Protein 5CPC (pdb70)

Organism: Salmonella typhimurium (strain LT2 / SGSC1412 / ATCC 700720) (NCBI:txid99287)

InterPro domains:
  IPR022747 Salmonella outer protein D [PF11047] (1-316)

B-factor: mean 55.8, std 13.77, range [23.68, 115.81]

Sequence (561 aa):
KAIHMGGWDKVQDHFRAEKKDHALEVLHSIIHGEMEVNVEDINKIYAFKRLQHLACPAHQDLFTIKMDASQTQFLLMVGDTVISQSNIKDILNISDDAVIESMSREERQLFLQICEVIGSKMTWHPELLQESISTLRKEVTGNAQIKTAVYEMMRPAEAPDHPLVEWQDSLTADEKSMLACINAGNFEPTTQFCKIGYQEVQGEVAFSMMHPCISYLLHSYSPFSEFKPTNSGFLKKLNQDYNDYHAKKMFIDVILEKLYLTHERSLHIGKDGCSRNILLTKAIHMGGWDKVQDHFRAEKKDHALEVLHSIIHEMEVNVEDINKIYAFKRLQHLACCPAHQDLFTIKMDASQTQFLLMVGDTVISQSNIKDILNISDDAVIESMSREERQLFLQICEVIGSKMTWHPELLQESISTLRKEVTGNAQIKTAVYEMMRPAEAPDHPLVEWQDSLTADEKSMLACINAGNFEPTTQFCKIGYQEVQGEVAFSMMHPCISYLLHSYSPFSEFKPTNSGFLKKLNQDYNDYHAKKMFIDVILEKLYLTHERSLHIGKDGCSRNILLT

Structure (mmCIF, N/CA/C/O backbone):
data_5CPC
#
_entry.id   5CPC
#
_cell.length_a   46.525
_cell.length_b   102.743
_cell.length_c   76.018
_cell.angle_alpha   90.000
_cell.angle_beta   105.530
_cell.angle_gamma   90.000
#
_symmetry.space_group_name_H-M   'P 1 21 1'
#
loop_
_entity.id
_entity.type
_entity.pdbx_description
1 polymer 'Secreted effector protein SopD'
2 water water
#
loop_
_atom_site.group_PDB
_atom_site.id
_atom_site.type_symbol
_atom_site.label_atom_id
_atom_site.label_alt_id
_atom_site.label_comp_id
_atom_site.label_asym_id
_atom_site.label_entity_id
_atom_site.label_seq_id
_atom_site.pdbx_PDB_ins_code
_atom_site.Cartn_x
_atom_site.Cartn_y
_atom_site.Cartn_z
_atom_site.occupancy
_atom_site.B_iso_or_equiv
_atom_site.auth_seq_id
_atom_site.auth_comp_id
_atom_site.auth_asym_id
_atom_site.auth_atom_id
_atom_site.pdbx_PDB_model_num
ATOM 1 N N . LYS A 1 30 ? -4.556 14.057 -2.819 1.00 66.81 30 LYS A N 1
ATOM 2 C CA . LYS A 1 30 ? -3.066 14.223 -2.987 1.00 66.97 30 LYS A CA 1
ATOM 3 C C . LYS A 1 30 ? -2.539 13.589 -4.305 1.00 65.61 30 LYS A C 1
ATOM 4 O O . LYS A 1 30 ? -2.767 12.394 -4.563 1.00 64.47 30 LYS A O 1
ATOM 10 N N . ALA A 1 31 ? -1.796 14.385 -5.088 1.00 64.42 31 ALA A N 1
ATOM 11 C CA . ALA A 1 31 ? -1.270 13.997 -6.411 1.00 61.86 31 ALA A CA 1
ATOM 12 C C . ALA A 1 31 ? -0.604 12.609 -6.548 1.00 59.79 31 ALA A C 1
ATOM 13 O O . ALA A 1 31 ? 0.413 12.309 -5.906 1.00 58.69 31 ALA A O 1
ATOM 15 N N . ILE A 1 32 ? -1.170 11.776 -7.422 1.00 57.52 32 ILE A N 1
ATOM 16 C CA . ILE A 1 32 ? -0.542 10.530 -7.748 1.00 55.45 32 ILE A CA 1
ATOM 17 C C . ILE A 1 32 ? 0.350 10.752 -8.976 1.00 56.15 32 ILE A C 1
ATOM 18 O O . ILE A 1 32 ? -0.031 11.443 -9.912 1.00 56.45 32 ILE A O 1
ATOM 23 N N . HIS A 1 33 ? 1.534 10.156 -8.964 1.00 55.21 33 HIS A N 1
ATOM 24 C CA . HIS A 1 33 ? 2.533 10.408 -9.981 1.00 55.52 33 HIS A CA 1
ATOM 25 C C . HIS A 1 33 ? 2.979 9.151 -10.699 1.00 53.78 33 HIS A C 1
ATOM 26 O O . HIS A 1 33 ? 3.663 9.241 -11.713 1.00 52.60 33 HIS A O 1
ATOM 33 N N . MET A 1 34 ? 2.650 7.976 -10.154 1.00 51.36 34 MET A N 1
ATOM 34 C CA . MET A 1 34 ? 3.195 6.750 -10.705 1.00 50.49 34 MET A CA 1
ATOM 35 C C . MET A 1 34 ? 2.743 6.538 -12.164 1.00 49.45 34 MET A C 1
ATOM 36 O O . MET A 1 34 ? 1.708 7.061 -12.605 1.00 48.26 34 MET A O 1
ATOM 41 N N . GLY A 1 35 ? 3.499 5.766 -12.919 1.00 49.88 35 GLY A N 1
ATOM 42 C CA . GLY A 1 35 ? 3.131 5.527 -14.350 1.00 49.52 35 GLY A CA 1
ATOM 43 C C . GLY A 1 35 ? 2.989 6.792 -15.240 1.00 48.45 35 GLY A C 1
ATOM 44 O O . GLY A 1 35 ? 2.207 6.774 -16.197 1.00 48.18 35 GLY A O 1
ATOM 45 N N . GLY A 1 36 ? 3.712 7.877 -14.922 1.00 48.59 36 GLY A N 1
ATOM 46 C CA . GLY A 1 36 ? 3.547 9.207 -15.586 1.00 47.60 36 GLY A CA 1
ATOM 47 C C . GLY A 1 36 ? 2.111 9.777 -15.455 1.00 48.37 36 GLY A C 1
ATOM 48 O O . GLY A 1 36 ? 1.646 10.519 -16.320 1.00 47.54 36 GLY A O 1
ATOM 49 N N . TRP A 1 37 ? 1.391 9.419 -14.380 1.00 47.49 37 TRP A N 1
ATOM 50 C CA . TRP A 1 37 ? -0.044 9.825 -14.195 1.00 47.91 37 TRP A CA 1
ATOM 51 C C . TRP A 1 37 ? -0.294 11.359 -14.306 1.00 50.70 37 TRP A C 1
ATOM 52 O O . TRP A 1 37 ? -1.336 11.786 -14.861 1.00 51.07 37 TRP A O 1
ATOM 63 N N . ASP A 1 38 ? 0.670 12.166 -13.853 1.00 51.34 38 ASP A N 1
ATOM 64 C CA . ASP A 1 38 ? 0.628 13.618 -14.039 1.00 55.39 38 ASP A CA 1
ATOM 65 C C . ASP A 1 38 ? 0.170 14.101 -15.401 1.00 55.96 38 ASP A C 1
ATOM 66 O O . ASP A 1 38 ? -0.511 15.107 -15.484 1.00 57.43 38 ASP A O 1
ATOM 71 N N . LYS A 1 39 ? 0.589 13.446 -16.480 1.00 54.32 39 LYS A N 1
ATOM 72 C CA . LYS A 1 39 ? 0.174 13.877 -17.775 1.00 53.57 39 LYS A CA 1
ATOM 73 C C . LYS A 1 39 ? -0.717 12.831 -18.401 1.00 51.05 39 LYS A C 1
ATOM 74 O O . LYS A 1 39 ? -1.539 13.161 -19.223 1.00 50.94 39 LYS A O 1
ATOM 80 N N . VAL A 1 40 ? -0.522 11.565 -18.044 1.00 48.17 40 VAL A N 1
ATOM 81 C CA . VAL A 1 40 ? -1.336 10.482 -18.584 1.00 46.41 40 VAL A CA 1
ATOM 82 C C . VAL A 1 40 ? -2.818 10.637 -18.266 1.00 44.79 40 VAL A C 1
ATOM 83 O O . VAL A 1 40 ? -3.655 10.261 -19.057 1.00 44.92 40 VAL A O 1
ATOM 87 N N . GLN A 1 41 ? -3.128 11.204 -17.107 1.00 45.93 41 GLN A N 1
ATOM 88 C CA . GLN A 1 41 ? -4.524 11.416 -16.690 1.00 45.69 41 GLN A CA 1
ATOM 89 C C . GLN A 1 41 ? -5.277 12.330 -17.646 1.00 46.32 41 GLN A C 1
ATOM 90 O O . GLN A 1 41 ? -6.481 12.244 -17.700 1.00 47.30 41 GLN A O 1
ATOM 96 N N . ASP A 1 42 ? -4.578 13.190 -18.393 1.00 47.23 42 ASP A N 1
ATOM 97 C CA . ASP A 1 42 ? -5.235 14.092 -19.333 1.00 49.16 42 ASP A CA 1
ATOM 98 C C . ASP A 1 42 ? -5.918 13.351 -20.448 1.00 48.83 42 ASP A C 1
ATOM 99 O O . ASP A 1 42 ? -6.612 13.973 -21.233 1.00 49.29 42 ASP A O 1
ATOM 104 N N . HIS A 1 43 ? -5.726 12.035 -20.558 1.00 47.30 43 HIS A N 1
ATOM 105 C CA . HIS A 1 43 ? -6.360 11.307 -21.667 1.00 46.33 43 HIS A CA 1
ATOM 106 C C . HIS A 1 43 ? -7.708 10.764 -21.276 1.00 46.61 43 HIS A C 1
ATOM 107 O O . HIS A 1 43 ? -8.373 10.148 -22.096 1.00 47.07 43 HIS A O 1
ATOM 114 N N . PHE A 1 44 ? -8.089 10.986 -20.016 1.00 48.30 44 PHE A N 1
ATOM 115 C CA . PHE A 1 44 ? -9.297 10.384 -19.397 1.00 49.87 44 PHE A CA 1
ATOM 116 C C . PHE A 1 44 ? -10.305 11.452 -18.855 1.00 52.48 44 PHE A C 1
ATOM 117 O O . PHE A 1 44 ? -9.886 12.483 -18.383 1.00 52.83 44 PHE A O 1
ATOM 125 N N . ARG A 1 45 ? -11.613 11.182 -19.005 1.00 54.30 45 ARG A N 1
ATOM 126 C CA . ARG A 1 45 ? -12.706 12.006 -18.452 1.00 56.78 45 ARG A CA 1
ATOM 127 C C . ARG A 1 45 ? -12.567 11.897 -16.984 1.00 56.13 45 ARG A C 1
ATOM 128 O O . ARG A 1 45 ? -12.200 10.840 -16.471 1.00 55.50 45 ARG A O 1
ATOM 136 N N . ALA A 1 46 ? -12.913 12.961 -16.267 1.00 58.10 46 ALA A N 1
ATOM 137 C CA . ALA A 1 46 ? -12.833 12.905 -14.799 1.00 57.52 46 ALA A CA 1
ATOM 138 C C . ALA A 1 46 ? -13.513 11.671 -14.211 1.00 56.38 46 ALA A C 1
ATOM 139 O O . ALA A 1 46 ? -13.016 11.078 -13.241 1.00 55.83 46 ALA A O 1
ATOM 141 N N . GLU A 1 47 ? -14.655 11.271 -14.760 1.00 57.12 47 GLU A N 1
ATOM 142 C CA . GLU A 1 47 ? -15.419 10.160 -14.113 1.00 56.98 47 GLU A CA 1
ATOM 143 C C . GLU A 1 47 ? -14.770 8.786 -14.354 1.00 54.80 47 GLU A C 1
ATOM 144 O O . GLU A 1 47 ? -15.183 7.801 -13.771 1.00 54.03 47 GLU A O 1
ATOM 150 N N . LYS A 1 48 ? -13.747 8.735 -15.205 1.00 53.43 48 LYS A N 1
ATOM 151 C CA . LYS A 1 48 ? -13.044 7.476 -15.541 1.00 51.63 48 LYS A CA 1
ATOM 152 C C . LYS A 1 48 ? -11.676 7.359 -14.888 1.00 49.66 48 LYS A C 1
ATOM 153 O O . LYS A 1 48 ? -11.021 6.316 -15.022 1.00 48.69 48 LYS A O 1
ATOM 159 N N . LYS A 1 49 ? -11.219 8.427 -14.228 1.00 48.23 49 LYS A N 1
ATOM 160 C CA . LYS A 1 49 ? -9.820 8.488 -13.744 1.00 45.77 49 LYS A CA 1
ATOM 161 C C . LYS A 1 49 ? -9.522 7.441 -12.737 1.00 43.90 49 LYS A C 1
ATOM 162 O O . LYS A 1 49 ? -8.482 6.801 -12.826 1.00 42.40 49 LYS A O 1
ATOM 168 N N . ASP A 1 50 ? -10.457 7.168 -11.829 1.00 44.31 50 ASP A N 1
ATOM 169 C CA . ASP A 1 50 ? -10.230 6.072 -10.837 1.00 45.28 50 ASP A CA 1
ATOM 170 C C . ASP A 1 50 ? -10.180 4.681 -11.440 1.00 43.21 50 ASP A C 1
ATOM 171 O O . ASP A 1 50 ? -9.374 3.823 -11.049 1.00 43.43 50 ASP A O 1
ATOM 176 N N . HIS A 1 51 ? -11.092 4.410 -12.355 1.00 42.70 51 HIS A N 1
ATOM 177 C CA . HIS A 1 51 ? -11.001 3.194 -13.118 1.00 40.50 51 HIS A CA 1
ATOM 178 C C . HIS A 1 51 ? -9.622 3.184 -13.883 1.00 39.64 51 HIS A C 1
ATOM 179 O O . HIS A 1 51 ? -8.900 2.241 -13.808 1.00 39.21 51 HIS A O 1
ATOM 186 N N . ALA A 1 52 ? -9.254 4.225 -14.591 1.00 39.90 52 ALA A N 1
ATOM 187 C CA . ALA A 1 52 ? -8.021 4.128 -15.359 1.00 40.90 52 ALA A CA 1
ATOM 188 C C . ALA A 1 52 ? -6.797 3.910 -14.443 1.00 41.44 52 ALA A C 1
ATOM 189 O O . ALA A 1 52 ? -5.871 3.188 -14.838 1.00 41.93 52 ALA A O 1
ATOM 191 N N . LEU A 1 53 ? -6.816 4.477 -13.214 1.00 41.39 53 LEU A N 1
ATOM 192 C CA . LEU A 1 53 ? -5.728 4.285 -12.217 1.00 41.64 53 LEU A CA 1
ATOM 193 C C . LEU A 1 53 ? -5.589 2.877 -11.730 1.00 41.81 53 LEU A C 1
ATOM 194 O O . LEU A 1 53 ? -4.472 2.365 -11.589 1.00 40.64 53 LEU A O 1
ATOM 199 N N . GLU A 1 54 ? -6.740 2.235 -11.468 1.00 41.66 54 GLU A N 1
ATOM 200 C CA . GLU A 1 54 ? -6.734 0.851 -11.078 1.00 41.38 54 GLU A CA 1
ATOM 201 C C . GLU A 1 54 ? -6.077 0.031 -12.202 1.00 42.55 54 GLU A C 1
ATOM 202 O O . GLU A 1 54 ? -5.263 -0.888 -11.966 1.00 43.26 54 GLU A O 1
ATOM 208 N N . VAL A 1 55 ? -6.410 0.357 -13.455 1.00 41.55 55 VAL A N 1
ATOM 209 C CA . VAL A 1 55 ? -5.805 -0.339 -14.547 1.00 40.90 55 VAL A CA 1
ATOM 210 C C . VAL A 1 55 ? -4.302 -0.020 -14.616 1.00 39.87 55 VAL A C 1
ATOM 211 O O . VAL A 1 55 ? -3.485 -0.916 -14.801 1.00 38.21 55 VAL A O 1
ATOM 215 N N . LEU A 1 56 ? -3.961 1.261 -14.555 1.00 40.18 56 LEU A N 1
ATOM 216 C CA . LEU A 1 56 ? -2.538 1.665 -14.575 1.00 41.87 56 LEU A CA 1
ATOM 217 C C . LEU A 1 56 ? -1.745 0.962 -13.467 1.00 43.84 56 LEU A C 1
ATOM 218 O O . LEU A 1 56 ? -0.657 0.416 -13.710 1.00 43.62 56 LEU A O 1
ATOM 223 N N . HIS A 1 57 ? -2.332 0.940 -12.267 1.00 45.98 57 HIS A N 1
ATOM 224 C CA . HIS A 1 57 ? -1.778 0.164 -11.154 1.00 48.75 57 HIS A CA 1
ATOM 225 C C . HIS A 1 57 ? -1.527 -1.280 -11.538 1.00 48.90 57 HIS A C 1
ATOM 226 O O . HIS A 1 57 ? -0.436 -1.785 -11.325 1.00 50.23 57 HIS A O 1
ATOM 233 N N . SER A 1 58 ? -2.498 -1.968 -12.136 1.00 48.17 58 SER A N 1
ATOM 234 C CA . SER A 1 58 ? -2.192 -3.341 -12.558 1.00 48.59 58 SER A CA 1
ATOM 235 C C . SER A 1 58 ? -1.170 -3.489 -13.734 1.00 48.51 58 SER A C 1
ATOM 236 O O . SER A 1 58 ? -0.513 -4.533 -13.871 1.00 47.99 58 SER A O 1
ATOM 239 N N . ILE A 1 59 ? -0.972 -2.460 -14.552 1.00 47.27 59 ILE A N 1
ATOM 240 C CA . ILE A 1 59 ? 0.081 -2.562 -15.539 1.00 48.19 59 ILE A CA 1
ATOM 241 C C . ILE A 1 59 ? 1.473 -2.480 -14.889 1.00 51.38 59 ILE A C 1
ATOM 242 O O . ILE A 1 59 ? 2.392 -3.254 -15.264 1.00 52.06 59 ILE A O 1
ATOM 247 N N . ILE A 1 60 ? 1.643 -1.540 -13.970 1.00 52.68 60 ILE A N 1
ATOM 248 C CA . ILE A 1 60 ? 3.000 -1.200 -13.487 1.00 57.93 60 ILE A CA 1
ATOM 249 C C . ILE A 1 60 ? 3.467 -1.973 -12.235 1.00 60.40 60 ILE A C 1
ATOM 250 O O . ILE A 1 60 ? 4.671 -2.190 -12.087 1.00 61.80 60 ILE A O 1
ATOM 255 N N . HIS A 1 61 ? 2.543 -2.397 -11.357 1.00 61.76 61 HIS A N 1
ATOM 256 C CA . HIS A 1 61 ? 2.942 -3.017 -10.059 1.00 63.86 61 HIS A CA 1
ATOM 257 C C . HIS A 1 61 ? 3.348 -4.497 -10.172 1.00 64.09 61 HIS A C 1
ATOM 258 O O . HIS A 1 61 ? 2.960 -5.213 -11.111 1.00 64.69 61 HIS A O 1
ATOM 265 N N . GLY A 1 69 ? 18.814 -3.631 -8.467 1.00 88.76 69 GLY A N 1
ATOM 266 C CA . GLY A 1 69 ? 18.135 -2.407 -8.030 1.00 87.72 69 GLY A CA 1
ATOM 267 C C . GLY A 1 69 ? 17.067 -2.635 -6.971 1.00 85.53 69 GLY A C 1
ATOM 268 O O . GLY A 1 69 ? 17.276 -2.327 -5.798 1.00 85.77 69 GLY A O 1
ATOM 269 N N . GLU A 1 70 ? 15.931 -3.198 -7.380 1.00 83.95 70 GLU A N 1
ATOM 270 C CA . GLU A 1 70 ? 14.734 -3.299 -6.511 1.00 81.96 70 GLU A CA 1
ATOM 271 C C . GLU A 1 70 ? 14.701 -4.586 -5.669 1.00 81.34 70 GLU A C 1
ATOM 272 O O . GLU A 1 70 ? 14.818 -5.679 -6.188 1.00 82.37 70 GLU A O 1
ATOM 274 N N . MET A 1 71 ? 14.540 -4.465 -4.368 1.00 79.81 71 MET A N 1
ATOM 275 C CA . MET A 1 71 ? 14.400 -5.672 -3.545 1.00 79.60 71 MET A CA 1
ATOM 276 C C . MET A 1 71 ? 13.017 -6.307 -3.719 1.00 77.06 71 MET A C 1
ATOM 277 O O . MET A 1 71 ? 12.028 -5.598 -3.923 1.00 74.77 71 MET A O 1
ATOM 282 N N . GLU A 1 72 ? 12.943 -7.634 -3.671 1.00 76.61 72 GLU A N 1
ATOM 283 C CA . GLU A 1 72 ? 11.639 -8.284 -3.829 1.00 75.54 72 GLU A CA 1
ATOM 284 C C . GLU A 1 72 ? 10.794 -7.961 -2.596 1.00 72.57 72 GLU A C 1
ATOM 285 O O . GLU A 1 72 ? 11.310 -7.829 -1.491 1.00 73.43 72 GLU A O 1
ATOM 291 N N . VAL A 1 73 ? 9.506 -7.823 -2.812 1.00 70.01 73 VAL A N 1
ATOM 292 C CA . VAL A 1 73 ? 8.591 -7.338 -1.803 1.00 68.09 73 VAL A CA 1
ATOM 293 C C . VAL A 1 73 ? 7.445 -8.345 -1.692 1.00 66.95 73 VAL A C 1
ATOM 294 O O . VAL A 1 73 ? 7.075 -9.001 -2.695 1.00 66.74 73 VAL A O 1
ATOM 298 N N . ASN A 1 74 ? 6.877 -8.465 -0.487 1.00 64.89 74 ASN A N 1
ATOM 299 C CA . ASN A 1 74 ? 5.825 -9.455 -0.191 1.00 62.40 74 ASN A CA 1
ATOM 300 C C . ASN A 1 74 ? 4.540 -8.744 0.294 1.00 59.35 74 ASN A C 1
ATOM 301 O O . ASN A 1 74 ? 4.305 -8.620 1.501 1.00 57.38 74 ASN A O 1
ATOM 306 N N . VAL A 1 75 ? 3.744 -8.214 -0.627 1.00 56.44 75 VAL A N 1
ATOM 307 C CA . VAL A 1 75 ? 2.652 -7.315 -0.209 1.00 53.24 75 VAL A CA 1
ATOM 308 C C . VAL A 1 75 ? 1.285 -7.664 -0.750 1.00 52.19 75 VAL A C 1
ATOM 309 O O . VAL A 1 75 ? 0.342 -6.854 -0.667 1.00 50.45 75 VAL A O 1
ATOM 313 N N . GLU A 1 76 ? 1.154 -8.874 -1.288 1.00 51.92 76 GLU A N 1
ATOM 314 C CA . GLU A 1 76 ? -0.071 -9.218 -1.963 1.00 52.15 76 GLU A CA 1
ATOM 315 C C . GLU A 1 76 ? -1.180 -9.304 -0.884 1.00 50.57 76 GLU A C 1
ATOM 316 O O . GLU A 1 76 ? -2.206 -8.668 -0.992 1.00 51.52 76 GLU A O 1
ATOM 318 N N . ASP A 1 77 ? -0.945 -10.063 0.161 1.00 50.69 77 ASP A N 1
ATOM 319 C CA . ASP A 1 77 ? -1.884 -10.152 1.306 1.00 50.47 77 ASP A CA 1
ATOM 320 C C . ASP A 1 77 ? -2.218 -8.835 1.967 1.00 49.10 77 ASP A C 1
ATOM 321 O O . ASP A 1 77 ? -3.415 -8.504 2.072 1.00 47.84 77 ASP A O 1
ATOM 326 N N . ILE A 1 78 ? -1.202 -8.031 2.326 1.00 47.81 78 ILE A N 1
ATOM 327 C CA . ILE A 1 78 ? -1.504 -6.757 2.978 1.00 45.59 78 ILE A CA 1
ATOM 328 C C . ILE A 1 78 ? -2.302 -5.809 2.066 1.00 46.16 78 ILE A C 1
ATOM 329 O O . ILE A 1 78 ? -3.259 -5.191 2.529 1.00 46.33 78 ILE A O 1
ATOM 334 N N . ASN A 1 79 ? -1.960 -5.699 0.779 1.00 45.54 79 ASN A N 1
ATOM 335 C CA . ASN A 1 79 ? -2.758 -4.872 -0.173 1.00 45.56 79 ASN A CA 1
ATOM 336 C C . ASN A 1 79 ? -4.221 -5.286 -0.379 1.00 44.90 79 ASN A C 1
ATOM 337 O O . ASN A 1 79 ? -5.063 -4.466 -0.798 1.00 43.38 79 ASN A O 1
ATOM 342 N N . LYS A 1 80 ? -4.540 -6.543 -0.082 1.00 45.23 80 LYS A N 1
ATOM 343 C CA . LYS A 1 80 ? -5.948 -6.962 -0.194 1.00 45.36 80 LYS A CA 1
ATOM 344 C C . LYS A 1 80 ? -6.838 -6.105 0.634 1.00 44.28 80 LYS A C 1
ATOM 345 O O . LYS A 1 80 ? -7.905 -5.773 0.177 1.00 45.77 80 LYS A O 1
ATOM 351 N N . ILE A 1 81 ? -6.352 -5.655 1.804 1.00 44.32 81 ILE A N 1
ATOM 352 C CA . ILE A 1 81 ? -7.187 -4.974 2.737 1.00 43.58 81 ILE A CA 1
ATOM 353 C C . ILE A 1 81 ? -7.618 -3.643 2.150 1.00 43.75 81 ILE A C 1
ATOM 354 O O . ILE A 1 81 ? -8.832 -3.356 2.070 1.00 44.57 81 ILE A O 1
ATOM 359 N N . TYR A 1 82 ? -6.661 -2.803 1.741 1.00 42.68 82 TYR A N 1
ATOM 360 C CA . TYR A 1 82 ? -7.057 -1.574 1.035 1.00 42.11 82 TYR A CA 1
ATOM 361 C C . TYR A 1 82 ? -7.822 -1.890 -0.293 1.00 41.52 82 TYR A C 1
ATOM 362 O O . TYR A 1 82 ? -8.810 -1.224 -0.588 1.00 41.88 82 TYR A O 1
ATOM 371 N N . ALA A 1 83 ? -7.424 -2.911 -1.033 1.00 41.45 83 ALA A N 1
ATOM 372 C CA . ALA A 1 83 ? -8.163 -3.254 -2.342 1.00 44.83 83 ALA A CA 1
ATOM 373 C C . ALA A 1 83 ? -9.655 -3.582 -2.081 1.00 45.71 83 ALA A C 1
ATOM 374 O O . ALA A 1 83 ? -10.598 -3.118 -2.799 1.00 46.32 83 ALA A O 1
ATOM 376 N N . PHE A 1 84 ? -9.875 -4.325 -0.998 1.00 45.71 84 PHE A N 1
ATOM 377 C CA . PHE A 1 84 ? -11.261 -4.630 -0.582 1.00 45.45 84 PHE A CA 1
ATOM 378 C C . PHE A 1 84 ? -12.047 -3.349 -0.289 1.00 45.05 84 PHE A C 1
ATOM 379 O O . PHE A 1 84 ? -13.242 -3.251 -0.605 1.00 44.24 84 PHE A O 1
ATOM 387 N N . LYS A 1 85 ? -11.375 -2.372 0.308 1.00 44.15 85 LYS A N 1
ATOM 388 C CA . LYS A 1 85 ? -11.953 -1.069 0.563 1.00 46.51 85 LYS A CA 1
ATOM 389 C C . LYS A 1 85 ? -12.289 -0.439 -0.809 1.00 47.06 85 LYS A C 1
ATOM 390 O O . LYS A 1 85 ? -13.428 0.094 -1.032 1.00 48.86 85 LYS A O 1
ATOM 396 N N . ARG A 1 86 ? -11.377 -0.593 -1.776 1.00 46.44 86 ARG A N 1
ATOM 397 C CA . ARG A 1 86 ? -11.667 0.013 -3.083 1.00 47.49 86 ARG A CA 1
ATOM 398 C C . ARG A 1 86 ? -12.872 -0.653 -3.685 1.00 46.76 86 ARG A C 1
ATOM 399 O O . ARG A 1 86 ? -13.697 0.006 -4.335 1.00 48.04 86 ARG A O 1
ATOM 407 N N . LEU A 1 87 ? -12.962 -1.962 -3.524 1.00 46.29 87 LEU A N 1
ATOM 408 C CA . LEU A 1 87 ? -14.171 -2.694 -4.024 1.00 47.65 87 LEU A CA 1
ATOM 409 C C . LEU A 1 87 ? -15.418 -2.133 -3.390 1.00 47.37 87 LEU A C 1
ATOM 410 O O . LEU A 1 87 ? -16.339 -1.713 -4.070 1.00 49.28 87 LEU A O 1
ATOM 415 N N . GLN A 1 88 ? -15.431 -2.110 -2.064 1.00 49.72 88 GLN A N 1
ATOM 416 C CA . GLN A 1 88 ? -16.611 -1.709 -1.305 1.00 50.19 88 GLN A CA 1
ATOM 417 C C . GLN A 1 88 ? -17.051 -0.346 -1.801 1.00 51.95 88 GLN A C 1
ATOM 418 O O . GLN A 1 88 ? -18.247 -0.102 -2.012 1.00 53.09 88 GLN A O 1
ATOM 424 N N . HIS A 1 89 ? -16.083 0.524 -2.092 1.00 52.97 89 HIS A N 1
ATOM 425 C CA . HIS A 1 89 ? -16.409 1.932 -2.392 1.00 54.17 89 HIS A CA 1
ATOM 426 C C . HIS A 1 89 ? -17.137 2.058 -3.722 1.00 53.17 89 HIS A C 1
ATOM 427 O O . HIS A 1 89 ? -17.816 3.041 -3.971 1.00 52.48 89 HIS A O 1
ATOM 434 N N . LEU A 1 90 ? -17.036 1.044 -4.572 1.00 53.09 90 LEU A N 1
ATOM 435 C CA . LEU A 1 90 ? -17.759 1.077 -5.848 1.00 54.68 90 LEU A CA 1
ATOM 436 C C . LEU A 1 90 ? -19.184 0.483 -5.747 1.00 56.89 90 LEU A C 1
ATOM 437 O O . LEU A 1 90 ? -19.975 0.579 -6.690 1.00 56.53 90 LEU A O 1
ATOM 442 N N . ALA A 1 91 ? -19.511 -0.138 -4.623 1.00 58.18 91 ALA A N 1
ATOM 443 C CA . ALA A 1 91 ? -20.851 -0.793 -4.535 1.00 61.28 91 ALA A CA 1
ATOM 444 C C . ALA A 1 91 ? -21.930 0.230 -4.188 1.00 63.05 91 ALA A C 1
ATOM 445 O O . ALA A 1 91 ? -21.622 1.235 -3.558 1.00 62.24 91 ALA A O 1
ATOM 447 N N . CYS A 1 92 ? -23.184 0.002 -4.598 1.00 66.58 92 CYS A N 1
ATOM 448 C CA . CYS A 1 92 ? -24.262 0.931 -4.177 1.00 70.50 92 CYS A CA 1
ATOM 449 C C . CYS A 1 92 ? -24.179 1.253 -2.669 1.00 70.90 92 CYS A C 1
ATOM 450 O O . CYS A 1 92 ? -23.816 0.389 -1.848 1.00 70.19 92 CYS A O 1
ATOM 453 N N . PRO A 1 93 ? -24.441 2.514 -2.294 1.00 72.21 93 PRO A N 1
ATOM 454 C CA . PRO A 1 93 ? -24.266 2.856 -0.887 1.00 73.11 93 PRO A CA 1
ATOM 455 C C . PRO A 1 93 ? -25.030 1.966 0.091 1.00 75.19 93 PRO A C 1
ATOM 456 O O . PRO A 1 93 ? -24.559 1.756 1.204 1.00 75.32 93 PRO A O 1
ATOM 460 N N . ALA A 1 94 ? -26.175 1.425 -0.320 1.00 77.92 94 ALA A N 1
ATOM 461 C CA . ALA A 1 94 ? -26.967 0.556 0.577 1.00 80.22 94 ALA A CA 1
ATOM 462 C C . ALA A 1 94 ? -26.480 -0.912 0.656 1.00 79.87 94 ALA A C 1
ATOM 463 O O . ALA A 1 94 ? -26.760 -1.617 1.628 1.00 80.77 94 ALA A O 1
ATOM 465 N N . HIS A 1 95 ? -25.741 -1.365 -0.354 1.00 79.18 95 HIS A N 1
ATOM 466 C CA . HIS A 1 95 ? -25.025 -2.654 -0.268 1.00 78.64 95 HIS A CA 1
ATOM 467 C C . HIS A 1 95 ? -23.708 -2.624 0.547 1.00 76.44 95 HIS A C 1
ATOM 468 O O . HIS A 1 95 ? -23.086 -3.675 0.723 1.00 76.53 95 HIS A O 1
ATOM 475 N N . GLN A 1 96 ? -23.279 -1.461 1.054 1.00 74.26 96 GLN A N 1
ATOM 476 C CA . GLN A 1 96 ? -21.893 -1.345 1.513 1.00 71.53 96 GLN A CA 1
ATOM 477 C C . GLN A 1 96 ? -21.613 -2.044 2.832 1.00 70.80 96 GLN A C 1
ATOM 478 O O . GLN A 1 96 ? -20.495 -2.538 3.059 1.00 68.51 96 GLN A O 1
ATOM 484 N N . ASP A 1 97 ? -22.657 -2.107 3.661 1.00 70.34 97 ASP A N 1
ATOM 485 C CA . ASP A 1 97 ? -22.679 -2.868 4.913 1.00 69.39 97 ASP A CA 1
ATOM 486 C C . ASP A 1 97 ? -22.348 -4.345 4.659 1.00 67.86 97 ASP A C 1
ATOM 487 O O . ASP A 1 97 ? -21.726 -4.995 5.486 1.00 68.01 97 ASP A O 1
ATOM 489 N N . LEU A 1 98 ? -22.754 -4.850 3.497 1.00 66.67 98 LEU A N 1
ATOM 490 C CA . LEU A 1 98 ? -22.578 -6.251 3.119 1.00 65.87 98 LEU A CA 1
ATOM 491 C C . LEU A 1 98 ? -21.105 -6.678 2.938 1.00 63.20 98 LEU A C 1
ATOM 492 O O . LEU A 1 98 ? -20.795 -7.879 3.042 1.00 62.84 98 LEU A O 1
ATOM 497 N N . PHE A 1 99 ? -20.220 -5.701 2.673 1.00 60.48 99 PHE A N 1
ATOM 498 C CA . PHE A 1 99 ? -18.787 -5.936 2.553 1.00 58.35 99 PHE A CA 1
ATOM 499 C C . PHE A 1 99 ? -18.146 -5.807 3.883 1.00 57.26 99 PHE A C 1
ATOM 500 O O . PHE A 1 99 ? -18.076 -4.709 4.448 1.00 57.02 99 PHE A O 1
ATOM 508 N N . THR A 1 100 ? -17.616 -6.905 4.393 1.00 55.95 100 THR A N 1
ATOM 509 C CA . THR A 1 100 ? -17.018 -6.833 5.715 1.00 54.44 100 THR A CA 1
ATOM 510 C C . THR A 1 100 ? -15.802 -7.745 5.707 1.00 52.09 100 THR A C 1
ATOM 511 O O . THR A 1 100 ? -15.680 -8.617 4.838 1.00 52.01 100 THR A O 1
ATOM 515 N N . ILE A 1 101 ? -14.966 -7.598 6.713 1.00 50.23 101 ILE A N 1
ATOM 516 C CA . ILE A 1 101 ? -13.873 -8.496 6.951 1.00 51.10 101 ILE A CA 1
ATOM 517 C C . ILE A 1 101 ? -14.019 -9.140 8.320 1.00 54.05 101 ILE A C 1
ATOM 518 O O . ILE A 1 101 ? -14.080 -8.452 9.349 1.00 54.90 101 ILE A O 1
ATOM 523 N N . LYS A 1 102 ? -14.026 -10.461 8.352 1.00 56.29 102 LYS A N 1
ATOM 524 C CA . LYS A 1 102 ? -13.908 -11.133 9.635 1.00 58.49 102 LYS A CA 1
ATOM 525 C C . LYS A 1 102 ? -12.703 -12.047 9.650 1.00 59.40 102 LYS A C 1
ATOM 526 O O . LYS A 1 102 ? -11.937 -12.071 8.666 1.00 59.12 102 LYS A O 1
ATOM 532 N N . MET A 1 103 ? -12.511 -12.744 10.778 1.00 59.77 103 MET A N 1
ATOM 533 C CA . MET A 1 103 ? -11.513 -13.816 10.919 1.00 60.49 103 MET A CA 1
ATOM 534 C C . MET A 1 103 ? -12.151 -15.237 10.926 1.00 63.15 103 MET A C 1
ATOM 535 O O . MET A 1 103 ? -13.375 -15.377 11.205 1.00 64.48 103 MET A O 1
ATOM 540 N N . ASP A 1 104 ? -11.374 -16.276 10.576 1.00 62.77 104 ASP A N 1
ATOM 541 C CA . ASP A 1 104 ? -11.832 -17.690 10.797 1.00 63.92 104 ASP A CA 1
ATOM 542 C C . ASP A 1 104 ? -11.708 -17.974 12.302 1.00 63.77 104 ASP A C 1
ATOM 543 O O . ASP A 1 104 ? -11.050 -17.207 13.033 1.00 61.71 104 ASP A O 1
ATOM 548 N N . ALA A 1 105 ? -12.300 -19.079 12.753 1.00 66.10 105 ALA A N 1
ATOM 549 C CA . ALA A 1 105 ? -12.333 -19.424 14.182 1.00 67.69 105 ALA A CA 1
ATOM 550 C C . ALA A 1 105 ? -10.957 -19.316 14.815 1.00 67.09 105 ALA A C 1
ATOM 551 O O . ALA A 1 105 ? -10.842 -18.862 15.943 1.00 67.50 105 ALA A O 1
ATOM 553 N N . SER A 1 106 ? -9.900 -19.677 14.088 1.00 67.82 106 SER A N 1
ATOM 554 C CA . SER A 1 106 ? -8.533 -19.596 14.649 1.00 68.61 106 SER A CA 1
ATOM 555 C C . SER A 1 106 ? -7.980 -18.159 14.713 1.00 68.24 106 SER A C 1
ATOM 556 O O . SER A 1 106 ? -6.887 -17.933 15.247 1.00 68.60 106 SER A O 1
ATOM 559 N N . GLN A 1 107 ? -8.738 -17.188 14.203 1.00 68.39 107 GLN A N 1
ATOM 560 C CA . GLN A 1 107 ? -8.247 -15.793 14.069 1.00 68.03 107 GLN A CA 1
ATOM 561 C C . GLN A 1 107 ? -6.802 -15.746 13.532 1.00 67.04 107 GLN A C 1
ATOM 562 O O . GLN A 1 107 ? -5.929 -15.090 14.107 1.00 67.47 107 GLN A O 1
ATOM 568 N N . THR A 1 108 ? -6.554 -16.461 12.440 1.00 67.42 108 THR A N 1
ATOM 569 C CA . THR A 1 108 ? -5.248 -16.427 11.774 1.00 66.19 108 THR A CA 1
ATOM 570 C C . THR A 1 108 ? -5.419 -16.137 10.265 1.00 64.95 108 THR A C 1
ATOM 571 O O . THR A 1 108 ? -4.447 -16.073 9.493 1.00 64.95 108 THR A O 1
ATOM 575 N N . GLN A 1 109 ? -6.680 -16.020 9.864 1.00 63.19 109 GLN A N 1
ATOM 576 C CA . GLN A 1 109 ? -7.052 -15.703 8.512 1.00 60.38 109 GLN A CA 1
ATOM 577 C C . GLN A 1 109 ? -8.083 -14.608 8.574 1.00 57.65 109 GLN A C 1
ATOM 578 O O . GLN A 1 109 ? -9.031 -14.682 9.357 1.00 57.27 109 GLN A O 1
ATOM 584 N N . PHE A 1 110 ? -7.859 -13.564 7.789 1.00 54.32 110 PHE A N 1
ATOM 585 C CA . PHE A 1 110 ? -8.879 -12.545 7.545 1.00 52.55 110 PHE A CA 1
ATOM 586 C C . PHE A 1 110 ? -9.634 -13.016 6.346 1.00 52.77 110 PHE A C 1
ATOM 587 O O . PHE A 1 110 ? -9.029 -13.490 5.392 1.00 54.40 110 PHE A O 1
ATOM 595 N N . LEU A 1 111 ? -10.960 -12.928 6.426 1.00 53.32 111 LEU A N 1
ATOM 596 C CA . LEU A 1 111 ? -11.855 -13.367 5.375 1.00 53.66 111 LEU A CA 1
ATOM 597 C C . LEU A 1 111 ? -12.554 -12.167 4.799 1.00 52.74 111 LEU A C 1
ATOM 598 O O . LEU A 1 111 ? -13.261 -11.481 5.495 1.00 52.77 111 LEU A O 1
ATOM 603 N N . LEU A 1 112 ? -12.359 -11.912 3.517 1.00 51.70 112 LEU A N 1
ATOM 604 C CA . LEU A 1 112 ? -12.994 -10.781 2.860 1.00 51.66 112 LEU A CA 1
ATOM 605 C C . LEU A 1 112 ? -14.349 -11.298 2.434 1.00 52.96 112 LEU A C 1
ATOM 606 O O . LEU A 1 112 ? -14.406 -12.249 1.661 1.00 53.27 112 LEU A O 1
ATOM 611 N N . MET A 1 113 ? -15.410 -10.662 2.946 1.00 55.20 113 MET A N 1
ATOM 612 C CA . MET A 1 113 ? -16.814 -11.145 2.834 1.00 59.97 113 MET A CA 1
ATOM 613 C C . MET A 1 113 ? -17.678 -10.134 2.151 1.00 59.90 113 MET A C 1
ATOM 614 O O . MET A 1 113 ? -17.734 -8.964 2.581 1.00 59.98 113 MET A O 1
ATOM 619 N N . VAL A 1 114 ? -18.351 -10.599 1.113 1.00 61.23 114 VAL A N 1
ATOM 620 C CA . VAL A 1 114 ? -19.311 -9.807 0.364 1.00 62.53 114 VAL A CA 1
ATOM 621 C C . VAL A 1 114 ? -20.652 -10.489 0.663 1.00 66.09 114 VAL A C 1
ATOM 622 O O . VAL A 1 114 ? -21.080 -11.414 -0.040 1.00 67.28 114 VAL A O 1
ATOM 626 N N . GLY A 1 115 ? -21.289 -10.060 1.753 1.00 67.82 115 GLY A N 1
ATOM 627 C CA . GLY A 1 115 ? -22.461 -10.757 2.270 1.00 70.76 115 GLY A CA 1
ATOM 628 C C . GLY A 1 115 ? -21.936 -12.008 2.922 1.00 72.56 115 GLY A C 1
ATOM 629 O O . GLY A 1 115 ? -21.084 -11.949 3.807 1.00 72.73 115 GLY A O 1
ATOM 630 N N . ASP A 1 116 ? -22.419 -13.145 2.447 1.00 75.34 116 ASP A N 1
ATOM 631 C CA . ASP A 1 116 ? -21.969 -14.453 2.924 1.00 76.85 116 ASP A CA 1
ATOM 632 C C . ASP A 1 116 ? -20.837 -15.112 2.081 1.00 75.01 116 ASP A C 1
ATOM 633 O O . ASP A 1 116 ? -20.252 -16.110 2.501 1.00 75.50 116 ASP A O 1
ATOM 638 N N . THR A 1 117 ? -20.543 -14.551 0.902 1.00 73.92 117 THR A N 1
ATOM 639 C CA . THR A 1 117 ? -19.466 -15.064 0.017 1.00 73.19 117 THR A CA 1
ATOM 640 C C . THR A 1 117 ? -18.058 -14.606 0.480 1.00 70.66 117 THR A C 1
ATOM 641 O O . THR A 1 117 ? -17.808 -13.393 0.672 1.00 69.21 117 THR A O 1
ATOM 645 N N . VAL A 1 118 ? -17.166 -15.577 0.710 1.00 70.56 118 VAL A N 1
ATOM 646 C CA . VAL A 1 118 ? -15.753 -15.294 1.019 1.00 68.83 118 VAL A CA 1
ATOM 647 C C . VAL A 1 118 ? -15.058 -15.237 -0.304 1.00 68.33 118 VAL A C 1
ATOM 648 O O . VAL A 1 118 ? -14.853 -16.253 -0.979 1.00 70.11 118 VAL A O 1
ATOM 652 N N . ILE A 1 119 ? -14.728 -14.016 -0.666 1.00 66.06 119 ILE A N 1
ATOM 653 C CA . ILE A 1 119 ? -14.231 -13.683 -1.966 1.00 64.91 119 ILE A CA 1
ATOM 654 C C . ILE A 1 119 ? -12.714 -13.954 -2.014 1.00 63.33 119 ILE A C 1
ATOM 655 O O . ILE A 1 119 ? -12.184 -14.250 -3.055 1.00 63.33 119 ILE A O 1
ATOM 660 N N . SER A 1 120 ? -12.037 -13.904 -0.861 1.00 62.52 120 SER A N 1
ATOM 661 C CA . SER A 1 120 ? -10.570 -14.055 -0.769 1.00 61.33 120 SER A CA 1
ATOM 662 C C . SER A 1 120 ? -10.196 -14.113 0.705 1.00 61.83 120 SER A C 1
ATOM 663 O O . SER A 1 120 ? -11.009 -13.716 1.563 1.00 61.18 120 SER A O 1
ATOM 666 N N . GLN A 1 121 ? -8.985 -14.588 1.004 1.00 61.73 121 GLN A N 1
ATOM 667 C CA . GLN A 1 121 ? -8.496 -14.649 2.385 1.00 62.61 121 GLN A CA 1
ATOM 668 C C . GLN A 1 121 ? -7.039 -14.236 2.462 1.00 62.42 121 GLN A C 1
ATOM 669 O O . GLN A 1 121 ? -6.336 -14.266 1.440 1.00 62.48 121 GLN A O 1
ATOM 675 N N . SER A 1 122 ? -6.572 -13.878 3.660 1.00 61.51 122 SER A N 1
ATOM 676 C CA . SER A 1 122 ? -5.137 -13.726 3.866 1.00 61.46 122 SER A CA 1
ATOM 677 C C . SER A 1 122 ? -4.674 -14.183 5.232 1.00 61.28 122 SER A C 1
ATOM 678 O O . SER A 1 122 ? -5.327 -13.861 6.237 1.00 60.51 122 SER A O 1
ATOM 681 N N . ASN A 1 123 ? -3.598 -14.985 5.255 1.00 61.23 123 ASN A N 1
ATOM 682 C CA . ASN A 1 123 ? -2.939 -15.381 6.498 1.00 61.98 123 ASN A CA 1
ATOM 683 C C . ASN A 1 123 ? -2.381 -14.088 7.064 1.00 58.96 123 ASN A C 1
ATOM 684 O O . ASN A 1 123 ? -1.849 -13.227 6.317 1.00 56.71 123 ASN A O 1
ATOM 689 N N . ILE A 1 124 ? -2.472 -13.967 8.376 1.00 56.65 124 ILE A N 1
ATOM 690 C CA . ILE A 1 124 ? -1.936 -12.801 9.087 1.00 54.37 124 ILE A CA 1
ATOM 691 C C . ILE A 1 124 ? -0.396 -12.802 9.099 1.00 53.87 124 ILE A C 1
ATOM 692 O O . ILE A 1 124 ? 0.241 -11.758 9.103 1.00 53.53 124 ILE A O 1
ATOM 697 N N . LYS A 1 125 ? 0.201 -13.976 9.118 1.00 54.83 125 LYS A N 1
ATOM 698 C CA . LYS A 1 125 ? 1.636 -14.066 8.986 1.00 56.85 125 LYS A CA 1
ATOM 699 C C . LYS A 1 125 ? 2.152 -13.628 7.610 1.00 57.40 125 LYS A C 1
ATOM 700 O O . LYS A 1 125 ? 3.256 -13.121 7.531 1.00 58.02 125 LYS A O 1
ATOM 706 N N . ASP A 1 126 ? 1.355 -13.817 6.555 1.00 56.86 126 ASP A N 1
ATOM 707 C CA . ASP A 1 126 ? 1.684 -13.293 5.236 1.00 57.94 126 ASP A CA 1
ATOM 708 C C . ASP A 1 126 ? 1.482 -11.785 5.158 1.00 56.89 126 ASP A C 1
ATOM 709 O O . ASP A 1 126 ? 2.345 -11.105 4.627 1.00 58.28 126 ASP A O 1
ATOM 714 N N . ILE A 1 127 ? 0.391 -11.258 5.725 1.00 55.63 127 ILE A N 1
ATOM 715 C CA . ILE A 1 127 ? 0.171 -9.806 5.830 1.00 53.73 127 ILE A CA 1
ATOM 716 C C . ILE A 1 127 ? 1.305 -9.126 6.577 1.00 54.00 127 ILE A C 1
ATOM 717 O O . ILE A 1 127 ? 1.740 -8.056 6.190 1.00 53.27 127 ILE A O 1
ATOM 722 N N . LEU A 1 128 ? 1.758 -9.740 7.670 1.00 54.55 128 LEU A N 1
ATOM 723 C CA . LEU A 1 128 ? 2.830 -9.173 8.475 1.00 55.24 128 LEU A CA 1
ATOM 724 C C . LEU A 1 128 ? 4.241 -9.397 7.909 1.00 55.85 128 LEU A C 1
ATOM 725 O O . LEU A 1 128 ? 5.218 -8.859 8.449 1.00 55.59 128 LEU A O 1
ATOM 730 N N . ASN A 1 129 ? 4.357 -10.236 6.878 1.00 57.57 129 ASN A N 1
ATOM 731 C CA . ASN A 1 129 ? 5.668 -10.640 6.341 1.00 58.01 129 ASN A CA 1
ATOM 732 C C . ASN A 1 129 ? 6.491 -11.254 7.428 1.00 59.26 129 ASN A C 1
ATOM 733 O O . ASN A 1 129 ? 7.677 -10.945 7.591 1.00 59.95 129 ASN A O 1
ATOM 738 N N . ILE A 1 130 ? 5.869 -12.143 8.182 1.00 60.46 130 ILE A N 1
ATOM 739 C CA . ILE A 1 130 ? 6.603 -12.828 9.228 1.00 63.17 130 ILE A CA 1
ATOM 740 C C . ILE A 1 130 ? 6.867 -14.316 8.982 1.00 67.03 130 ILE A C 1
ATOM 741 O O . ILE A 1 130 ? 6.115 -15.023 8.314 1.00 67.37 130 ILE A O 1
ATOM 746 N N . SER A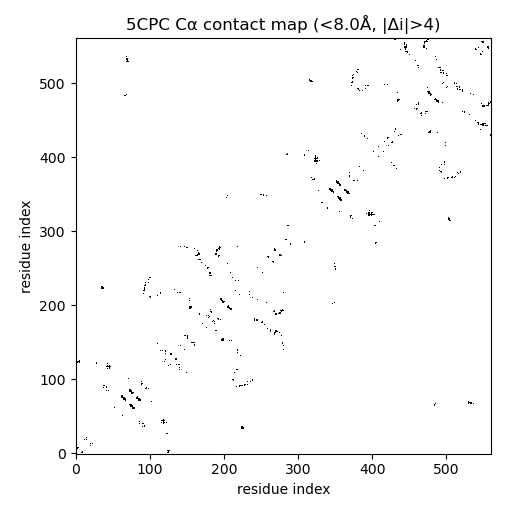 1 131 ? 7.967 -14.770 9.542 1.00 70.84 131 SER A N 1
ATOM 747 C CA . SER A 1 131 ? 8.431 -16.106 9.322 1.00 75.76 131 SER A CA 1
ATOM 748 C C . SER A 1 131 ? 7.576 -17.112 10.111 1.00 78.78 131 SER A C 1
ATOM 749 O O . SER A 1 131 ? 7.988 -17.616 11.152 1.00 81.02 131 SER A O 1
ATOM 752 N N . ASP A 1 132 ? 6.345 -17.306 9.627 1.00 80.54 132 ASP A N 1
ATOM 753 C CA . ASP A 1 132 ? 5.571 -18.586 9.701 1.00 83.46 132 ASP A CA 1
ATOM 754 C C . ASP A 1 132 ? 5.486 -19.403 11.025 1.00 84.84 132 ASP A C 1
ATOM 755 O O . ASP A 1 132 ? 4.390 -19.513 11.586 1.00 84.87 132 ASP A O 1
ATOM 760 N N . ASP A 1 133 ? 6.603 -19.982 11.496 1.00 85.63 133 ASP A N 1
ATOM 761 C CA . ASP A 1 133 ? 6.682 -20.527 12.867 1.00 86.04 133 ASP A CA 1
ATOM 762 C C . ASP A 1 133 ? 6.752 -19.413 13.955 1.00 83.80 133 ASP A C 1
ATOM 763 O O . ASP A 1 133 ? 7.166 -19.644 15.094 1.00 84.42 133 ASP A O 1
ATOM 768 N N . ALA A 1 134 ? 6.342 -18.199 13.593 1.00 80.72 134 ALA A N 1
ATOM 769 C CA . ALA A 1 134 ? 6.424 -17.082 14.493 1.00 77.71 134 ALA A CA 1
ATOM 770 C C . ALA A 1 134 ? 5.131 -16.985 15.286 1.00 76.57 134 ALA A C 1
ATOM 771 O O . ALA A 1 134 ? 4.053 -17.189 14.728 1.00 75.79 134 ALA A O 1
ATOM 773 N N . VAL A 1 135 ? 5.248 -16.679 16.587 1.00 75.10 135 VAL A N 1
ATOM 774 C CA . VAL A 1 135 ? 4.077 -16.655 17.461 1.00 73.51 135 VAL A CA 1
ATOM 775 C C . VAL A 1 135 ? 3.350 -15.339 17.318 1.00 70.91 135 VAL A C 1
ATOM 776 O O . VAL A 1 135 ? 3.951 -14.278 17.468 1.00 70.53 135 VAL A O 1
ATOM 780 N N . ILE A 1 136 ? 2.060 -15.396 17.031 1.00 69.20 136 ILE A N 1
ATOM 781 C CA . ILE A 1 136 ? 1.236 -14.208 17.053 1.00 67.09 136 ILE A CA 1
ATOM 782 C C . ILE A 1 136 ? 0.336 -14.299 18.269 1.00 66.70 136 ILE A C 1
ATOM 783 O O . ILE A 1 136 ? -0.379 -15.308 18.416 1.00 68.00 136 ILE A O 1
ATOM 788 N N . GLU A 1 137 ? 0.382 -13.286 19.140 1.00 63.30 137 GLU A N 1
ATOM 789 C CA . GLU A 1 137 ? -0.547 -13.159 20.276 1.00 62.86 137 GLU A CA 1
ATOM 790 C C . GLU A 1 137 ? -1.960 -12.743 19.823 1.00 61.98 137 GLU A C 1
ATOM 791 O O . GLU A 1 137 ? -2.110 -11.960 18.906 1.00 60.57 137 GLU A O 1
ATOM 797 N N . SER A 1 138 ? -3.017 -13.209 20.459 1.00 62.97 138 SER A N 1
ATOM 798 C CA . SER A 1 138 ? -4.324 -12.853 19.889 1.00 63.45 138 SER A CA 1
ATOM 799 C C . SER A 1 138 ? -4.765 -11.414 20.182 1.00 61.50 138 SER A C 1
ATOM 800 O O . SER A 1 138 ? -4.298 -10.796 21.140 1.00 60.96 138 SER A O 1
ATOM 803 N N . MET A 1 139 ? -5.568 -10.827 19.294 1.00 60.49 139 MET A N 1
ATOM 804 C CA . MET A 1 139 ? -6.090 -9.460 19.539 1.00 58.81 139 MET A CA 1
ATOM 805 C C . MET A 1 139 ? -7.559 -9.400 19.903 1.00 58.13 139 MET A C 1
ATOM 806 O O . MET A 1 139 ? -8.366 -10.181 19.417 1.00 56.98 139 MET A O 1
ATOM 811 N N . SER A 1 140 ? -7.912 -8.448 20.749 1.00 56.51 140 SER A N 1
ATOM 812 C CA . SER A 1 140 ? -9.338 -8.216 20.965 1.00 57.76 140 SER A CA 1
ATOM 813 C C . SER A 1 140 ? -9.973 -7.768 19.627 1.00 57.21 140 SER A C 1
ATOM 814 O O . SER A 1 140 ? -9.243 -7.377 18.700 1.00 55.29 140 SER A O 1
ATOM 817 N N . ARG A 1 141 ? -11.305 -7.779 19.566 1.00 57.73 141 ARG A N 1
ATOM 818 C CA . ARG A 1 141 ? -12.060 -7.220 18.448 1.00 59.26 141 ARG A CA 1
ATOM 819 C C . ARG A 1 141 ? -11.702 -5.753 18.145 1.00 58.30 141 ARG A C 1
ATOM 820 O O . ARG A 1 141 ? -11.443 -5.422 16.992 1.00 58.01 141 ARG A O 1
ATOM 828 N N . GLU A 1 142 ? -11.611 -4.889 19.159 1.00 56.93 142 GLU A N 1
ATOM 829 C CA . GLU A 1 142 ? -11.048 -3.506 18.988 1.00 55.60 142 GLU A CA 1
ATOM 830 C C . GLU A 1 142 ? -9.709 -3.434 18.241 1.00 54.03 142 GLU A C 1
ATOM 831 O O . GLU A 1 142 ? -9.486 -2.539 17.401 1.00 53.08 142 GLU A O 1
ATOM 833 N N . GLU A 1 143 ? -8.806 -4.349 18.613 1.00 53.30 143 GLU A N 1
ATOM 834 C CA . GLU A 1 143 ? -7.372 -4.264 18.277 1.00 51.73 143 GLU A CA 1
ATOM 835 C C . GLU A 1 143 ? -7.161 -4.691 16.834 1.00 51.25 143 GLU A C 1
ATOM 836 O O . GLU A 1 143 ? -6.384 -4.079 16.065 1.00 51.39 143 GLU A O 1
ATOM 842 N N . ARG A 1 144 ? -7.863 -5.751 16.503 1.00 51.75 144 ARG A N 1
ATOM 843 C CA . ARG A 1 144 ? -8.040 -6.195 15.152 1.00 52.78 144 ARG A CA 1
ATOM 844 C C . ARG A 1 144 ? -8.562 -5.132 14.187 1.00 53.23 144 ARG A C 1
ATOM 845 O O . ARG A 1 144 ? -7.918 -4.910 13.205 1.00 53.54 144 ARG A O 1
ATOM 853 N N . GLN A 1 145 ? -9.720 -4.514 14.450 1.00 54.31 145 GLN A N 1
ATOM 854 C CA . GLN A 1 145 ? -10.146 -3.343 13.677 1.00 55.75 145 GLN A CA 1
ATOM 855 C C . GLN A 1 145 ? -9.113 -2.241 13.552 1.00 53.87 145 GLN A C 1
ATOM 856 O O . GLN A 1 145 ? -8.963 -1.690 12.470 1.00 55.29 145 GLN A O 1
ATOM 862 N N . LEU A 1 146 ? -8.389 -1.896 14.608 1.00 51.68 146 LEU A N 1
ATOM 863 C CA . LEU A 1 146 ? -7.299 -0.955 14.426 1.00 49.09 146 LEU A CA 1
ATOM 864 C C . LEU A 1 146 ? -6.157 -1.462 13.501 1.00 48.02 146 LEU A C 1
ATOM 865 O O . LEU A 1 146 ? -5.580 -0.685 12.722 1.00 47.00 146 LEU A O 1
ATOM 870 N N . PHE A 1 147 ? -5.785 -2.727 13.674 1.00 47.02 147 PHE A N 1
ATOM 871 C CA . PHE A 1 147 ? -4.693 -3.400 12.914 1.00 46.73 147 PHE A CA 1
ATOM 872 C C . PHE A 1 147 ? -5.051 -3.311 11.452 1.00 46.32 147 PHE A C 1
ATOM 873 O O . PHE A 1 147 ? -4.204 -3.065 10.602 1.00 46.23 147 PHE A O 1
ATOM 881 N N . LEU A 1 148 ? -6.327 -3.513 11.177 1.00 46.01 148 LEU A N 1
ATOM 882 C CA . LEU A 1 148 ? -6.796 -3.601 9.807 1.00 46.76 148 LEU A CA 1
ATOM 883 C C . LEU A 1 148 ? -6.781 -2.190 9.189 1.00 46.29 148 LEU A C 1
ATOM 884 O O . LEU A 1 148 ? -6.574 -2.036 7.990 1.00 46.03 148 LEU A O 1
ATOM 889 N N . GLN A 1 149 ? -7.042 -1.182 10.016 1.00 45.98 149 GLN A N 1
ATOM 890 C CA . GLN A 1 149 ? -7.097 0.226 9.579 1.00 47.63 149 GLN A CA 1
ATOM 891 C C . GLN A 1 149 ? -5.700 0.656 9.167 1.00 46.29 149 GLN A C 1
ATOM 892 O O . GLN A 1 149 ? -5.548 1.379 8.167 1.00 47.21 149 GLN A O 1
ATOM 898 N N . ILE A 1 150 ? -4.707 0.149 9.892 1.00 43.74 150 ILE A N 1
ATOM 899 C CA . ILE A 1 150 ? -3.327 0.485 9.603 1.00 43.69 150 ILE A CA 1
ATOM 900 C C . ILE A 1 150 ? -2.947 -0.237 8.316 1.00 44.17 150 ILE A C 1
ATOM 901 O O . ILE A 1 150 ? -2.201 0.311 7.513 1.00 44.72 150 ILE A O 1
ATOM 906 N N . CYS A 1 151 ? -3.420 -1.471 8.170 1.00 42.53 151 CYS A N 1
ATOM 907 C CA . CYS A 1 151 ? -3.256 -2.229 6.940 1.00 43.54 151 CYS A CA 1
ATOM 908 C C . CYS A 1 151 ? -3.782 -1.429 5.755 1.00 42.76 151 CYS A C 1
ATOM 909 O O . CYS A 1 151 ? -3.083 -1.351 4.783 1.00 44.27 151 CYS A O 1
ATOM 912 N N . GLU A 1 152 ? -4.977 -0.836 5.836 1.00 43.66 152 GLU A N 1
ATOM 913 C CA . GLU A 1 152 ? -5.536 -0.065 4.729 1.00 45.68 152 GLU A CA 1
ATOM 914 C C . GLU A 1 152 ? -4.579 1.059 4.336 1.00 46.54 152 GLU A C 1
ATOM 915 O O . GLU A 1 152 ? -4.322 1.271 3.131 1.00 45.13 152 GLU A O 1
ATOM 921 N N . VAL A 1 153 ? -4.074 1.783 5.342 1.00 45.92 153 VAL A N 1
ATOM 922 C CA . VAL A 1 153 ? -3.340 2.987 5.085 1.00 45.55 153 VAL A CA 1
ATOM 923 C C . VAL A 1 153 ? -2.037 2.608 4.428 1.00 45.34 153 VAL A C 1
ATOM 924 O O . VAL A 1 153 ? -1.661 3.194 3.396 1.00 46.12 153 VAL A O 1
ATOM 928 N N . ILE A 1 154 ? -1.390 1.573 4.961 1.00 45.68 154 ILE A N 1
ATOM 929 C CA . ILE A 1 154 ? -0.119 1.100 4.448 1.00 45.51 154 ILE A CA 1
ATOM 930 C C . ILE A 1 154 ? -0.278 0.626 2.995 1.00 47.03 154 ILE A C 1
ATOM 931 O O . ILE A 1 154 ? 0.603 0.854 2.122 1.00 45.33 154 ILE A O 1
ATOM 936 N N . GLY A 1 155 ? -1.395 -0.084 2.778 1.00 46.17 155 GLY A N 1
ATOM 937 C CA . GLY A 1 155 ? -1.720 -0.648 1.486 1.00 46.62 155 GLY A CA 1
ATOM 938 C C . GLY A 1 155 ? -1.949 0.474 0.515 1.00 45.49 155 GLY A C 1
ATOM 939 O O . GLY A 1 155 ? -1.382 0.471 -0.554 1.00 46.60 155 GLY A O 1
ATOM 940 N N . SER A 1 156 ? -2.714 1.463 0.919 1.00 44.71 156 SER A N 1
ATOM 941 C CA . SER A 1 156 ? -2.940 2.592 0.065 1.00 45.73 156 SER A CA 1
ATOM 942 C C . SER A 1 156 ? -1.695 3.448 -0.261 1.00 48.06 156 SER A C 1
ATOM 943 O O . SER A 1 156 ? -1.637 4.037 -1.346 1.00 48.88 156 SER A O 1
ATOM 946 N N . LYS A 1 157 ? -0.690 3.497 0.632 1.00 47.63 157 LYS A N 1
ATOM 947 C CA . LYS A 1 157 ? 0.508 4.288 0.342 1.00 47.20 157 LYS A CA 1
ATOM 948 C C . LYS A 1 157 ? 1.363 3.527 -0.613 1.00 47.72 157 LYS A C 1
ATOM 949 O O . LYS A 1 157 ? 1.956 4.122 -1.516 1.00 48.66 157 LYS A O 1
ATOM 955 N N . MET A 1 158 ? 1.394 2.206 -0.452 1.00 46.50 158 MET A N 1
ATOM 956 C CA . MET A 1 158 ? 2.241 1.406 -1.248 1.00 46.88 158 MET A CA 1
ATOM 957 C C . MET A 1 158 ? 1.672 1.242 -2.676 1.00 47.77 158 MET A C 1
ATOM 958 O O . MET A 1 158 ? 2.432 0.902 -3.578 1.00 48.18 158 MET A O 1
ATOM 963 N N . THR A 1 159 ? 0.373 1.521 -2.853 1.00 45.94 159 THR A N 1
ATOM 964 C CA . THR A 1 159 ? -0.367 1.285 -4.092 1.00 47.45 159 THR A CA 1
ATOM 965 C C . THR A 1 159 ? -0.341 2.549 -4.946 1.00 47.55 159 THR A C 1
ATOM 966 O O . THR A 1 159 ? -0.031 2.513 -6.140 1.00 47.75 159 THR A O 1
ATOM 970 N N . TRP A 1 160 ? -0.710 3.665 -4.348 1.00 46.35 160 TRP A N 1
ATOM 971 C CA . TRP A 1 160 ? -0.747 4.900 -5.075 1.00 47.40 160 TRP A CA 1
ATOM 972 C C . TRP A 1 160 ? 0.546 5.719 -4.952 1.00 48.71 160 TRP A C 1
ATOM 973 O O . TRP A 1 160 ? 0.706 6.688 -5.723 1.00 48.19 160 TRP A O 1
ATOM 984 N N . HIS A 1 161 ? 1.456 5.360 -4.026 1.00 47.74 161 HIS A N 1
ATOM 985 C CA . HIS A 1 161 ? 2.689 6.164 -3.848 1.00 49.13 161 HIS A CA 1
ATOM 986 C C . HIS A 1 161 ? 3.900 5.336 -3.643 1.00 49.15 161 HIS A C 1
ATOM 987 O O . HIS A 1 161 ? 4.528 5.458 -2.586 1.00 49.94 161 HIS A O 1
ATOM 994 N N . PRO A 1 162 ? 4.220 4.499 -4.635 1.00 48.71 162 PRO A N 1
ATOM 995 C CA . PRO A 1 162 ? 5.331 3.600 -4.616 1.00 50.56 162 PRO A CA 1
ATOM 996 C C . PRO A 1 162 ? 6.677 4.369 -4.514 1.00 53.55 162 PRO A C 1
ATOM 997 O O . PRO A 1 162 ? 7.684 3.788 -4.097 1.00 54.39 162 PRO A O 1
ATOM 1001 N N . GLU A 1 163 ? 6.675 5.660 -4.889 1.00 54.95 163 GLU A N 1
ATOM 1002 C CA . GLU A 1 163 ? 7.868 6.501 -4.805 1.00 57.52 163 GLU A CA 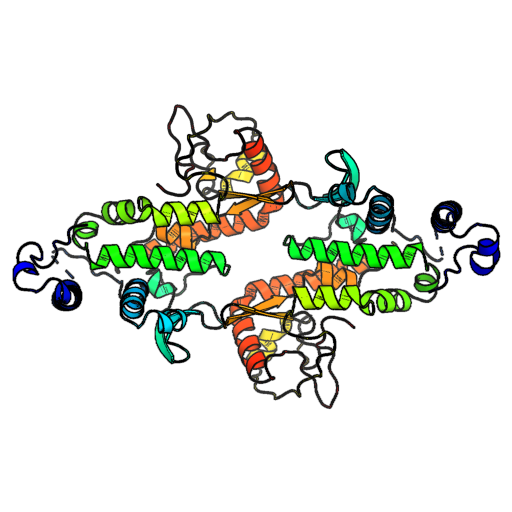1
ATOM 1003 C C . GLU A 1 163 ? 8.286 6.513 -3.341 1.00 58.05 163 GLU A C 1
ATOM 1004 O O . GLU A 1 163 ? 9.490 6.494 -3.055 1.00 60.26 163 GLU A O 1
ATOM 1010 N N . LEU A 1 164 ? 7.296 6.496 -2.424 1.00 56.00 164 LEU A N 1
ATOM 1011 C CA . LEU A 1 164 ? 7.578 6.600 -0.977 1.00 55.48 164 LEU A CA 1
ATOM 1012 C C . LEU A 1 164 ? 8.593 5.591 -0.527 1.00 56.32 164 LEU A C 1
ATOM 1013 O O . LEU A 1 164 ? 9.534 5.979 0.111 1.00 56.20 164 LEU A O 1
ATOM 1018 N N . LEU A 1 165 ? 8.384 4.305 -0.817 1.00 56.28 165 LEU A N 1
ATOM 1019 C CA . LEU A 1 165 ? 9.293 3.257 -0.315 1.00 58.69 165 LEU A CA 1
ATOM 1020 C C . LEU A 1 165 ? 10.515 3.049 -1.224 1.00 62.49 165 LEU A C 1
ATOM 1021 O O . LEU A 1 165 ? 11.503 2.396 -0.835 1.00 62.89 165 LEU A O 1
ATOM 1026 N N . GLN A 1 166 ? 10.388 3.540 -2.462 1.00 64.99 166 GLN A N 1
ATOM 1027 C CA . GLN A 1 166 ? 11.462 3.536 -3.418 1.00 68.41 166 GLN A CA 1
ATOM 1028 C C . GLN A 1 166 ? 12.666 4.270 -2.847 1.00 70.24 166 GLN A C 1
ATOM 1029 O O . GLN A 1 166 ? 13.768 3.823 -3.005 1.00 72.84 166 GLN A O 1
ATOM 1035 N N . GLU A 1 167 ? 12.430 5.391 -2.184 1.00 71.24 167 GLU A N 1
ATOM 1036 C CA . GLU A 1 167 ? 13.364 6.002 -1.221 1.00 73.50 167 GLU A CA 1
ATOM 1037 C C . GLU A 1 167 ? 13.885 5.087 -0.057 1.00 73.57 167 GLU A C 1
ATOM 1038 O O . GLU A 1 167 ? 15.043 4.626 -0.066 1.00 75.28 167 GLU A O 1
ATOM 1044 N N . SER A 1 168 ? 13.044 4.848 0.949 1.00 71.50 168 SER A N 1
ATOM 1045 C CA . SER A 1 168 ? 13.427 4.025 2.115 1.00 70.40 168 SER A CA 1
ATOM 1046 C C . SER A 1 168 ? 12.175 3.565 2.886 1.00 68.37 168 SER A C 1
ATOM 1047 O O . SER A 1 168 ? 11.114 4.137 2.684 1.00 67.86 168 SER A O 1
ATOM 1050 N N . ILE A 1 169 ? 12.304 2.604 3.806 1.00 67.47 169 ILE A N 1
ATOM 1051 C CA . ILE A 1 169 ? 11.167 2.215 4.671 1.00 65.71 169 ILE A CA 1
ATOM 1052 C C . ILE A 1 169 ? 10.681 3.366 5.527 1.00 64.10 169 ILE A C 1
ATOM 1053 O O . ILE A 1 169 ? 9.466 3.527 5.722 1.00 62.59 169 ILE A O 1
ATOM 1058 N N . SER A 1 170 ? 11.633 4.157 6.044 1.00 63.45 170 SER A N 1
ATOM 1059 C CA . SER A 1 170 ? 11.324 5.231 6.960 1.00 61.56 170 SER A CA 1
ATOM 1060 C C . SER A 1 170 ? 10.449 6.242 6.262 1.00 60.96 170 SER A C 1
ATOM 1061 O O . SER A 1 170 ? 9.602 6.849 6.910 1.00 60.52 170 SER A O 1
ATOM 1064 N N . THR A 1 171 ? 10.668 6.462 4.958 1.00 61.91 171 THR A N 1
ATOM 1065 C CA . THR A 1 171 ? 9.834 7.432 4.197 1.00 61.47 171 THR A CA 1
ATOM 1066 C C . THR A 1 171 ? 8.414 6.941 4.008 1.00 58.87 171 THR A C 1
ATOM 1067 O O . THR A 1 171 ? 7.483 7.711 4.188 1.00 58.82 171 THR A O 1
ATOM 1071 N N . LEU A 1 172 ? 8.250 5.661 3.666 1.00 57.48 172 LEU A N 1
ATOM 1072 C CA . LEU A 1 172 ? 6.920 4.996 3.736 1.00 54.58 172 LEU A CA 1
ATOM 1073 C C . LEU A 1 172 ? 6.291 5.135 5.128 1.00 54.48 172 LEU A C 1
ATOM 1074 O O . LEU A 1 172 ? 5.160 5.591 5.268 1.00 53.61 172 LEU A O 1
ATOM 1079 N N . ARG A 1 173 ? 7.030 4.705 6.152 1.00 55.43 173 ARG A N 1
ATOM 1080 C CA . ARG A 1 173 ? 6.528 4.664 7.528 1.00 55.89 173 ARG A CA 1
ATOM 1081 C C . ARG A 1 173 ? 6.069 6.030 8.090 1.00 54.71 173 ARG A C 1
ATOM 1082 O O . ARG A 1 173 ? 5.013 6.111 8.730 1.00 53.44 173 ARG A O 1
ATOM 1090 N N . LYS A 1 174 ? 6.852 7.092 7.811 1.00 55.73 174 LYS A N 1
ATOM 1091 C CA . LYS A 1 174 ? 6.527 8.472 8.178 1.00 56.29 174 LYS A CA 1
ATOM 1092 C C . LYS A 1 174 ? 5.143 8.805 7.710 1.00 55.35 174 LYS A C 1
ATOM 1093 O O . LYS A 1 174 ? 4.368 9.453 8.418 1.00 53.42 174 LYS A O 1
ATOM 1099 N N . GLU A 1 175 ? 4.837 8.371 6.482 1.00 54.81 175 GLU A N 1
ATOM 1100 C CA . GLU A 1 175 ? 3.560 8.703 5.884 1.00 54.99 175 GLU A CA 1
ATOM 1101 C C . GLU A 1 175 ? 2.486 7.933 6.546 1.00 51.77 175 GLU A C 1
ATOM 1102 O O . GLU A 1 175 ? 1.336 8.394 6.659 1.00 51.87 175 GLU A O 1
ATOM 1108 N N . VAL A 1 176 ? 2.816 6.727 6.934 1.00 50.63 176 VAL A N 1
ATOM 1109 C CA . VAL A 1 176 ? 1.808 5.920 7.649 1.00 49.47 176 VAL A CA 1
ATOM 1110 C C . VAL A 1 176 ? 1.664 6.492 9.080 1.00 50.26 176 VAL A C 1
ATOM 1111 O O . VAL A 1 176 ? 0.564 6.878 9.492 1.00 48.74 176 VAL A O 1
ATOM 1115 N N . THR A 1 177 ? 2.791 6.538 9.817 1.00 51.07 177 THR A N 1
ATOM 1116 C CA . THR A 1 177 ? 2.768 6.957 11.263 1.00 52.60 177 THR A CA 1
ATOM 1117 C C . THR A 1 177 ? 2.303 8.421 11.421 1.00 54.82 177 THR A C 1
ATOM 1118 O O . THR A 1 177 ? 1.548 8.755 12.352 1.00 55.87 177 THR A O 1
ATOM 1122 N N . GLY A 1 178 ? 2.639 9.257 10.432 1.00 56.82 178 GLY A N 1
ATOM 1123 C CA . GLY A 1 178 ? 2.196 10.666 10.398 1.00 58.54 178 GLY A CA 1
ATOM 1124 C C . GLY A 1 178 ? 0.740 10.893 10.020 1.00 58.73 178 GLY A C 1
ATOM 1125 O O . GLY A 1 178 ? 0.211 11.986 10.198 1.00 59.22 178 GLY A O 1
ATOM 1126 N N . ASN A 1 179 ? 0.101 9.857 9.479 1.00 57.82 179 ASN A N 1
ATOM 1127 C CA . ASN A 1 179 ? -1.265 9.934 8.967 1.00 57.15 179 ASN A CA 1
ATOM 1128 C C . ASN A 1 179 ? -2.363 10.285 9.989 1.00 57.63 179 ASN A C 1
ATOM 1129 O O . ASN A 1 179 ? -2.630 9.549 10.931 1.00 57.83 179 ASN A O 1
ATOM 1134 N N . ALA A 1 180 ? -3.057 11.373 9.729 1.00 58.88 180 ALA A N 1
ATOM 1135 C CA . ALA A 1 180 ? -4.106 11.890 10.589 1.00 59.69 180 ALA A CA 1
ATOM 1136 C C . ALA A 1 180 ? -5.079 10.891 11.183 1.00 59.18 180 ALA A C 1
ATOM 1137 O O . ALA A 1 180 ? -5.171 10.748 12.429 1.00 59.38 180 ALA A O 1
ATOM 1139 N N . GLN A 1 181 ? -5.835 10.207 10.343 1.00 58.30 181 GLN A N 1
ATOM 1140 C CA . GLN A 1 181 ? -6.849 9.271 10.893 1.00 58.03 181 GLN A CA 1
ATOM 1141 C C . GLN A 1 181 ? -6.258 8.047 11.638 1.00 55.31 181 GLN A C 1
ATOM 1142 O O . GLN A 1 181 ? -6.917 7.539 12.541 1.00 54.85 181 GLN A O 1
ATOM 1148 N N . ILE A 1 182 ? -5.068 7.577 11.229 1.00 53.03 182 ILE A N 1
ATOM 1149 C CA . ILE A 1 182 ? -4.323 6.514 11.966 1.00 52.06 182 ILE A CA 1
ATOM 1150 C C . ILE A 1 182 ? -3.952 7.092 13.360 1.00 50.83 182 ILE A C 1
ATOM 1151 O O . ILE A 1 182 ? -4.537 6.678 14.325 1.00 49.27 182 ILE A O 1
ATOM 1156 N N . LYS A 1 183 ? -3.156 8.161 13.419 1.00 51.05 183 LYS A N 1
ATOM 1157 C CA . LYS A 1 183 ? -2.986 8.933 14.675 1.00 52.48 183 LYS A CA 1
ATOM 1158 C C . LYS A 1 183 ? -4.231 9.013 15.536 1.00 51.83 183 LYS A C 1
ATOM 1159 O O . LYS A 1 183 ? -4.274 8.490 16.657 1.00 51.08 183 LYS A O 1
ATOM 1165 N N . THR A 1 184 ? -5.262 9.633 14.987 1.00 52.90 184 THR A N 1
ATOM 1166 C CA . THR A 1 184 ? -6.552 9.730 15.645 1.00 53.58 184 THR A CA 1
ATOM 1167 C C . THR A 1 184 ? -7.091 8.378 16.123 1.00 52.85 184 THR A C 1
ATOM 1168 O O . THR A 1 184 ? -7.546 8.287 17.272 1.00 54.91 184 THR A O 1
ATOM 1172 N N . ALA A 1 185 ? -7.017 7.343 15.277 1.00 50.18 185 ALA A N 1
ATOM 1173 C CA . ALA A 1 185 ? -7.511 6.021 15.683 1.00 48.78 185 ALA A CA 1
ATOM 1174 C C . ALA A 1 185 ? -6.645 5.372 16.774 1.00 46.69 185 ALA A C 1
ATOM 1175 O O . ALA A 1 185 ? -7.166 4.832 17.708 1.00 47.51 185 ALA A O 1
ATOM 1177 N N . VAL A 1 186 ? -5.336 5.397 16.622 1.00 44.48 186 VAL A N 1
ATOM 1178 C CA . VAL A 1 186 ? -4.481 4.880 17.669 1.00 44.99 186 VAL A CA 1
ATOM 1179 C C . VAL A 1 186 ? -4.753 5.566 19.054 1.00 44.40 186 VAL A C 1
ATOM 1180 O O . VAL A 1 186 ? -4.986 4.870 20.018 1.00 44.73 186 VAL A O 1
ATOM 1184 N N . TYR A 1 187 ? -4.742 6.907 19.133 1.00 44.44 187 TYR A N 1
ATOM 1185 C CA . TYR A 1 187 ? -5.064 7.643 20.410 1.00 43.15 187 TYR A CA 1
ATOM 1186 C C . TYR A 1 187 ? -6.475 7.355 20.951 1.00 44.17 187 TYR A C 1
ATOM 1187 O O . TYR A 1 187 ? -6.691 7.151 22.158 1.00 43.10 187 TYR A O 1
ATOM 1196 N N . GLU A 1 188 ? -7.449 7.234 20.056 1.00 45.76 188 GLU A N 1
ATOM 1197 C CA . GLU A 1 188 ? -8.838 7.026 20.491 1.00 46.89 188 GLU A CA 1
ATOM 1198 C C . GLU A 1 188 ? -9.009 5.674 21.206 1.00 45.93 188 GLU A C 1
ATOM 1199 O O . GLU A 1 188 ? -9.770 5.509 22.185 1.00 45.65 188 GLU A O 1
ATOM 1205 N N . MET A 1 189 ? -8.358 4.660 20.652 1.00 44.43 189 MET A N 1
ATOM 1206 C CA . MET A 1 189 ? -8.399 3.370 21.314 1.00 43.57 189 MET A CA 1
ATOM 1207 C C . MET A 1 189 ? -7.522 3.360 22.619 1.00 43.01 189 MET A C 1
ATOM 1208 O O . MET A 1 189 ? -7.957 2.844 23.592 1.00 41.09 189 MET A O 1
ATOM 1213 N N . MET A 1 190 ? -6.253 3.842 22.573 1.00 41.84 190 MET A N 1
ATOM 1214 C CA . MET A 1 190 ? -5.342 3.612 23.748 1.00 40.84 190 MET A CA 1
ATOM 1215 C C . MET A 1 190 ? -5.322 4.673 24.795 1.00 40.00 190 MET A C 1
ATOM 1216 O O . MET A 1 190 ? -5.110 4.355 25.948 1.00 40.04 190 MET A O 1
ATOM 1221 N N . ARG A 1 191 ? -5.468 5.946 24.393 1.00 40.64 191 ARG A N 1
ATOM 1222 C CA . ARG A 1 191 ? -5.459 7.067 25.349 1.00 40.54 191 ARG A CA 1
ATOM 1223 C C . ARG A 1 191 ? -6.607 7.970 24.969 1.00 42.10 191 ARG A C 1
ATOM 1224 O O . ARG A 1 191 ? -6.370 9.061 24.442 1.00 40.32 191 ARG A O 1
ATOM 1232 N N . PRO A 1 192 ? -7.869 7.493 25.174 1.00 43.70 192 PRO A N 1
ATOM 1233 C CA . PRO A 1 192 ? -8.975 8.237 24.514 1.00 45.18 192 PRO A CA 1
ATOM 1234 C C . PRO A 1 192 ? -9.011 9.692 24.998 1.00 46.57 192 PRO A C 1
ATOM 1235 O O . PRO A 1 192 ? -9.352 10.580 24.202 1.00 47.10 192 PRO A O 1
ATOM 1239 N N . ALA A 1 193 ? -8.601 9.955 26.244 1.00 44.43 193 ALA A N 1
ATOM 1240 C CA . ALA A 1 193 ? -8.710 11.314 26.717 1.00 46.08 193 ALA A CA 1
ATOM 1241 C C . ALA A 1 193 ? -7.490 12.191 26.414 1.00 45.98 193 ALA A C 1
ATOM 1242 O O . ALA A 1 193 ? -7.463 13.362 26.768 1.00 46.00 193 ALA A O 1
ATOM 1244 N N . GLU A 1 194 ? -6.493 11.634 25.732 1.00 45.21 194 GLU A N 1
ATOM 1245 C CA . GLU A 1 194 ? -5.319 12.440 25.376 1.00 45.06 194 GLU A CA 1
ATOM 1246 C C . GLU A 1 194 ? -5.315 12.747 23.860 1.00 46.27 194 GLU A C 1
ATOM 1247 O O . GLU A 1 194 ? -5.384 11.851 23.018 1.00 45.53 194 GLU A O 1
ATOM 1253 N N . ALA A 1 195 ? -5.224 14.007 23.514 1.00 47.03 195 ALA A N 1
ATOM 1254 C CA . ALA A 1 195 ? -5.146 14.377 22.113 1.00 48.63 195 ALA A CA 1
ATOM 1255 C C . ALA A 1 195 ? -3.751 14.022 21.634 1.00 49.35 195 ALA A C 1
ATOM 1256 O O . ALA A 1 195 ? -2.763 14.217 22.403 1.00 50.18 195 ALA A O 1
ATOM 1258 N N . PRO A 1 196 ? -3.641 13.473 20.395 1.00 49.81 196 PRO A N 1
ATOM 1259 C CA . PRO A 1 196 ? -2.404 13.077 19.751 1.00 50.25 196 PRO A CA 1
ATOM 1260 C C . PRO A 1 196 ? -1.367 14.171 19.819 1.00 52.34 196 PRO A C 1
ATOM 1261 O O . PRO A 1 196 ? -0.182 13.921 19.689 1.00 51.91 196 PRO A O 1
ATOM 1265 N N . ASP A 1 197 ? -1.868 15.370 20.052 1.00 54.32 197 ASP A N 1
ATOM 1266 C CA . ASP A 1 197 ? -1.153 16.549 19.988 1.00 57.18 197 ASP A CA 1
ATOM 1267 C C . ASP A 1 197 ? -0.627 16.955 21.354 1.00 56.20 197 ASP A C 1
ATOM 1268 O O . ASP A 1 197 ? 0.126 17.934 21.465 1.00 56.94 197 ASP A O 1
ATOM 1273 N N . HIS A 1 198 ? -1.110 16.266 22.375 1.00 53.61 198 HIS A N 1
ATOM 1274 C CA . HIS A 1 198 ? -0.802 16.564 23.781 1.00 53.15 198 HIS A CA 1
ATOM 1275 C C . HIS A 1 198 ? 0.649 16.995 24.010 1.00 53.41 198 HIS A C 1
ATOM 1276 O O . HIS A 1 198 ? 1.574 16.335 23.563 1.00 53.39 198 HIS A O 1
ATOM 1283 N N . PRO A 1 199 ? 0.841 18.146 24.661 1.00 54.18 199 PRO A N 1
ATOM 1284 C CA . PRO A 1 199 ? 2.210 18.579 24.907 1.00 54.66 199 PRO A CA 1
ATOM 1285 C C . PRO A 1 199 ? 2.836 17.824 26.093 1.00 53.16 199 PRO A C 1
ATOM 1286 O O . PRO A 1 199 ? 2.168 17.610 27.131 1.00 52.30 199 PRO A O 1
ATOM 1290 N N . LEU A 1 200 ? 4.104 17.458 25.931 1.00 51.75 200 LEU A N 1
ATOM 1291 C CA . LEU A 1 200 ? 4.809 16.637 26.925 1.00 51.30 200 LEU A CA 1
ATOM 1292 C C . LEU A 1 200 ? 4.798 17.256 28.314 1.00 50.74 200 LEU A C 1
ATOM 1293 O O . LEU A 1 200 ? 4.845 18.468 28.466 1.00 52.84 200 LEU A O 1
ATOM 1298 N N . VAL A 1 201 ? 4.692 16.407 29.322 1.00 49.70 201 VAL A N 1
ATOM 1299 C CA . VAL A 1 201 ? 4.869 16.829 30.682 1.00 49.82 201 VAL A CA 1
ATOM 1300 C C . VAL A 1 201 ? 6.298 16.514 31.104 1.00 50.28 201 VAL A C 1
ATOM 1301 O O . VAL A 1 201 ? 6.794 15.414 30.835 1.00 47.92 201 VAL A O 1
ATOM 1305 N N . GLU A 1 202 ? 6.931 17.485 31.772 1.00 50.67 202 GLU A N 1
ATOM 1306 C CA . GLU A 1 202 ? 8.319 17.363 32.296 1.00 52.13 202 GLU A CA 1
ATOM 1307 C C . GLU A 1 202 ? 8.504 16.269 33.396 1.00 49.39 202 GLU A C 1
ATOM 1308 O O . GLU A 1 202 ? 7.812 16.249 34.436 1.00 47.05 202 GLU A O 1
ATOM 1314 N N . TRP A 1 203 ? 9.395 15.320 33.082 1.00 48.84 203 TRP A N 1
ATOM 1315 C CA . TRP A 1 203 ? 9.774 14.194 33.939 1.00 48.29 203 TRP A CA 1
ATOM 1316 C C . TRP A 1 203 ? 10.167 14.603 35.357 1.00 48.24 203 TRP A C 1
ATOM 1317 O O . TRP A 1 203 ? 11.086 15.393 35.510 1.00 48.16 203 TRP A O 1
ATOM 1328 N N . GLN A 1 204 ? 9.520 14.059 36.387 1.00 47.56 204 GLN A N 1
ATOM 1329 C CA . GLN A 1 204 ? 10.003 14.288 37.768 1.00 47.06 204 GLN A CA 1
ATOM 1330 C C . GLN A 1 204 ? 10.113 12.938 38.404 1.00 47.42 204 GLN A C 1
ATOM 1331 O O . GLN A 1 204 ? 9.111 12.234 38.595 1.00 47.24 204 GLN A O 1
ATOM 1337 N N . ASP A 1 205 ? 11.332 12.566 38.744 1.00 47.78 205 ASP A N 1
ATOM 1338 C CA . ASP A 1 205 ? 11.584 11.206 39.104 1.00 47.81 205 ASP A CA 1
ATOM 1339 C C . ASP A 1 205 ? 11.252 10.913 40.574 1.00 46.49 205 ASP A C 1
ATOM 1340 O O . ASP A 1 205 ? 12.014 11.214 41.425 1.00 46.90 205 ASP A O 1
ATOM 1345 N N . SER A 1 206 ? 10.129 10.257 40.844 1.00 44.83 206 SER A N 1
ATOM 1346 C CA . SER A 1 206 ? 9.826 9.825 42.158 1.00 44.47 206 SER A CA 1
ATOM 1347 C C . SER A 1 206 ? 9.969 8.290 42.330 1.00 43.06 206 SER A C 1
ATOM 1348 O O . SER A 1 206 ? 9.366 7.756 43.235 1.00 42.68 206 SER A O 1
ATOM 1351 N N . LEU A 1 207 ? 10.696 7.597 41.434 1.00 40.52 207 LEU A N 1
ATOM 1352 C CA . LEU A 1 207 ? 10.700 6.124 41.408 1.00 39.39 207 LEU A CA 1
ATOM 1353 C C . LEU A 1 207 ? 11.909 5.645 42.201 1.00 39.08 207 LEU A C 1
ATOM 1354 O O . LEU A 1 207 ? 12.961 6.242 42.130 1.00 38.53 207 LEU A O 1
ATOM 1359 N N . THR A 1 208 ? 11.731 4.582 42.949 1.00 37.88 208 THR A N 1
ATOM 1360 C CA . THR A 1 208 ? 12.824 4.003 43.705 1.00 38.65 208 THR A CA 1
ATOM 1361 C C . THR A 1 208 ? 13.582 3.105 42.721 1.00 39.21 208 THR A C 1
ATOM 1362 O O . THR A 1 208 ? 13.071 2.814 41.632 1.00 38.15 208 THR A O 1
ATOM 1366 N N . ALA A 1 209 ? 14.774 2.658 43.107 1.00 38.71 209 ALA A N 1
ATOM 1367 C CA . ALA A 1 209 ? 15.555 1.789 42.225 1.00 40.92 209 ALA A CA 1
ATOM 1368 C C . ALA A 1 209 ? 14.740 0.481 41.926 1.00 40.77 209 ALA A C 1
ATOM 1369 O O . ALA A 1 209 ? 14.752 0.024 40.779 1.00 38.50 209 ALA A O 1
ATOM 1371 N N . ASP A 1 210 ? 14.028 -0.075 42.931 1.00 39.41 210 ASP A N 1
ATOM 1372 C CA . ASP A 1 210 ? 13.160 -1.291 42.703 1.00 40.21 210 ASP A CA 1
ATOM 1373 C C . ASP A 1 210 ? 12.061 -1.059 41.608 1.00 40.54 210 ASP A C 1
ATOM 1374 O O . ASP A 1 210 ? 11.842 -1.906 40.725 1.00 40.08 210 ASP A O 1
ATOM 1379 N N . GLU A 1 211 ? 11.364 0.088 41.707 1.00 40.20 211 GLU A N 1
ATOM 1380 C CA . GLU A 1 211 ? 10.327 0.488 40.704 1.00 39.54 211 GLU A CA 1
ATOM 1381 C C . GLU A 1 211 ? 10.865 0.616 39.279 1.00 40.09 211 GLU A C 1
ATOM 1382 O O . GLU A 1 211 ? 10.241 0.143 38.314 1.00 41.29 211 GLU A O 1
ATOM 1388 N N . LYS A 1 212 ? 12.027 1.230 39.131 1.00 40.56 212 LYS A N 1
ATOM 1389 C CA . LYS A 1 212 ? 12.597 1.329 37.826 1.00 40.55 212 LYS A CA 1
ATOM 1390 C C . LYS A 1 212 ? 12.958 -0.032 37.281 1.00 42.44 212 LYS A C 1
ATOM 1391 O O . LYS A 1 212 ? 12.759 -0.283 36.073 1.00 42.27 212 LYS A O 1
ATOM 1397 N N . SER A 1 213 ? 13.499 -0.910 38.131 1.00 42.78 213 SER A N 1
ATOM 1398 C CA . SER A 1 213 ? 13.665 -2.312 37.727 1.00 45.62 213 SER A CA 1
ATOM 1399 C C . SER A 1 213 ? 12.366 -3.011 37.304 1.00 43.91 213 SER A C 1
ATOM 1400 O O . SER A 1 213 ? 12.352 -3.686 36.314 1.00 43.47 213 SER A O 1
ATOM 1403 N N . MET A 1 214 ? 11.324 -2.899 38.117 1.00 43.14 214 MET A N 1
ATOM 1404 C CA . MET A 1 214 ? 10.011 -3.470 37.772 1.00 43.26 214 MET A CA 1
ATOM 1405 C C . MET A 1 214 ? 9.532 -2.961 36.391 1.00 42.77 214 MET A C 1
ATOM 1406 O O . MET A 1 214 ? 8.945 -3.747 35.638 1.00 44.90 214 MET A O 1
ATOM 1411 N N . LEU A 1 215 ? 9.809 -1.690 36.054 1.00 42.10 215 LEU A N 1
ATOM 1412 C CA . LEU A 1 215 ? 9.435 -1.128 34.737 1.00 43.09 215 LEU A CA 1
ATOM 1413 C C . LEU A 1 215 ? 10.287 -1.571 33.514 1.00 44.59 215 LEU A C 1
ATOM 1414 O O . LEU A 1 215 ? 9.920 -1.318 32.365 1.00 44.19 215 LEU A O 1
ATOM 1419 N N . ALA A 1 216 ? 11.444 -2.149 33.764 1.00 46.59 216 ALA A N 1
ATOM 1420 C CA . ALA A 1 216 ? 12.421 -2.401 32.715 1.00 50.10 216 ALA A CA 1
ATOM 1421 C C . ALA A 1 216 ? 11.806 -3.204 31.534 1.00 50.82 216 ALA A C 1
ATOM 1422 O O . ALA A 1 216 ? 12.025 -2.904 30.362 1.00 50.39 216 ALA A O 1
ATOM 1424 N N . CYS A 1 217 ? 10.950 -4.162 31.880 1.00 51.20 217 CYS A N 1
ATOM 1425 C CA . CYS A 1 217 ? 10.363 -5.035 30.952 1.00 53.27 217 CYS A CA 1
ATOM 1426 C C . CYS A 1 217 ? 9.386 -4.416 29.941 1.00 53.35 217 CYS A C 1
ATOM 1427 O O . CYS A 1 217 ? 9.175 -4.998 28.893 1.00 51.57 217 CYS A O 1
ATOM 1430 N N . ILE A 1 218 ? 8.791 -3.255 30.239 1.00 53.14 218 ILE A N 1
ATOM 1431 C CA . ILE A 1 218 ? 7.865 -2.654 29.256 1.00 54.15 218 ILE A CA 1
ATOM 1432 C C . ILE A 1 218 ? 8.578 -1.903 28.158 1.00 55.76 218 ILE A C 1
ATOM 1433 O O . ILE A 1 218 ? 7.912 -1.253 27.355 1.00 55.01 218 ILE A O 1
ATOM 1438 N N . ASN A 1 219 ? 9.918 -1.937 28.167 1.00 58.73 219 ASN A N 1
ATOM 1439 C CA . ASN A 1 219 ? 10.746 -1.214 27.191 1.00 61.41 219 ASN A CA 1
ATOM 1440 C C . ASN A 1 219 ? 12.103 -1.922 27.064 1.00 63.79 219 ASN A C 1
ATOM 1441 O O . ASN A 1 219 ? 13.174 -1.303 27.070 1.00 66.34 219 ASN A O 1
ATOM 1446 N N . ALA A 1 220 ? 12.050 -3.238 26.957 1.00 64.80 220 ALA A N 1
ATOM 1447 C CA . ALA A 1 220 ? 13.216 -4.027 26.549 1.00 66.18 220 ALA A CA 1
ATOM 1448 C C . ALA A 1 220 ? 14.347 -4.043 27.602 1.00 67.12 220 ALA A C 1
ATOM 1449 O O . ALA A 1 220 ? 15.535 -4.050 27.236 1.00 68.33 220 ALA A O 1
ATOM 1451 N N . GLY A 1 221 ? 13.993 -4.063 28.897 1.00 65.44 221 GLY A N 1
ATOM 1452 C CA . GLY A 1 221 ? 15.002 -4.148 29.966 1.00 65.58 221 GLY A CA 1
ATOM 1453 C C . GLY A 1 221 ? 15.856 -2.906 30.246 1.00 65.92 221 GLY A C 1
ATOM 1454 O O . GLY A 1 221 ? 16.791 -2.924 31.104 1.00 67.87 221 GLY A O 1
ATOM 1455 N N . ASN A 1 222 ? 15.537 -1.814 29.553 1.00 64.38 222 ASN A N 1
ATOM 1456 C CA . ASN A 1 222 ? 16.135 -0.480 29.823 1.00 63.85 222 ASN A CA 1
ATOM 1457 C C . ASN A 1 222 ? 15.185 0.333 30.708 1.00 60.39 222 ASN A C 1
ATOM 1458 O O . ASN A 1 222 ? 13.971 0.070 30.686 1.00 59.16 222 ASN A O 1
ATOM 1463 N N . PHE A 1 223 ? 15.704 1.282 31.486 1.00 58.00 223 PHE A N 1
ATOM 1464 C CA . PHE A 1 223 ? 14.831 2.342 31.994 1.00 54.62 223 PHE A CA 1
ATOM 1465 C C . PHE A 1 223 ? 15.311 3.670 31.417 1.00 54.69 223 PHE A C 1
ATOM 1466 O O . PHE A 1 223 ? 16.325 4.176 31.843 1.00 54.64 223 PHE A O 1
ATOM 1474 N N . GLU A 1 224 ? 14.575 4.204 30.438 1.00 53.88 224 GLU A N 1
ATOM 1475 C CA . GLU A 1 224 ? 14.792 5.540 29.893 1.00 54.39 224 GLU A CA 1
ATOM 1476 C C . GLU A 1 224 ? 13.480 6.344 30.043 1.00 52.63 224 GLU A C 1
ATOM 1477 O O . GLU A 1 224 ? 12.479 6.015 29.391 1.00 50.80 224 GLU A O 1
ATOM 1483 N N . PRO A 1 225 ? 13.487 7.407 30.892 1.00 52.26 225 PRO A N 1
ATOM 1484 C CA . PRO A 1 225 ? 12.168 8.093 31.117 1.00 50.46 225 PRO A CA 1
ATOM 1485 C C . PRO A 1 225 ? 11.512 8.694 29.845 1.00 49.35 225 PRO A C 1
ATOM 1486 O O . PRO A 1 225 ? 10.287 8.743 29.755 1.00 47.20 225 PRO A O 1
ATOM 1490 N N . THR A 1 226 ? 12.307 9.114 28.870 1.00 49.98 226 THR A N 1
ATOM 1491 C CA . THR A 1 226 ? 11.703 9.656 27.690 1.00 49.66 226 THR A CA 1
ATOM 1492 C C . THR A 1 226 ? 11.122 8.609 26.751 1.00 49.00 226 THR A C 1
ATOM 1493 O O . THR A 1 226 ? 10.467 8.994 25.779 1.00 49.03 226 THR A O 1
ATOM 1497 N N . THR A 1 227 ? 11.351 7.310 26.979 1.00 47.58 227 THR A N 1
ATOM 1498 C CA . THR A 1 227 ? 10.843 6.318 26.015 1.00 47.68 227 THR A CA 1
ATOM 1499 C C . THR A 1 227 ? 10.097 5.206 26.674 1.00 46.02 227 THR A C 1
ATOM 1500 O O . THR A 1 227 ? 9.464 4.415 25.966 1.00 45.91 227 THR A O 1
ATOM 1504 N N . GLN A 1 228 ? 10.174 5.111 28.002 1.00 44.22 228 GLN A N 1
ATOM 1505 C CA . GLN A 1 228 ? 9.624 3.937 28.722 1.00 43.61 228 GLN A CA 1
ATOM 1506 C C . GLN A 1 228 ? 8.140 3.721 28.478 1.00 42.17 228 GLN A C 1
ATOM 1507 O O . GLN A 1 228 ? 7.638 2.620 28.650 1.00 43.18 228 GLN A O 1
ATOM 1513 N N . PHE A 1 229 ? 7.407 4.784 28.157 1.00 40.38 229 PHE A N 1
ATOM 1514 C CA . PHE A 1 229 ? 5.955 4.715 28.144 1.00 38.86 229 PHE A CA 1
ATOM 1515 C C . PHE A 1 229 ? 5.302 4.729 26.746 1.00 38.98 229 PHE A C 1
ATOM 1516 O O . PHE A 1 229 ? 4.061 4.748 26.659 1.00 38.28 229 PHE A O 1
ATOM 1524 N N . CYS A 1 230 ? 6.116 4.713 25.677 1.00 39.67 230 CYS A N 1
ATOM 1525 C CA . CYS A 1 230 ? 5.594 4.781 24.272 1.00 42.11 230 CYS A CA 1
ATOM 1526 C C . CYS A 1 230 ? 4.608 3.688 23.922 1.00 41.74 230 CYS A C 1
ATOM 1527 O O . CYS A 1 230 ? 3.772 3.883 23.080 1.00 44.25 230 CYS A O 1
ATOM 1530 N N . LYS A 1 231 ? 4.638 2.559 24.602 1.00 41.02 231 LYS A N 1
ATOM 1531 C CA . LYS A 1 231 ? 3.639 1.536 24.333 1.00 40.45 231 LYS A CA 1
ATOM 1532 C C . LYS A 1 231 ? 2.467 1.476 25.286 1.00 40.23 231 LYS A C 1
ATOM 1533 O O . LYS A 1 231 ? 1.653 0.629 25.114 1.00 41.37 231 LYS A O 1
ATOM 1539 N N . ILE A 1 232 ? 2.362 2.370 26.277 1.00 39.94 232 ILE A N 1
ATOM 1540 C CA . ILE A 1 232 ? 1.295 2.239 27.258 1.00 39.53 232 ILE A CA 1
ATOM 1541 C C . ILE A 1 232 ? 0.084 3.123 26.937 1.00 39.40 232 ILE A C 1
ATOM 1542 O O . ILE A 1 232 ? 0.220 4.326 26.696 1.00 39.76 232 ILE A O 1
ATOM 1547 N N . GLY A 1 233 ? -1.097 2.533 27.032 1.00 38.12 233 GLY A N 1
ATOM 1548 C CA . GLY A 1 233 ? -2.321 3.277 27.011 1.00 39.30 233 GLY A CA 1
ATOM 1549 C C . GLY A 1 233 ? -3.009 3.380 28.364 1.00 39.56 233 GLY A C 1
ATOM 1550 O O . GLY A 1 233 ? -2.648 2.684 29.299 1.00 38.71 233 GLY A O 1
ATOM 1551 N N . TYR A 1 234 ? -4.003 4.269 28.456 1.00 39.84 234 TYR A N 1
ATOM 1552 C CA . TYR A 1 234 ? -4.719 4.517 29.677 1.00 42.43 234 TYR A CA 1
ATOM 1553 C C . TYR A 1 234 ? -6.061 5.196 29.406 1.00 44.57 234 TYR A C 1
ATOM 1554 O O . TYR A 1 234 ? -6.152 6.040 28.502 1.00 44.16 234 TYR A O 1
ATOM 1563 N N . GLN A 1 235 ? -7.057 4.852 30.219 1.00 47.29 235 GLN A N 1
ATOM 1564 C CA . GLN A 1 235 ? -8.349 5.538 30.261 1.00 51.47 235 GLN A CA 1
ATOM 1565 C C . GLN A 1 235 ? -8.890 5.468 31.666 1.00 52.33 235 GLN A C 1
ATOM 1566 O O . GLN A 1 235 ? -8.646 4.515 32.374 1.00 51.42 235 GLN A O 1
ATOM 1572 N N . GLU A 1 236 ? -9.647 6.492 32.039 1.00 54.09 236 GLU A N 1
ATOM 1573 C CA . GLU A 1 236 ? -10.263 6.590 33.297 1.00 56.71 236 GLU A CA 1
ATOM 1574 C C . GLU A 1 236 ? -11.693 6.090 33.053 1.00 59.38 236 GLU A C 1
ATOM 1575 O O . GLU A 1 236 ? -12.344 6.444 32.054 1.00 59.07 236 GLU A O 1
ATOM 1581 N N . VAL A 1 237 ? -12.140 5.194 33.927 1.00 60.82 237 VAL A N 1
ATOM 1582 C CA . VAL A 1 237 ? -13.421 4.505 33.775 1.00 63.52 237 VAL A CA 1
ATOM 1583 C C . VAL A 1 237 ? -13.965 4.312 35.181 1.00 64.88 237 VAL A C 1
ATOM 1584 O O . VAL A 1 237 ? -13.296 3.736 36.045 1.00 64.38 237 VAL A O 1
ATOM 1588 N N . GLN A 1 238 ? -15.133 4.894 35.432 1.00 66.96 238 GLN A N 1
ATOM 1589 C CA . GLN A 1 238 ? -15.746 4.936 36.772 1.00 67.87 238 GLN A CA 1
ATOM 1590 C C . GLN A 1 238 ? -14.735 5.161 37.896 1.00 66.31 238 GLN A C 1
ATOM 1591 O O . GLN A 1 238 ? -14.663 4.370 38.835 1.00 66.58 238 GLN A O 1
ATOM 1597 N N . GLY A 1 239 ? -13.954 6.238 37.797 1.00 64.48 239 GLY A N 1
ATOM 1598 C CA . GLY A 1 239 ? -13.099 6.636 38.904 1.00 63.25 239 GLY A CA 1
ATOM 1599 C C . GLY A 1 239 ? -11.772 5.890 39.023 1.00 61.35 239 GLY A C 1
ATOM 1600 O O . GLY A 1 239 ? -10.996 6.148 39.917 1.00 60.42 239 GLY A O 1
ATOM 1601 N N . GLU A 1 240 ? -11.500 4.983 38.107 1.00 59.43 240 GLU A N 1
ATOM 1602 C CA . GLU A 1 240 ? -10.294 4.214 38.156 1.00 57.91 240 GLU A CA 1
ATOM 1603 C C . GLU A 1 240 ? -9.538 4.520 36.856 1.00 57.07 240 GLU A C 1
ATOM 1604 O O . GLU A 1 240 ? -10.178 4.740 35.825 1.00 58.48 240 GLU A O 1
ATOM 1610 N N . VAL A 1 241 ? -8.200 4.494 36.881 1.00 54.30 241 VAL A N 1
ATOM 1611 C CA . VAL A 1 241 ? -7.410 4.578 35.646 1.00 51.99 241 VAL A CA 1
ATOM 1612 C C . VAL A 1 241 ? -6.927 3.178 35.295 1.00 50.32 241 VAL A C 1
ATOM 1613 O O . VAL A 1 241 ? -6.328 2.494 36.122 1.00 49.93 241 VAL A O 1
ATOM 1617 N N . ALA A 1 242 ? -7.179 2.767 34.066 1.00 46.73 242 ALA A N 1
ATOM 1618 C CA . ALA A 1 242 ? -6.861 1.443 33.629 1.00 45.49 242 ALA A CA 1
ATOM 1619 C C . ALA A 1 242 ? -5.732 1.567 32.596 1.00 45.02 242 ALA A C 1
ATOM 1620 O O . ALA A 1 242 ? -5.879 2.289 31.609 1.00 44.89 242 ALA A O 1
ATOM 1622 N N . PHE A 1 243 ? -4.620 0.882 32.826 1.00 42.92 243 PHE A N 1
ATOM 1623 C CA . PHE A 1 243 ? -3.503 0.822 31.874 1.00 40.21 243 PHE A CA 1
ATOM 1624 C C . PHE A 1 243 ? -3.569 -0.395 31.027 1.00 40.55 243 PHE A C 1
ATOM 1625 O O . PHE A 1 243 ? -4.254 -1.363 31.403 1.00 39.61 243 PHE A O 1
ATOM 1633 N N . SER A 1 244 ? -2.863 -0.299 29.884 1.00 41.04 244 SER A N 1
ATOM 1634 C CA . SER A 1 244 ? -2.773 -1.302 28.810 1.00 43.78 244 SER A CA 1
ATOM 1635 C C . SER A 1 244 ? -1.490 -1.169 28.112 1.00 42.75 244 SER A C 1
ATOM 1636 O O . SER A 1 244 ? -0.916 -0.105 28.090 1.00 41.55 244 SER A O 1
ATOM 1639 N N . MET A 1 245 ? -1.096 -2.233 27.445 1.00 43.51 245 MET A N 1
ATOM 1640 C CA . MET A 1 245 ? -0.021 -2.144 26.499 1.00 44.90 245 MET A CA 1
ATOM 1641 C C . MET A 1 245 ? -0.467 -2.313 25.024 1.00 45.08 245 MET A C 1
ATOM 1642 O O . MET A 1 245 ? -1.324 -3.111 24.716 1.00 46.59 245 MET A O 1
ATOM 1647 N N . MET A 1 246 ? 0.151 -1.552 24.141 1.00 45.02 246 MET A N 1
ATOM 1648 C CA . MET A 1 246 ? -0.105 -1.653 22.734 1.00 45.05 246 MET A CA 1
ATOM 1649 C C . MET A 1 246 ? 0.182 -3.129 22.324 1.00 44.55 246 MET A C 1
ATOM 1650 O O . MET A 1 246 ? 1.262 -3.674 22.613 1.00 42.15 246 MET A O 1
ATOM 1655 N N . HIS A 1 247 ? -0.823 -3.747 21.701 1.00 44.00 247 HIS A N 1
ATOM 1656 C CA . HIS A 1 247 ? -0.691 -5.072 21.131 1.00 45.46 247 HIS A CA 1
ATOM 1657 C C . HIS A 1 247 ? 0.565 -5.165 20.267 1.00 44.34 247 HIS A C 1
ATOM 1658 O O . HIS A 1 247 ? 0.788 -4.296 19.498 1.00 44.61 247 HIS A O 1
ATOM 1665 N N . PRO A 1 248 ? 1.408 -6.180 20.455 1.00 45.33 248 PRO A N 1
ATOM 1666 C CA . PRO A 1 248 ? 2.647 -6.261 19.652 1.00 46.78 248 PRO A CA 1
ATOM 1667 C C . PRO A 1 248 ? 2.429 -6.294 18.105 1.00 48.41 248 PRO A C 1
ATOM 1668 O O . PRO A 1 248 ? 3.297 -5.824 17.340 1.00 48.62 248 PRO A O 1
ATOM 1672 N N . CYS A 1 249 ? 1.335 -6.868 17.607 1.00 49.17 249 CYS A N 1
ATOM 1673 C CA . CYS A 1 249 ? 1.106 -6.737 16.117 1.00 50.38 249 CYS A CA 1
ATOM 1674 C C . CYS A 1 249 ? 0.924 -5.270 15.678 1.00 51.22 249 CYS A C 1
ATOM 1675 O O . CYS A 1 249 ? 1.360 -4.879 14.578 1.00 51.19 249 CYS A O 1
ATOM 1678 N N . ILE A 1 250 ? 0.291 -4.459 16.536 1.00 50.48 250 ILE A N 1
ATOM 1679 C CA . ILE A 1 250 ? 0.004 -3.092 16.164 1.00 50.07 250 ILE A CA 1
ATOM 1680 C C . ILE A 1 250 ? 1.286 -2.296 16.279 1.00 51.24 250 ILE A C 1
ATOM 1681 O O . ILE A 1 250 ? 1.707 -1.630 15.317 1.00 50.48 250 ILE A O 1
ATOM 1686 N N . SER A 1 251 ? 1.988 -2.399 17.401 1.00 51.58 251 SER A N 1
ATOM 1687 C CA . SER A 1 251 ? 3.293 -1.738 17.408 1.00 52.06 251 SER A CA 1
ATOM 1688 C C . SER A 1 251 ? 4.285 -2.230 16.316 1.00 52.19 251 SER A C 1
ATOM 1689 O O . SER A 1 251 ? 5.080 -1.434 15.761 1.00 52.59 251 SER A O 1
ATOM 1692 N N . TYR A 1 252 ? 4.244 -3.521 15.969 1.00 50.56 252 TYR A N 1
ATOM 1693 C CA . TYR A 1 252 ? 5.124 -4.047 14.946 1.00 49.98 252 TYR A CA 1
ATOM 1694 C C . TYR A 1 252 ? 4.795 -3.403 13.621 1.00 50.11 252 TYR A C 1
ATOM 1695 O O . TYR A 1 252 ? 5.696 -2.949 12.894 1.00 49.42 252 TYR A O 1
ATOM 1704 N N . LEU A 1 253 ? 3.508 -3.419 13.290 1.00 48.81 253 LEU A N 1
ATOM 1705 C CA . LEU A 1 253 ? 3.093 -2.916 12.003 1.00 50.99 253 LEU A CA 1
ATOM 1706 C C . LEU A 1 253 ? 3.316 -1.407 11.853 1.00 51.08 253 LEU A C 1
ATOM 1707 O O . LEU A 1 253 ? 3.689 -0.946 10.736 1.00 51.38 253 LEU A O 1
ATOM 1712 N N . LEU A 1 254 ? 3.125 -0.641 12.941 1.00 49.36 254 LEU A N 1
ATOM 1713 C CA . LEU A 1 254 ? 3.471 0.797 12.931 1.00 48.79 254 LEU A CA 1
ATOM 1714 C C . LEU A 1 254 ? 4.930 1.081 12.804 1.00 49.58 254 LEU A C 1
ATOM 1715 O O . LEU A 1 254 ? 5.295 1.930 12.023 1.00 51.40 254 LEU A O 1
ATOM 1720 N N . HIS A 1 255 ? 5.791 0.409 13.572 1.00 50.83 255 HIS A N 1
ATOM 1721 C CA . HIS A 1 255 ? 7.184 0.894 13.745 1.00 52.09 255 HIS A CA 1
ATOM 1722 C C . HIS A 1 255 ? 8.278 -0.029 13.311 1.00 52.91 255 HIS A C 1
ATOM 1723 O O . HIS A 1 255 ? 9.410 0.398 13.167 1.00 54.12 255 HIS A O 1
ATOM 1730 N N . SER A 1 256 ? 7.968 -1.302 13.139 1.00 54.50 256 SER A N 1
ATOM 1731 C CA . SER A 1 256 ? 8.998 -2.282 12.740 1.00 58.41 256 SER A CA 1
ATOM 1732 C C . SER A 1 256 ? 8.817 -3.019 11.386 1.00 58.38 256 SER A C 1
ATOM 1733 O O . SER A 1 256 ? 9.763 -3.608 10.850 1.00 60.61 256 SER A O 1
ATOM 1736 N N . TYR A 1 257 ? 7.616 -2.948 10.836 1.00 57.55 257 TYR A N 1
ATOM 1737 C CA . TYR A 1 257 ? 7.268 -3.700 9.632 1.00 58.25 257 TYR A CA 1
ATOM 1738 C C . TYR A 1 257 ? 8.186 -3.361 8.465 1.00 59.39 257 TYR A C 1
ATOM 1739 O O . TYR A 1 257 ? 8.323 -2.198 8.148 1.00 59.21 257 TYR A O 1
ATOM 1748 N N . SER A 1 258 ? 8.798 -4.371 7.845 1.00 61.04 258 SER A N 1
ATOM 1749 C CA . SER A 1 258 ? 9.385 -4.220 6.495 1.00 62.89 258 SER A CA 1
ATOM 1750 C C . SER A 1 258 ? 8.668 -5.111 5.466 1.00 63.03 258 SER A C 1
ATOM 1751 O O . SER A 1 258 ? 8.552 -6.337 5.678 1.00 61.85 258 SER A O 1
ATOM 1754 N N . PRO A 1 259 ? 8.219 -4.505 4.345 1.00 63.06 259 PRO A N 1
ATOM 1755 C CA . PRO A 1 259 ? 7.521 -5.219 3.288 1.00 63.58 259 PRO A CA 1
ATOM 1756 C C . PRO A 1 259 ? 8.445 -6.079 2.459 1.00 65.80 259 PRO A C 1
ATOM 1757 O O . PRO A 1 259 ? 7.964 -6.955 1.707 1.00 65.74 259 PRO A O 1
ATOM 1761 N N . PHE A 1 260 ? 9.751 -5.821 2.572 1.00 67.98 260 PHE A N 1
ATOM 1762 C CA . PHE A 1 260 ? 10.771 -6.522 1.787 1.00 70.35 260 PHE A CA 1
ATOM 1763 C C . PHE A 1 260 ? 10.814 -7.977 2.147 1.00 72.25 260 PHE A C 1
ATOM 1764 O O . PHE A 1 260 ? 10.960 -8.339 3.312 1.00 72.17 260 PHE A O 1
ATOM 1772 N N . SER A 1 261 ? 10.740 -8.807 1.125 1.00 73.41 261 SER A N 1
ATOM 1773 C CA . SER A 1 261 ? 10.551 -10.211 1.321 1.00 75.98 261 SER A CA 1
ATOM 1774 C C . SER A 1 261 ? 11.706 -10.924 1.998 1.00 78.70 261 SER A C 1
ATOM 1775 O O . SER A 1 261 ? 11.516 -11.972 2.631 1.00 79.05 261 SER A O 1
ATOM 1778 N N . GLU A 1 262 ? 12.902 -10.372 1.815 1.00 81.59 262 GLU A N 1
ATOM 1779 C CA . GLU A 1 262 ? 14.159 -11.076 2.099 1.00 85.01 262 GLU A CA 1
ATOM 1780 C C . GLU A 1 262 ? 14.535 -11.100 3.585 1.00 85.85 262 GLU A C 1
ATOM 1781 O O . GLU A 1 262 ? 15.210 -12.033 4.055 1.00 87.46 262 GLU A O 1
ATOM 1787 N N . PHE A 1 263 ? 14.111 -10.071 4.316 1.00 84.69 263 PHE A N 1
ATOM 1788 C CA . PHE A 1 263 ? 14.214 -10.090 5.762 1.00 85.00 263 PHE A CA 1
ATOM 1789 C C . PHE A 1 263 ? 12.837 -10.479 6.329 1.00 84.01 263 PHE A C 1
ATOM 1790 O O . PHE A 1 263 ? 12.053 -9.640 6.819 1.00 82.30 263 PHE A O 1
ATOM 1792 N N . LYS A 1 264 ? 12.547 -11.773 6.226 1.00 84.11 264 LYS A N 1
ATOM 1793 C CA . LYS A 1 264 ? 11.387 -12.331 6.883 1.00 82.74 264 LYS A CA 1
ATOM 1794 C C . LYS A 1 264 ? 11.742 -12.612 8.356 1.00 82.79 264 LYS A C 1
ATOM 1795 O O . LYS A 1 264 ? 10.906 -12.357 9.235 1.00 81.64 264 LYS A O 1
ATOM 1801 N N . PRO A 1 265 ? 12.990 -13.089 8.632 1.00 83.83 265 PRO A N 1
ATOM 1802 C CA . PRO A 1 265 ? 13.435 -13.513 9.984 1.00 83.32 265 PRO A CA 1
ATOM 1803 C C . PRO A 1 265 ? 13.779 -12.359 10.934 1.00 81.26 265 PRO A C 1
ATOM 1804 O O . PRO A 1 265 ? 13.915 -12.567 12.151 1.00 80.56 265 PRO A O 1
ATOM 1808 N N . THR A 1 266 ? 13.938 -11.175 10.347 1.00 78.97 266 THR A N 1
ATOM 1809 C CA . THR A 1 266 ? 14.328 -9.967 11.044 1.00 76.82 266 THR A CA 1
ATOM 1810 C C . THR A 1 266 ? 13.085 -9.288 11.603 1.00 74.55 266 THR A C 1
ATOM 1811 O O . THR A 1 266 ? 13.052 -8.864 12.792 1.00 74.07 266 THR A O 1
ATOM 1815 N N . ASN A 1 267 ? 12.068 -9.198 10.740 1.00 72.39 267 ASN A N 1
ATOM 1816 C CA . ASN A 1 267 ? 10.701 -8.917 11.126 1.00 69.77 267 ASN A CA 1
ATOM 1817 C C . ASN A 1 267 ? 10.275 -9.800 12.342 1.00 69.05 267 ASN A C 1
ATOM 1818 O O . ASN A 1 267 ? 9.891 -9.290 13.416 1.00 67.74 267 ASN A O 1
ATOM 1823 N N . SER A 1 268 ? 10.388 -11.115 12.181 1.00 68.98 268 SER A N 1
ATOM 1824 C CA . SER A 1 268 ? 10.105 -12.094 13.249 1.00 68.66 268 SER A CA 1
ATOM 1825 C C . SER A 1 268 ? 10.806 -11.872 14.604 1.00 68.36 268 SER A C 1
ATOM 1826 O O . SER A 1 268 ? 10.166 -11.994 15.654 1.00 67.07 268 SER A O 1
ATOM 1829 N N . GLY A 1 269 ? 12.097 -11.513 14.556 1.00 68.21 269 GLY A N 1
ATOM 1830 C CA . GLY A 1 269 ? 12.864 -11.102 15.717 1.00 67.07 269 GLY A CA 1
ATOM 1831 C C . GLY A 1 269 ? 12.245 -9.898 16.434 1.00 65.69 269 GLY A C 1
ATOM 1832 O O . GLY A 1 269 ? 12.105 -9.911 17.653 1.00 65.51 269 GLY A O 1
ATOM 1833 N N . PHE A 1 270 ? 11.867 -8.868 15.677 1.00 63.85 270 PHE A N 1
ATOM 1834 C CA . PHE A 1 270 ? 11.250 -7.700 16.222 1.00 61.75 270 PHE A CA 1
ATOM 1835 C C . PHE A 1 270 ? 9.911 -8.105 16.891 1.00 60.29 270 PHE A C 1
ATOM 1836 O O . PHE A 1 270 ? 9.529 -7.549 17.914 1.00 58.84 270 PHE A O 1
ATOM 1844 N N . LEU A 1 271 ? 9.211 -9.077 16.310 1.00 59.15 271 LEU A N 1
ATOM 1845 C CA . LEU A 1 271 ? 7.882 -9.387 16.792 1.00 57.11 271 LEU A CA 1
ATOM 1846 C C . LEU A 1 271 ? 7.969 -10.153 18.124 1.00 57.44 271 LEU A C 1
ATOM 1847 O O . LEU A 1 271 ? 7.147 -9.945 19.041 1.00 54.94 271 LEU A O 1
ATOM 1852 N N . LYS A 1 272 ? 8.962 -11.032 18.207 1.00 58.94 272 LYS A N 1
ATOM 1853 C CA . LYS A 1 272 ? 9.151 -11.865 19.381 1.00 60.54 272 LYS A CA 1
ATOM 1854 C C . LYS A 1 272 ? 9.494 -10.968 20.572 1.00 59.94 272 LYS A C 1
ATOM 1855 O O . LYS A 1 272 ? 9.000 -11.196 21.672 1.00 59.33 272 LYS A O 1
ATOM 1861 N N . LYS A 1 273 ? 10.349 -9.961 20.321 1.00 60.54 273 LYS A N 1
ATOM 1862 C CA . LYS A 1 273 ? 10.709 -8.946 21.285 1.00 60.79 273 LYS A CA 1
ATOM 1863 C C . LYS A 1 273 ? 9.463 -8.225 21.794 1.00 58.69 273 LYS A C 1
ATOM 1864 O O . LYS A 1 273 ? 9.251 -8.158 23.006 1.00 60.48 273 LYS A O 1
ATOM 1870 N N . LEU A 1 274 ? 8.638 -7.696 20.904 1.00 55.22 274 LEU A N 1
ATOM 1871 C CA . LEU A 1 274 ? 7.427 -7.030 21.354 1.00 53.28 274 LEU A CA 1
ATOM 1872 C C . LEU A 1 274 ? 6.477 -7.982 22.078 1.00 53.95 274 LEU A C 1
ATOM 1873 O O . LEU A 1 274 ? 5.870 -7.606 23.137 1.00 52.68 274 LEU A O 1
ATOM 1878 N N . ASN A 1 275 ? 6.386 -9.223 21.564 1.00 53.82 275 ASN A N 1
ATOM 1879 C CA . ASN A 1 275 ? 5.758 -10.305 22.323 1.00 54.76 275 ASN A CA 1
ATOM 1880 C C . ASN A 1 275 ? 6.215 -10.475 23.756 1.00 54.76 275 ASN A C 1
ATOM 1881 O O . ASN A 1 275 ? 5.363 -10.574 24.661 1.00 53.83 275 ASN A O 1
ATOM 1886 N N . GLN A 1 276 ? 7.532 -10.469 23.946 1.00 55.34 276 GLN A N 1
ATOM 1887 C CA . GLN A 1 276 ? 8.134 -10.750 25.231 1.00 57.55 276 GLN A CA 1
ATOM 1888 C C . GLN A 1 276 ? 7.769 -9.657 26.244 1.00 55.76 276 GLN A C 1
ATOM 1889 O O . GLN A 1 276 ? 7.284 -9.938 27.339 1.00 55.32 276 GLN A O 1
ATOM 1895 N N . ASP A 1 277 ? 7.954 -8.399 25.854 1.00 54.64 277 ASP A N 1
ATOM 1896 C CA . ASP A 1 277 ? 7.564 -7.275 26.681 1.00 53.03 277 ASP A CA 1
ATOM 1897 C C . ASP A 1 277 ? 6.092 -7.302 27.037 1.00 52.16 277 ASP A C 1
ATOM 1898 O O . ASP A 1 277 ? 5.676 -7.057 28.196 1.00 52.04 277 ASP A O 1
ATOM 1903 N N . TYR A 1 278 ? 5.288 -7.577 26.033 1.00 50.70 278 TYR A N 1
ATOM 1904 C CA . TYR A 1 278 ? 3.854 -7.687 26.221 1.00 48.81 278 TYR A CA 1
ATOM 1905 C C . TYR A 1 278 ? 3.513 -8.742 27.271 1.00 48.72 278 TYR A C 1
ATOM 1906 O O . TYR A 1 278 ? 2.652 -8.536 28.137 1.00 48.84 278 TYR A O 1
ATOM 1915 N N . ASN A 1 279 ? 4.148 -9.889 27.155 1.00 49.15 279 ASN A N 1
ATOM 1916 C CA . ASN A 1 279 ? 3.870 -11.003 28.072 1.00 50.06 279 ASN A CA 1
ATOM 1917 C C . ASN A 1 279 ? 4.401 -10.712 29.481 1.00 50.07 279 ASN A C 1
ATOM 1918 O O . ASN A 1 279 ? 3.732 -11.030 30.476 1.00 49.27 279 ASN A O 1
ATOM 1923 N N . ASP A 1 280 ? 5.581 -10.081 29.558 1.00 49.69 280 ASP A N 1
ATOM 1924 C CA . ASP A 1 280 ? 6.155 -9.701 30.860 1.00 50.33 280 ASP A CA 1
ATOM 1925 C C . ASP A 1 280 ? 5.206 -8.747 31.510 1.00 48.81 280 ASP A C 1
ATOM 1926 O O . ASP A 1 280 ? 4.920 -8.878 32.695 1.00 49.91 280 ASP A O 1
ATOM 1931 N N . TYR A 1 281 ? 4.721 -7.777 30.744 1.00 46.30 281 TYR A N 1
ATOM 1932 C CA . TYR A 1 281 ? 3.898 -6.733 31.328 1.00 45.81 281 TYR A CA 1
ATOM 1933 C C . TYR A 1 281 ? 2.640 -7.415 31.967 1.00 47.15 281 TYR A C 1
ATOM 1934 O O . TYR A 1 281 ? 2.339 -7.218 33.142 1.00 45.99 281 TYR A O 1
ATOM 1943 N N . HIS A 1 282 ? 1.963 -8.293 31.214 1.00 48.10 282 HIS A N 1
ATOM 1944 C CA . HIS A 1 282 ? 0.806 -8.983 31.764 1.00 50.01 282 HIS A CA 1
ATOM 1945 C C . HIS A 1 282 ? 1.093 -9.939 32.905 1.00 50.11 282 HIS A C 1
ATOM 1946 O O . HIS A 1 282 ? 0.267 -10.094 33.820 1.00 49.85 282 HIS A O 1
ATOM 1953 N N . ALA A 1 283 ? 2.221 -10.635 32.854 1.00 50.39 283 ALA A N 1
ATOM 1954 C CA . ALA A 1 283 ? 2.567 -11.459 34.013 1.00 51.82 283 ALA A CA 1
ATOM 1955 C C . ALA A 1 283 ? 2.710 -10.570 35.300 1.00 51.08 283 ALA A C 1
ATOM 1956 O O . ALA A 1 283 ? 2.326 -10.985 36.381 1.00 51.35 283 ALA A O 1
ATOM 1958 N N . LYS A 1 284 ? 3.171 -9.319 35.160 1.00 49.02 284 LYS A N 1
ATOM 1959 C CA . LYS A 1 284 ? 3.514 -8.508 36.322 1.00 48.58 284 LYS A CA 1
ATOM 1960 C C . LYS A 1 284 ? 2.621 -7.248 36.428 1.00 47.71 284 LYS A C 1
ATOM 1961 O O . LYS A 1 284 ? 2.959 -6.297 37.121 1.00 45.39 284 LYS A O 1
ATOM 1967 N N . LYS A 1 285 ? 1.476 -7.301 35.765 1.00 47.96 285 LYS A N 1
ATOM 1968 C CA . LYS A 1 285 ? 0.598 -6.165 35.619 1.00 47.75 285 LYS A CA 1
ATOM 1969 C C . LYS A 1 285 ? 0.227 -5.549 36.970 1.00 47.37 285 LYS A C 1
ATOM 1970 O O . LYS A 1 285 ? 0.193 -4.349 37.109 1.00 44.92 285 LYS A O 1
ATOM 1976 N N . MET A 1 286 ? -0.071 -6.378 37.957 1.00 49.28 286 MET A N 1
ATOM 1977 C CA . MET A 1 286 ? -0.506 -5.817 39.230 1.00 51.16 286 MET A CA 1
ATOM 1978 C C . MET A 1 286 ? 0.602 -5.067 40.003 1.00 50.51 286 MET A C 1
ATOM 1979 O O . MET A 1 286 ? 0.250 -4.341 40.970 1.00 50.58 286 MET A O 1
ATOM 1984 N N . PHE A 1 287 ? 1.882 -5.235 39.614 1.00 47.52 287 PHE A N 1
ATOM 1985 C CA . PHE A 1 287 ? 3.017 -4.475 40.226 1.00 45.61 287 PHE A CA 1
ATOM 1986 C C . PHE A 1 287 ? 3.264 -3.268 39.381 1.00 43.00 287 PHE A C 1
ATOM 1987 O O . PHE A 1 287 ? 3.352 -2.131 39.887 1.00 43.23 287 PHE A O 1
ATOM 1995 N N . ILE A 1 288 ? 3.320 -3.501 38.067 1.00 42.43 288 ILE A N 1
ATOM 1996 C CA . ILE A 1 288 ? 3.573 -2.417 37.095 1.00 40.10 288 ILE A CA 1
ATOM 1997 C C . ILE A 1 288 ? 2.482 -1.334 37.106 1.00 38.06 288 ILE A C 1
ATOM 1998 O O . ILE A 1 288 ? 2.763 -0.125 37.126 1.00 38.67 288 ILE A O 1
ATOM 2003 N N . ASP A 1 289 ? 1.230 -1.747 37.198 1.00 38.46 289 ASP A N 1
ATOM 2004 C CA . ASP A 1 289 ? 0.137 -0.713 37.178 1.00 38.83 289 ASP A CA 1
ATOM 2005 C C . ASP A 1 289 ? 0.185 0.199 38.380 1.00 38.47 289 ASP A C 1
ATOM 2006 O O . ASP A 1 289 ? -0.007 1.421 38.258 1.00 40.51 289 ASP A O 1
ATOM 2011 N N . VAL A 1 290 ? 0.519 -0.350 39.544 1.00 37.64 290 VAL A N 1
ATOM 2012 C CA . VAL A 1 290 ? 0.691 0.498 40.745 1.00 37.56 290 VAL A CA 1
ATOM 2013 C C . VAL A 1 290 ? 1.663 1.608 40.423 1.00 35.27 290 VAL A C 1
ATOM 2014 O O . VAL A 1 290 ? 1.446 2.774 40.747 1.00 36.89 290 VAL A O 1
ATOM 2018 N N . ILE A 1 291 ? 2.763 1.264 39.785 1.00 33.71 291 ILE A N 1
ATOM 2019 C CA . ILE A 1 291 ? 3.778 2.266 39.481 1.00 33.06 291 ILE A CA 1
ATOM 2020 C C . ILE A 1 291 ? 3.393 3.246 38.352 1.00 34.36 291 ILE A C 1
ATOM 2021 O O . ILE A 1 291 ? 3.647 4.440 38.414 1.00 37.17 291 ILE A O 1
ATOM 2026 N N . LEU A 1 292 ? 2.807 2.729 37.286 1.00 34.17 292 LEU A N 1
ATOM 2027 C CA . LEU A 1 292 ? 2.221 3.563 36.237 1.00 35.24 292 LEU A CA 1
ATOM 2028 C C . LEU A 1 292 ? 1.255 4.545 36.830 1.00 34.97 292 LEU A C 1
ATOM 2029 O O . LEU A 1 292 ? 1.277 5.739 36.501 1.00 34.20 292 LEU A O 1
ATOM 2034 N N . GLU A 1 293 ? 0.409 4.060 37.729 1.00 37.57 293 GLU A N 1
ATOM 2035 C CA . GLU A 1 293 ? -0.608 4.975 38.306 1.00 40.17 293 GLU A CA 1
ATOM 2036 C C . GLU A 1 293 ? 0.071 6.127 39.006 1.00 41.19 293 GLU A C 1
ATOM 2037 O O . GLU A 1 293 ? -0.388 7.298 38.897 1.00 41.39 293 GLU A O 1
ATOM 2043 N N . LYS A 1 294 ? 1.196 5.813 39.689 1.00 41.46 294 LYS A N 1
ATOM 2044 C CA . LYS A 1 294 ? 1.938 6.832 40.448 1.00 41.87 294 LYS A CA 1
ATOM 2045 C C . LYS A 1 294 ? 2.501 7.826 39.470 1.00 40.17 294 LYS A C 1
ATOM 2046 O O . LYS A 1 294 ? 2.388 9.022 39.681 1.00 41.77 294 LYS A O 1
ATOM 2052 N N . LEU A 1 295 ? 3.111 7.346 38.397 1.00 39.09 295 LEU A N 1
ATOM 2053 C CA . LEU A 1 295 ? 3.676 8.216 37.367 1.00 39.45 295 LEU A CA 1
ATOM 2054 C C . LEU A 1 295 ? 2.584 9.074 36.671 1.00 39.71 295 LEU A C 1
ATOM 2055 O O . LEU A 1 295 ? 2.741 10.287 36.433 1.00 40.32 295 LEU A O 1
ATOM 2060 N N . TYR A 1 296 ? 1.442 8.453 36.388 1.00 40.02 296 TYR A N 1
ATOM 2061 C CA . TYR A 1 296 ? 0.373 9.140 35.638 1.00 39.94 296 TYR A CA 1
ATOM 2062 C C . TYR A 1 296 ? -0.146 10.270 36.499 1.00 41.30 296 TYR A C 1
ATOM 2063 O O . TYR A 1 296 ? -0.284 11.386 36.012 1.00 43.29 296 TYR A O 1
ATOM 2072 N N . LEU A 1 297 ? -0.343 10.003 37.815 1.00 42.26 297 LEU A N 1
ATOM 2073 C CA . LEU A 1 297 ? -0.906 10.984 38.752 1.00 42.71 297 LEU A CA 1
ATOM 2074 C C . LEU A 1 297 ? 0.061 12.130 38.999 1.00 42.94 297 LEU A C 1
ATOM 2075 O O . LEU A 1 297 ? -0.369 13.233 39.346 1.00 44.88 297 LEU A O 1
ATOM 2080 N N . THR A 1 298 ? 1.350 11.878 38.780 1.00 41.26 298 THR A N 1
ATOM 2081 C CA . THR A 1 298 ? 2.393 12.883 39.002 1.00 41.65 298 THR A CA 1
ATOM 2082 C C . THR A 1 298 ? 2.942 13.507 37.744 1.00 42.13 298 THR A C 1
ATOM 2083 O O . THR A 1 298 ? 3.894 14.324 37.795 1.00 43.50 298 THR A O 1
ATOM 2087 N N . HIS A 1 299 ? 2.353 13.138 36.614 1.00 41.50 299 HIS A N 1
ATOM 2088 C CA . HIS A 1 299 ? 2.612 13.808 35.387 1.00 42.40 299 HIS A CA 1
ATOM 2089 C C . HIS A 1 299 ? 1.316 14.262 34.662 1.00 45.00 299 HIS A C 1
ATOM 2090 O O . HIS A 1 299 ? 1.129 14.022 33.426 1.00 43.89 299 HIS A O 1
ATOM 2097 N N . GLU A 1 300 ? 0.447 14.934 35.435 1.00 45.55 300 GLU A N 1
ATOM 2098 C CA . GLU A 1 300 ? -0.688 15.671 34.908 1.00 46.95 300 GLU A CA 1
ATOM 2099 C C . GLU A 1 300 ? -1.573 14.715 34.163 1.00 45.95 300 GLU A C 1
ATOM 2100 O O . GLU A 1 300 ? -2.051 15.035 33.115 1.00 47.36 300 GLU A O 1
ATOM 2106 N N . ARG A 1 301 ? -1.761 13.523 34.731 1.00 45.91 301 ARG A N 1
ATOM 2107 C CA . ARG A 1 301 ? -2.623 12.478 34.159 1.00 46.14 301 ARG A CA 1
ATOM 2108 C C . ARG A 1 301 ? -2.259 12.158 32.712 1.00 45.44 301 ARG A C 1
ATOM 2109 O O . ARG A 1 301 ? -3.127 12.121 31.808 1.00 46.41 301 ARG A O 1
ATOM 2117 N N . SER A 1 302 ? -0.966 11.963 32.486 1.00 43.68 302 SER A N 1
ATOM 2118 C CA . SER A 1 302 ? -0.434 11.511 31.204 1.00 42.02 302 SER A CA 1
ATOM 2119 C C . SER A 1 302 ? 0.853 10.649 31.454 1.00 41.82 302 SER A C 1
ATOM 2120 O O . SER A 1 302 ? 1.535 10.836 32.491 1.00 38.60 302 SER A O 1
ATOM 2123 N N . LEU A 1 303 ? 1.207 9.767 30.523 1.00 39.01 303 LEU A N 1
ATOM 2124 C CA . LEU A 1 303 ? 2.565 9.210 30.535 1.00 38.91 303 LEU A CA 1
ATOM 2125 C C . LEU A 1 303 ? 3.370 9.754 29.386 1.00 39.29 303 LEU A C 1
ATOM 2126 O O . LEU A 1 303 ? 4.462 9.292 29.099 1.00 39.43 303 LEU A O 1
ATOM 2131 N N . HIS A 1 304 ? 2.884 10.837 28.792 1.00 41.13 304 HIS A N 1
ATOM 2132 C CA . HIS A 1 304 ? 3.596 11.529 27.723 1.00 41.40 304 HIS A CA 1
ATOM 2133 C C . HIS A 1 304 ? 4.570 12.456 28.383 1.00 42.82 304 HIS A C 1
ATOM 2134 O O . HIS A 1 304 ? 4.389 13.680 28.442 1.00 42.54 304 HIS A O 1
ATOM 2141 N N . ILE A 1 305 ? 5.662 11.824 28.818 1.00 42.95 305 ILE A N 1
ATOM 2142 C CA . ILE A 1 305 ? 6.675 12.418 29.694 1.00 42.65 305 ILE A CA 1
ATOM 2143 C C . ILE A 1 305 ? 7.886 12.712 28.845 1.00 44.37 305 ILE A C 1
ATOM 2144 O O . ILE A 1 305 ? 8.320 11.860 28.075 1.00 43.10 305 ILE A O 1
ATOM 2149 N N . GLY A 1 306 ? 8.441 13.914 28.980 1.00 46.56 306 GLY A N 1
ATOM 2150 C CA . GLY A 1 306 ? 9.644 14.274 28.263 1.00 48.76 306 GLY A CA 1
ATOM 2151 C C . GLY A 1 306 ? 10.659 14.821 29.249 1.00 52.37 306 GLY A C 1
ATOM 2152 O O . GLY A 1 306 ? 10.349 15.046 30.446 1.00 52.08 306 GLY A O 1
ATOM 2153 N N . LYS A 1 307 ? 11.868 15.069 28.747 1.00 54.69 307 LYS A N 1
ATOM 2154 C CA . LYS A 1 307 ? 12.883 15.759 29.493 1.00 58.71 307 LYS A CA 1
ATOM 2155 C C . LYS A 1 307 ? 13.482 16.758 28.524 1.00 61.12 307 LYS A C 1
ATOM 2156 O O . LYS A 1 307 ? 13.639 16.463 27.337 1.00 60.26 307 LYS A O 1
ATOM 2162 N N . ASP A 1 308 ? 13.770 17.948 29.051 1.00 63.96 308 ASP A N 1
ATOM 2163 C CA . ASP A 1 308 ? 14.363 19.077 28.313 1.00 67.30 308 ASP A CA 1
ATOM 2164 C C . ASP A 1 308 ? 13.703 19.304 26.950 1.00 66.81 308 ASP A C 1
ATOM 2165 O O . ASP A 1 308 ? 14.385 19.586 25.988 1.00 66.31 308 ASP A O 1
ATOM 2170 N N . GLY A 1 309 ? 12.374 19.136 26.890 1.00 67.14 309 GLY A N 1
ATOM 2171 C CA . GLY A 1 309 ? 11.600 19.190 25.627 1.00 68.53 309 GLY A CA 1
ATOM 2172 C C . GLY A 1 309 ? 11.656 18.047 24.592 1.00 69.18 309 GLY A C 1
ATOM 2173 O O . GLY A 1 309 ? 11.168 18.223 23.436 1.00 69.72 309 GLY A O 1
ATOM 2174 N N . CYS A 1 310 ? 12.185 16.870 24.957 1.00 69.15 310 CYS A N 1
ATOM 2175 C CA . CYS A 1 310 ? 12.409 15.785 23.930 1.00 70.07 310 CYS A CA 1
ATOM 2176 C C . CYS A 1 310 ? 11.725 14.404 23.957 1.00 67.59 310 CYS A C 1
ATOM 2177 O O . CYS A 1 310 ? 12.385 13.363 23.656 1.00 69.66 310 CYS A O 1
ATOM 2180 N N . SER A 1 311 ? 10.420 14.345 24.180 1.00 64.09 311 SER A N 1
ATOM 2181 C CA . SER A 1 311 ? 9.752 13.039 24.317 1.00 59.20 311 SER A CA 1
ATOM 2182 C C . SER A 1 311 ? 9.637 12.125 23.088 1.00 57.56 311 SER A C 1
ATOM 2183 O O . SER A 1 311 ? 9.373 12.581 21.985 1.00 56.55 311 SER A O 1
ATOM 2186 N N . ARG A 1 312 ? 9.804 10.825 23.331 1.00 54.73 312 ARG A N 1
ATOM 2187 C CA . ARG A 1 312 ? 9.323 9.770 22.454 1.00 53.62 312 ARG A CA 1
ATOM 2188 C C . ARG A 1 312 ? 8.367 8.876 23.208 1.00 50.40 312 ARG A C 1
ATOM 2189 O O . ARG A 1 312 ? 8.363 7.662 22.991 1.00 48.56 312 ARG A O 1
ATOM 2197 N N . ASN A 1 313 ? 7.606 9.469 24.140 1.00 47.90 313 ASN A N 1
ATOM 2198 C CA . ASN A 1 313 ? 6.542 8.730 24.804 1.00 46.14 313 ASN A CA 1
ATOM 2199 C C . ASN A 1 313 ? 5.161 8.925 24.116 1.00 45.59 313 ASN A C 1
ATOM 2200 O O . ASN A 1 313 ? 4.119 8.614 24.692 1.00 44.50 313 ASN A O 1
ATOM 2205 N N . ILE A 1 314 ? 5.166 9.416 22.873 1.00 45.80 314 ILE A N 1
ATOM 2206 C CA . ILE A 1 314 ? 3.937 9.450 22.038 1.00 45.65 314 ILE A CA 1
ATOM 2207 C C . ILE A 1 314 ? 3.640 8.047 21.599 1.00 45.29 314 ILE A C 1
ATOM 2208 O O . ILE A 1 314 ? 4.560 7.282 21.569 1.00 45.02 314 ILE A O 1
ATOM 2213 N N . LEU A 1 315 ? 2.388 7.702 21.251 1.00 46.43 315 LEU A N 1
ATOM 2214 C CA . LEU A 1 315 ? 2.099 6.345 20.711 1.00 47.00 315 LEU A CA 1
ATOM 2215 C C . LEU A 1 315 ? 2.651 6.179 19.295 1.00 48.96 315 LEU A C 1
ATOM 2216 O O . LEU A 1 315 ? 3.181 5.108 18.913 1.00 49.27 315 LEU A O 1
ATOM 2221 N N . LEU A 1 316 ? 2.571 7.253 18.528 1.00 50.90 316 LEU A N 1
ATOM 2222 C CA . LEU A 1 316 ? 3.150 7.306 17.188 1.00 53.09 316 LEU A CA 1
ATOM 2223 C C . LEU A 1 316 ? 3.121 8.759 16.796 1.00 55.42 316 LEU A C 1
ATOM 2224 O O . LEU A 1 316 ? 2.262 9.520 17.240 1.00 54.89 316 LEU A O 1
ATOM 2229 N N . THR A 1 317 ? 4.081 9.158 15.975 1.00 57.31 317 THR A N 1
ATOM 2230 C CA . THR A 1 317 ? 3.984 10.460 15.355 1.00 59.33 317 THR A CA 1
ATOM 2231 C C . THR A 1 317 ? 4.346 10.457 13.856 1.00 60.39 317 THR A C 1
ATOM 2232 O O . THR A 1 317 ? 4.948 9.504 13.334 1.00 60.75 317 THR A O 1
ATOM 2237 N N . LYS B 1 30 ? -38.962 -14.256 50.782 1.00 77.79 30 LYS B N 1
ATOM 2238 C CA . LYS B 1 30 ? -39.870 -15.065 51.684 1.00 79.27 30 LYS B CA 1
ATOM 2239 C C . LYS B 1 30 ? -39.458 -14.925 53.166 1.00 79.06 30 LYS B C 1
ATOM 2240 O O . LYS B 1 30 ? -38.313 -14.545 53.453 1.00 77.81 30 LYS B O 1
ATOM 2246 N N . ALA B 1 31 ? -40.399 -15.216 54.079 1.00 79.46 31 ALA B N 1
ATOM 2247 C CA . ALA B 1 31 ? -40.279 -14.938 55.526 1.00 78.83 31 ALA B CA 1
ATOM 2248 C C . ALA B 1 31 ? -38.911 -15.232 56.176 1.00 76.38 31 ALA B C 1
ATOM 2249 O O . ALA B 1 31 ? -38.254 -16.247 55.881 1.00 75.86 31 ALA B O 1
ATOM 2251 N N . ILE B 1 32 ? -38.513 -14.355 57.088 1.00 74.49 32 ILE B N 1
ATOM 2252 C CA . ILE B 1 32 ? -37.260 -14.524 57.819 1.00 72.18 32 ILE B CA 1
ATOM 2253 C C . ILE B 1 32 ? -37.561 -15.085 59.185 1.00 74.20 32 ILE B C 1
ATOM 2254 O O . ILE B 1 32 ? -38.465 -14.618 59.872 1.00 75.37 32 ILE B O 1
ATOM 2259 N N . HIS B 1 33 ? -36.811 -16.106 59.568 1.00 75.06 33 HIS B N 1
ATOM 2260 C CA . HIS B 1 33 ? -37.008 -16.754 60.868 1.00 78.33 33 HIS B CA 1
ATOM 2261 C C . HIS B 1 33 ? -35.948 -16.373 61.921 1.00 77.59 33 HIS B C 1
ATOM 2262 O O . HIS B 1 33 ? -36.111 -16.678 63.112 1.00 79.28 33 HIS B O 1
ATOM 2269 N N . MET B 1 34 ? -34.882 -15.716 61.438 1.00 74.44 34 MET B N 1
ATOM 2270 C CA . MET B 1 34 ? -33.775 -15.161 62.209 1.00 72.98 34 MET B CA 1
ATOM 2271 C C . MET B 1 34 ? -34.243 -14.718 63.561 1.00 73.79 34 MET B C 1
ATOM 2272 O O . MET B 1 34 ? -35.118 -13.844 63.661 1.00 72.73 34 MET B O 1
ATOM 2277 N N . GLY B 1 35 ? -33.680 -15.319 64.601 1.00 74.69 35 GLY B N 1
ATOM 2278 C CA . GLY B 1 35 ? -33.878 -14.825 65.964 1.00 75.21 35 GLY B CA 1
ATOM 2279 C C . GLY B 1 35 ? -35.281 -14.448 66.422 1.00 75.40 35 GLY B C 1
ATOM 2280 O O . GLY B 1 35 ? -35.450 -13.466 67.154 1.00 74.91 35 GLY B O 1
ATOM 2281 N N . GLY B 1 36 ? -36.288 -15.215 65.999 1.00 75.23 36 GLY B N 1
ATOM 2282 C CA . GLY B 1 36 ? -37.653 -15.014 66.511 1.00 75.76 36 GLY B CA 1
ATOM 2283 C C . GLY B 1 36 ? -38.491 -14.042 65.700 1.00 73.99 36 GLY B C 1
ATOM 2284 O O . GLY B 1 36 ? -39.595 -13.658 66.115 1.00 75.48 36 GLY B O 1
ATOM 2285 N N . TRP B 1 37 ? -37.994 -13.669 64.518 1.00 71.24 37 TRP B N 1
ATOM 2286 C CA . TRP B 1 37 ? -38.655 -12.652 63.718 1.00 69.76 37 TRP B CA 1
ATOM 2287 C C . TRP B 1 37 ? -40.085 -12.992 63.257 1.00 73.26 37 TRP B C 1
ATOM 2288 O O . TRP B 1 37 ? -40.863 -12.068 62.985 1.00 72.72 37 TRP B O 1
ATOM 2299 N N . ASP B 1 38 ? -40.400 -14.291 63.147 1.00 76.65 38 ASP B N 1
ATOM 2300 C CA . ASP B 1 38 ? -41.784 -14.816 62.985 1.00 81.80 38 ASP B CA 1
ATOM 2301 C C . ASP B 1 38 ? -42.792 -13.986 63.762 1.00 83.97 38 ASP B C 1
ATOM 2302 O O . ASP B 1 38 ? -43.591 -13.256 63.159 1.00 84.46 38 ASP B O 1
ATOM 2307 N N . LYS B 1 39 ? -42.709 -14.096 65.098 1.00 85.96 39 LYS B N 1
ATOM 2308 C CA . LYS B 1 39 ? -43.590 -13.419 66.064 1.00 87.87 39 LYS B CA 1
ATOM 2309 C C . LYS B 1 39 ? -43.160 -11.988 66.335 1.00 85.74 39 LYS B C 1
ATOM 2310 O O . LYS B 1 39 ? -44.000 -11.069 66.357 1.00 86.48 39 LYS B O 1
ATOM 2316 N N . VAL B 1 40 ? -41.846 -11.798 66.536 1.00 82.70 40 VAL B N 1
ATOM 2317 C CA . VAL B 1 40 ? -41.288 -10.541 67.041 1.00 79.02 40 VAL B CA 1
ATOM 2318 C C . VAL B 1 40 ? -41.758 -9.402 66.161 1.00 76.45 40 VAL B C 1
ATOM 2319 O O . VAL B 1 40 ? -41.920 -8.261 66.616 1.00 74.85 40 VAL B O 1
ATOM 2323 N N . GLN B 1 41 ? -42.045 -9.746 64.911 1.00 74.94 41 GLN B N 1
ATOM 2324 C CA . GLN B 1 41 ? -42.273 -8.740 63.874 1.00 73.82 41 GLN B CA 1
ATOM 2325 C C . GLN B 1 41 ? -43.513 -7.894 64.074 1.00 74.65 41 GLN B C 1
ATOM 2326 O O . GLN B 1 41 ? -43.550 -6.745 63.649 1.00 73.16 41 GLN B O 1
ATOM 2332 N N . ASP B 1 42 ? -44.525 -8.474 64.708 1.00 77.29 42 ASP B N 1
ATOM 2333 C CA . ASP B 1 42 ? -45.769 -7.757 64.952 1.00 79.61 42 ASP B CA 1
ATOM 2334 C C . ASP B 1 42 ? -45.625 -6.677 66.027 1.00 78.65 42 ASP B C 1
ATOM 2335 O O . ASP B 1 42 ? -46.625 -6.056 66.398 1.00 80.51 42 ASP B O 1
ATOM 2340 N N . HIS B 1 43 ? -44.403 -6.438 66.519 1.00 75.97 43 HIS B N 1
ATOM 2341 C CA . HIS B 1 43 ? -44.200 -5.399 67.551 1.00 74.93 43 HIS B CA 1
ATOM 2342 C C . HIS B 1 43 ? -43.744 -4.083 66.927 1.00 72.29 43 HIS B C 1
ATOM 2343 O O . HIS B 1 43 ? -43.572 -3.068 67.602 1.00 71.04 43 HIS B O 1
ATOM 2350 N N . PHE B 1 44 ? -43.596 -4.095 65.606 1.00 71.39 44 PHE B N 1
ATOM 2351 C CA . PHE B 1 44 ? -43.076 -2.933 64.936 1.00 69.45 44 PHE B CA 1
ATOM 2352 C C . PHE B 1 44 ? -43.979 -2.543 63.771 1.00 71.35 44 PHE B C 1
ATOM 2353 O O . PHE B 1 44 ? -44.443 -3.406 63.001 1.00 71.76 44 PHE B O 1
ATOM 2361 N N . ARG B 1 45 ? -44.215 -1.237 63.637 1.00 73.37 45 ARG B N 1
ATOM 2362 C CA . ARG B 1 45 ? -44.885 -0.662 62.459 1.00 75.20 45 ARG B CA 1
ATOM 2363 C C . ARG B 1 45 ? -44.215 -1.055 61.139 1.00 74.32 45 ARG B C 1
ATOM 2364 O O . ARG B 1 45 ? -43.006 -1.403 61.098 1.00 72.18 45 ARG B O 1
ATOM 2372 N N . ALA B 1 46 ? -44.993 -1.035 60.055 1.00 75.74 46 ALA B N 1
ATOM 2373 C CA . ALA B 1 46 ? -44.445 -1.529 58.804 1.00 74.89 46 ALA B CA 1
ATOM 2374 C C . ALA B 1 46 ? -43.236 -0.680 58.392 1.00 72.85 46 ALA B C 1
ATOM 2375 O O . ALA B 1 46 ? -42.343 -1.185 57.729 1.00 71.27 46 ALA B O 1
ATOM 2377 N N . GLU B 1 47 ? -43.216 0.587 58.820 1.00 72.67 47 GLU B N 1
ATOM 2378 C CA . GLU B 1 47 ? -42.209 1.551 58.396 1.00 71.80 47 GLU B CA 1
ATOM 2379 C C . GLU B 1 47 ? -40.889 1.422 59.178 1.00 69.13 47 GLU B C 1
ATOM 2380 O O . GLU B 1 47 ? -39.878 2.052 58.824 1.00 67.71 47 GLU B O 1
ATOM 2386 N N . LYS B 1 48 ? -40.898 0.604 60.228 1.00 67.91 48 LYS B N 1
ATOM 2387 C CA . LYS B 1 48 ? -39.714 0.428 61.060 1.00 64.65 48 LYS B CA 1
ATOM 2388 C C . LYS B 1 48 ? -39.187 -1.003 60.974 1.00 62.14 48 LYS B C 1
ATOM 2389 O O . LYS B 1 48 ? -38.206 -1.334 61.630 1.00 61.16 48 LYS B O 1
ATOM 2395 N N . LYS B 1 49 ? -39.831 -1.850 60.178 1.00 59.34 49 LYS B N 1
ATOM 2396 C CA . LYS B 1 49 ? -39.454 -3.254 60.178 1.00 57.38 49 LYS B CA 1
ATOM 2397 C C . LYS B 1 49 ? -38.075 -3.537 59.633 1.00 54.09 49 LYS B C 1
ATOM 2398 O O . LYS B 1 49 ? -37.351 -4.398 60.139 1.00 53.63 49 LYS B O 1
ATOM 2404 N N . ASP B 1 50 ? -37.704 -2.854 58.571 1.00 51.81 50 ASP B N 1
ATOM 2405 C CA . ASP B 1 50 ? -36.367 -3.118 58.020 1.00 49.91 50 ASP B CA 1
ATOM 2406 C C . ASP B 1 50 ? -35.275 -2.699 59.024 1.00 47.56 50 ASP B C 1
ATOM 2407 O O . ASP B 1 50 ? -34.339 -3.460 59.312 1.00 45.74 50 ASP B O 1
ATOM 2412 N N . HIS B 1 51 ? -35.433 -1.492 59.562 1.00 46.07 51 HIS B N 1
ATOM 2413 C CA . HIS B 1 51 ? -34.528 -0.974 60.631 1.00 44.76 51 HIS B CA 1
ATOM 2414 C C . HIS B 1 51 ? -34.493 -2.026 61.760 1.00 45.21 51 HIS B C 1
ATOM 2415 O O . HIS B 1 51 ? -33.419 -2.445 62.169 1.00 42.98 51 HIS B O 1
ATOM 2422 N N . ALA B 1 52 ? -35.674 -2.511 62.208 1.00 46.01 52 ALA B N 1
ATOM 2423 C CA . ALA B 1 52 ? -35.691 -3.424 63.339 1.00 46.65 52 ALA B CA 1
ATOM 2424 C C . ALA B 1 52 ? -34.978 -4.714 63.015 1.00 46.97 52 ALA B C 1
ATOM 2425 O O . ALA B 1 52 ? -34.333 -5.305 63.887 1.00 48.21 52 ALA B O 1
ATOM 2427 N N . LEU B 1 53 ? -35.066 -5.159 61.759 1.00 46.47 53 LEU B N 1
ATOM 2428 C CA . LEU B 1 53 ? -34.362 -6.356 61.327 1.00 47.26 53 LEU B CA 1
ATOM 2429 C C . LEU B 1 53 ? -32.841 -6.210 61.339 1.00 45.16 53 LEU B C 1
ATOM 2430 O O . LEU B 1 53 ? -32.126 -7.161 61.620 1.00 45.92 53 LEU B O 1
ATOM 2435 N N . GLU B 1 54 ? -32.360 -5.037 60.982 1.00 44.49 54 GLU B N 1
ATOM 2436 C CA . GLU B 1 54 ? -30.906 -4.739 61.028 1.00 44.23 54 GLU B CA 1
ATOM 2437 C C . GLU B 1 54 ? -30.438 -4.814 62.473 1.00 44.88 54 GLU B C 1
ATOM 2438 O O . GLU B 1 54 ? -29.481 -5.509 62.772 1.00 46.52 54 GLU B O 1
ATOM 2444 N N . VAL B 1 55 ? -31.168 -4.158 63.383 1.00 45.25 55 VAL B N 1
ATOM 2445 C CA . VAL B 1 55 ? -30.813 -4.200 64.865 1.00 45.09 55 VAL B CA 1
ATOM 2446 C C . VAL B 1 55 ? -30.873 -5.609 65.332 1.00 47.04 55 VAL B C 1
ATOM 2447 O O . VAL B 1 55 ? -29.957 -6.048 65.979 1.00 47.03 55 VAL B O 1
ATOM 2451 N N . LEU B 1 56 ? -31.888 -6.372 64.870 1.00 48.26 56 LEU B N 1
ATOM 2452 C CA . LEU B 1 56 ? -32.037 -7.761 65.272 1.00 49.78 56 LEU B CA 1
ATOM 2453 C C . LEU B 1 56 ? -30.846 -8.584 64.772 1.00 49.20 56 LEU B C 1
ATOM 2454 O O . LEU B 1 56 ? -30.290 -9.393 65.495 1.00 51.02 56 LEU B O 1
ATOM 2459 N N . HIS B 1 57 ? -30.445 -8.377 63.537 1.00 48.35 57 HIS B N 1
ATOM 2460 C CA . HIS B 1 57 ? -29.275 -9.084 62.982 1.00 49.58 57 HIS B CA 1
ATOM 2461 C C . HIS B 1 57 ? -28.024 -8.710 63.816 1.00 49.74 57 HIS B C 1
ATOM 2462 O O . HIS B 1 57 ? -27.201 -9.539 64.200 1.00 49.38 57 HIS B O 1
ATOM 2469 N N . SER B 1 58 ? -27.898 -7.436 64.092 1.00 48.20 58 SER B N 1
ATOM 2470 C CA . SER B 1 58 ? -26.766 -7.064 64.860 1.00 51.09 58 SER B CA 1
ATOM 2471 C C . SER B 1 58 ? -26.785 -7.707 66.313 1.00 52.85 58 SER B C 1
ATOM 2472 O O . SER B 1 58 ? -25.775 -8.226 66.750 1.00 52.70 58 SER B O 1
ATOM 2475 N N . ILE B 1 59 ? -27.950 -7.817 66.970 1.00 53.61 59 ILE B N 1
ATOM 2476 C CA . ILE B 1 59 ? -28.039 -8.620 68.203 1.00 56.55 59 ILE B CA 1
ATOM 2477 C C . ILE B 1 59 ? -27.588 -10.087 67.997 1.00 60.16 59 ILE B C 1
ATOM 2478 O O . ILE B 1 59 ? -26.951 -10.663 68.862 1.00 61.74 59 ILE B O 1
ATOM 2483 N N . ILE B 1 60 ? -27.910 -10.660 66.839 1.00 62.09 60 ILE B N 1
ATOM 2484 C CA . ILE B 1 60 ? -27.811 -12.111 66.600 1.00 67.41 60 ILE B CA 1
ATOM 2485 C C . ILE B 1 60 ? -26.465 -12.591 66.028 1.00 69.10 60 ILE B C 1
ATOM 2486 O O . ILE B 1 60 ? -25.984 -13.669 66.395 1.00 70.35 60 ILE B O 1
ATOM 2491 N N . HIS B 1 61 ? -25.860 -11.786 65.148 1.00 70.30 61 HIS B N 1
ATOM 2492 C CA . HIS B 1 61 ? -24.614 -12.194 64.461 1.00 72.89 61 HIS B CA 1
ATOM 2493 C C . HIS B 1 61 ? -23.427 -12.108 65.411 1.00 73.98 61 HIS B C 1
ATOM 2494 O O . HIS B 1 61 ? -23.263 -11.096 66.098 1.00 74.02 61 HIS B O 1
ATOM 2501 N N . GLU B 1 70 ? -21.990 -25.066 65.147 1.00 110.61 70 GLU B N 1
ATOM 2502 C CA . GLU B 1 70 ? -21.339 -25.427 63.872 1.00 109.12 70 GLU B CA 1
ATOM 2503 C C . GLU B 1 70 ? -19.829 -25.081 63.907 1.00 109.22 70 GLU B C 1
ATOM 2504 O O . GLU B 1 70 ? -19.157 -25.253 64.942 1.00 111.59 70 GLU B O 1
ATOM 2506 N N . MET B 1 71 ? -19.312 -24.602 62.771 1.00 106.34 71 MET B N 1
ATOM 2507 C CA . MET B 1 71 ? -17.882 -24.300 62.595 1.00 105.81 71 MET B CA 1
ATOM 2508 C C . MET B 1 71 ? -17.639 -22.796 62.537 1.00 102.25 71 MET B C 1
ATOM 2509 O O . MET B 1 71 ? -18.556 -22.025 62.210 1.00 99.83 71 MET B O 1
ATOM 2514 N N . GLU B 1 72 ? -16.412 -22.372 62.846 1.00 101.34 72 GLU B N 1
ATOM 2515 C CA . GLU B 1 72 ? -16.055 -20.972 62.647 1.00 97.47 72 GLU B CA 1
ATOM 2516 C C . GLU B 1 72 ? -16.367 -20.612 61.187 1.00 93.14 72 GLU B C 1
ATOM 2517 O O . GLU B 1 72 ? -15.897 -21.263 60.237 1.00 92.31 72 GLU B O 1
ATOM 2519 N N . VAL B 1 73 ? -17.221 -19.610 61.028 1.00 89.12 73 VAL B N 1
ATOM 2520 C CA . VAL B 1 73 ? -17.582 -19.121 59.720 1.00 85.08 73 VAL B CA 1
ATOM 2521 C C . VAL B 1 73 ? -16.759 -17.866 59.494 1.00 82.46 73 VAL B C 1
ATOM 2522 O O . VAL B 1 73 ? -16.657 -17.044 60.392 1.00 83.07 73 VAL B O 1
ATOM 2526 N N . ASN B 1 74 ? -16.158 -17.723 58.317 1.00 79.42 74 ASN B N 1
ATOM 2527 C CA . ASN B 1 74 ? -15.318 -16.543 57.995 1.00 76.69 74 ASN B CA 1
ATOM 2528 C C . ASN B 1 74 ? -15.968 -15.610 56.947 1.00 72.32 74 ASN B C 1
ATOM 2529 O O . ASN B 1 74 ? -15.576 -15.604 55.794 1.00 70.93 74 ASN B O 1
ATOM 2534 N N . VAL B 1 75 ? -16.943 -14.809 57.347 1.00 69.02 75 VAL B N 1
ATOM 2535 C CA . VAL B 1 75 ? -17.737 -14.124 56.344 1.00 64.80 75 VAL B CA 1
ATOM 2536 C C . VAL B 1 75 ? -17.889 -12.616 56.491 1.00 62.15 75 VAL B C 1
ATOM 2537 O O . VAL B 1 75 ? -18.764 -12.022 55.864 1.00 60.41 75 VAL B O 1
ATOM 2541 N N . GLU B 1 76 ? -17.026 -11.989 57.266 1.00 61.28 76 GLU B N 1
ATOM 2542 C CA . GLU B 1 76 ? -17.165 -10.557 57.513 1.00 59.12 76 GLU B CA 1
ATOM 2543 C C . GLU B 1 76 ? -16.921 -9.787 56.238 1.00 56.36 76 GLU B C 1
ATOM 2544 O O . GLU B 1 76 ? -17.672 -8.869 55.925 1.00 53.98 76 GLU B O 1
ATOM 2546 N N . ASP B 1 77 ? -15.870 -10.139 55.503 1.00 54.10 77 ASP B N 1
ATOM 2547 C CA . ASP B 1 77 ? -15.607 -9.416 54.273 1.00 51.76 77 ASP B CA 1
ATOM 2548 C C . ASP B 1 77 ? -16.687 -9.636 53.209 1.00 48.71 77 ASP B C 1
ATOM 2549 O O . ASP B 1 77 ? -17.257 -8.668 52.644 1.00 45.08 77 ASP B O 1
ATOM 25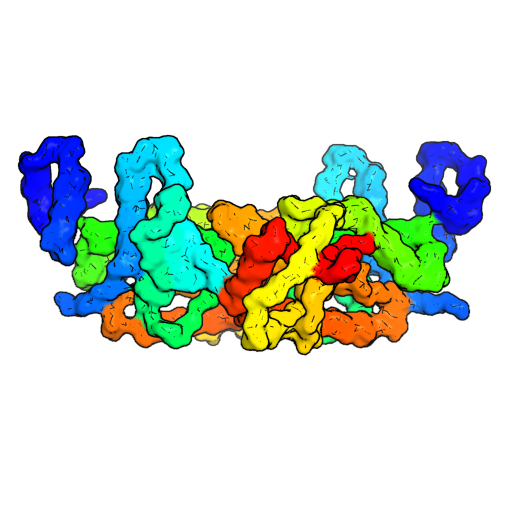54 N N . ILE B 1 78 ? -17.017 -10.897 52.956 1.00 46.45 78 ILE B N 1
ATOM 2555 C CA . ILE B 1 78 ? -18.008 -11.152 51.957 1.00 44.85 78 ILE B CA 1
ATOM 2556 C C . ILE B 1 78 ? -19.341 -10.446 52.277 1.00 44.98 78 ILE B C 1
ATOM 2557 O O . ILE B 1 78 ? -19.927 -9.842 51.389 1.00 43.57 78 ILE B O 1
ATOM 2562 N N . ASN B 1 79 ? -19.780 -10.489 53.539 1.00 46.70 79 ASN B N 1
ATOM 2563 C CA . ASN B 1 79 ? -21.030 -9.870 53.971 1.00 45.98 79 ASN B CA 1
ATOM 2564 C C . ASN B 1 79 ? -21.063 -8.343 53.791 1.00 45.15 79 ASN B C 1
ATOM 2565 O O . ASN B 1 79 ? -22.151 -7.727 53.616 1.00 43.95 79 ASN B O 1
ATOM 2570 N N . LYS B 1 80 ? -19.872 -7.732 53.799 1.00 45.00 80 LYS B N 1
ATOM 2571 C CA . LYS B 1 80 ? -19.804 -6.285 53.658 1.00 43.41 80 LYS B CA 1
ATOM 2572 C C . LYS B 1 80 ? -20.386 -5.840 52.336 1.00 41.22 80 LYS B C 1
ATOM 2573 O O . LYS B 1 80 ? -20.874 -4.723 52.271 1.00 39.56 80 LYS B O 1
ATOM 2579 N N . ILE B 1 81 ? -20.266 -6.663 51.266 1.00 38.67 81 ILE B N 1
ATOM 2580 C CA . ILE B 1 81 ? -20.693 -6.223 49.962 1.00 34.87 81 ILE B CA 1
ATOM 2581 C C . ILE B 1 81 ? -22.227 -6.035 49.994 1.00 33.53 81 ILE B C 1
ATOM 2582 O O . ILE B 1 81 ? -22.761 -5.041 49.403 1.00 32.91 81 ILE B O 1
ATOM 2587 N N . TYR B 1 82 ? -22.933 -6.979 50.608 1.00 32.44 82 TYR B N 1
ATOM 2588 C CA . TYR B 1 82 ? -24.420 -6.936 50.624 1.00 32.64 82 TYR B CA 1
ATOM 2589 C C . TYR B 1 82 ? -24.787 -5.869 51.648 1.00 33.51 82 TYR B C 1
ATOM 2590 O O . TYR B 1 82 ? -25.718 -5.122 51.431 1.00 32.70 82 TYR B O 1
ATOM 2599 N N . ALA B 1 83 ? -23.990 -5.720 52.707 1.00 34.26 83 ALA B N 1
ATOM 2600 C CA . ALA B 1 83 ? -24.309 -4.639 53.706 1.00 35.35 83 ALA B CA 1
ATOM 2601 C C . ALA B 1 83 ? -24.178 -3.253 53.069 1.00 34.24 83 ALA B C 1
ATOM 2602 O O . ALA B 1 83 ? -25.018 -2.399 53.260 1.00 34.78 83 ALA B O 1
ATOM 2604 N N . PHE B 1 84 ? -23.175 -3.078 52.213 1.00 34.39 84 PHE B N 1
ATOM 2605 C CA . PHE B 1 84 ? -23.010 -1.832 51.443 1.00 33.91 84 PHE B CA 1
ATOM 2606 C C . PHE B 1 84 ? -24.194 -1.566 50.563 1.00 32.11 84 PHE B C 1
ATOM 2607 O O . PHE B 1 84 ? -24.639 -0.428 50.469 1.00 31.61 84 PHE B O 1
ATOM 2615 N N . LYS B 1 85 ? -24.725 -2.605 49.936 1.00 33.64 85 LYS B N 1
ATOM 2616 C CA . LYS B 1 85 ? -25.918 -2.413 49.104 1.00 33.76 85 LYS B CA 1
ATOM 2617 C C . LYS B 1 85 ? -27.158 -1.971 49.973 1.00 33.66 85 LYS B C 1
ATOM 2618 O O . LYS B 1 85 ? -28.000 -1.160 49.486 1.00 33.53 85 LYS B O 1
ATOM 2624 N N . ARG B 1 86 ? -27.277 -2.508 51.194 1.00 33.19 86 ARG B N 1
ATOM 2625 C CA . ARG B 1 86 ? -28.369 -2.100 52.218 1.00 35.54 86 ARG B CA 1
ATOM 2626 C C . ARG B 1 86 ? -28.228 -0.628 52.581 1.00 34.58 86 ARG B C 1
ATOM 2627 O O . ARG B 1 86 ? -29.219 0.062 52.695 1.00 35.51 86 ARG B O 1
ATOM 2635 N N . LEU B 1 87 ? -26.972 -0.161 52.705 1.00 32.90 87 LEU B N 1
ATOM 2636 C CA . LEU B 1 87 ? -26.667 1.253 52.979 1.00 32.17 87 LEU B CA 1
ATOM 2637 C C . LEU B 1 87 ? -27.083 2.152 51.812 1.00 31.48 87 LEU B C 1
ATOM 2638 O O . LEU B 1 87 ? -27.865 3.144 51.955 1.00 30.59 87 LEU B O 1
ATOM 2643 N N . GLN B 1 88 ? -26.627 1.771 50.607 1.00 31.70 88 GLN B N 1
ATOM 2644 C CA . GLN B 1 88 ? -26.993 2.518 49.423 1.00 30.60 88 GLN B CA 1
ATOM 2645 C C . GLN B 1 88 ? -28.514 2.661 49.325 1.00 32.06 88 GLN B C 1
ATOM 2646 O O . GLN B 1 88 ? -29.043 3.719 48.954 1.00 34.01 88 GLN B O 1
ATOM 2652 N N . HIS B 1 89 ? -29.242 1.621 49.698 1.00 33.79 89 HIS B N 1
ATOM 2653 C CA . HIS B 1 89 ? -30.685 1.599 49.504 1.00 37.53 89 HIS B CA 1
ATOM 2654 C C . HIS B 1 89 ? -31.410 2.631 50.394 1.00 39.22 89 HIS B C 1
ATOM 2655 O O . HIS B 1 89 ? -32.441 3.110 50.018 1.00 39.11 89 HIS B O 1
ATOM 2662 N N . LEU B 1 90 ? -30.812 3.020 51.534 1.00 40.42 90 LEU B N 1
ATOM 2663 C CA . LEU B 1 90 ? -31.383 4.035 52.424 1.00 39.95 90 LEU B CA 1
ATOM 2664 C C . LEU B 1 90 ? -31.167 5.466 51.955 1.00 41.63 90 LEU B C 1
ATOM 2665 O O . LEU B 1 90 ? -31.858 6.368 52.405 1.00 43.29 90 LEU B O 1
ATOM 2670 N N . ALA B 1 91 ? -30.254 5.693 51.003 1.00 42.19 91 ALA B N 1
ATOM 2671 C CA . ALA B 1 91 ? -29.856 7.042 50.599 1.00 42.53 91 ALA B CA 1
ATOM 2672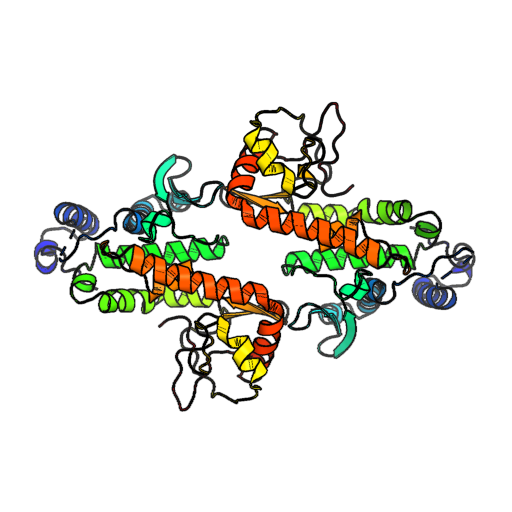 C C . ALA B 1 91 ? -30.848 7.697 49.661 1.00 44.18 91 ALA B C 1
ATOM 2673 O O . ALA B 1 91 ? -31.568 6.986 48.975 1.00 45.51 91 ALA B O 1
ATOM 2675 N N . CYS B 1 92 ? -30.864 9.050 49.587 1.00 45.71 92 CYS B N 1
ATOM 2676 C CA A CYS B 1 92 ? -31.703 9.706 48.617 0.50 46.55 92 CYS B CA 1
ATOM 2677 C CA B CYS B 1 92 ? -31.655 9.793 48.533 0.50 46.55 92 CYS B CA 1
ATOM 2678 C C . CYS B 1 92 ? -31.432 9.103 47.222 1.00 47.02 92 CYS B C 1
ATOM 2679 O O . CYS B 1 92 ? -30.290 8.790 46.905 1.00 45.79 92 CYS B O 1
ATOM 2684 N N . PRO B 1 93 ? -32.515 8.896 46.409 1.00 48.57 93 PRO B N 1
ATOM 2685 C CA . PRO B 1 93 ? -32.318 8.212 45.142 1.00 49.18 93 PRO B CA 1
ATOM 2686 C C . PRO B 1 93 ? -31.241 8.797 44.238 1.00 50.89 93 PRO B C 1
ATOM 2687 O O . PRO B 1 93 ? -30.507 8.053 43.600 1.00 49.97 93 PRO B O 1
ATOM 2691 N N . ALA B 1 94 ? -31.187 10.123 44.119 1.00 52.57 94 ALA B N 1
ATOM 2692 C CA . ALA B 1 94 ? -30.268 10.689 43.167 1.00 53.87 94 ALA B CA 1
ATOM 2693 C C . ALA B 1 94 ? -28.841 10.620 43.708 1.00 52.79 94 ALA B C 1
ATOM 2694 O O . ALA B 1 94 ? -27.903 10.822 42.965 1.00 55.35 94 ALA B O 1
ATOM 2696 N N . HIS B 1 95 ? -28.681 10.311 44.986 1.00 50.78 95 HIS B N 1
ATOM 2697 C CA . HIS B 1 95 ? -27.353 10.144 45.568 1.00 48.64 95 HIS B CA 1
ATOM 2698 C C . HIS B 1 95 ? -26.909 8.668 45.512 1.00 45.47 95 HIS B C 1
ATOM 2699 O O . HIS B 1 95 ? -25.741 8.389 45.760 1.00 43.62 95 HIS B O 1
ATOM 2706 N N . GLN B 1 96 ? -27.806 7.732 45.162 1.00 42.96 96 GLN B N 1
ATOM 2707 C CA . GLN B 1 96 ? -27.421 6.281 45.191 1.00 41.14 96 GLN B CA 1
ATOM 2708 C C . GLN B 1 96 ? -26.303 5.890 44.236 1.00 41.26 96 GLN B C 1
ATOM 2709 O O . GLN B 1 96 ? -25.515 4.967 44.552 1.00 38.89 96 GLN B O 1
ATOM 2715 N N . ASP B 1 97 ? -26.226 6.557 43.074 1.00 42.55 97 ASP B N 1
ATOM 2716 C CA . ASP B 1 97 ? -25.135 6.240 42.197 1.00 44.85 97 ASP B CA 1
ATOM 2717 C C . ASP B 1 97 ? -23.784 6.773 42.754 1.00 45.05 97 ASP B C 1
ATOM 2718 O O . ASP B 1 97 ? -22.755 6.512 42.176 1.00 46.19 97 ASP B O 1
ATOM 2723 N N . LEU B 1 98 ? -23.777 7.427 43.915 1.00 43.27 98 LEU B N 1
ATOM 2724 C CA . LEU B 1 98 ? -22.514 7.772 44.542 1.00 42.91 98 LEU B CA 1
ATOM 2725 C C . LEU B 1 98 ? -21.895 6.639 45.360 1.00 41.70 98 LEU B C 1
ATOM 2726 O O . LEU B 1 98 ? -20.747 6.794 45.847 1.00 43.74 98 LEU B O 1
ATOM 2731 N N . PHE B 1 99 ? -22.630 5.517 45.545 1.00 38.94 99 PHE B N 1
ATOM 2732 C CA . PHE B 1 99 ? -22.162 4.409 46.347 1.00 35.41 99 PHE B CA 1
ATOM 2733 C C . PHE B 1 99 ? -21.589 3.492 45.311 1.00 36.65 99 PHE B C 1
ATOM 2734 O O . PHE B 1 99 ? -22.335 2.970 44.468 1.00 36.36 99 PHE B O 1
ATOM 2742 N N . THR B 1 100 ? -20.281 3.288 45.331 1.00 36.07 100 THR B N 1
ATOM 2743 C CA . THR B 1 100 ? -19.699 2.413 44.313 1.00 36.34 100 THR B CA 1
ATOM 2744 C C . THR B 1 100 ? -18.626 1.535 44.977 1.00 35.81 100 THR B C 1
ATOM 2745 O O . THR B 1 100 ? -18.154 1.824 46.088 1.00 35.32 100 THR B O 1
ATOM 2749 N N . ILE B 1 101 ? -18.257 0.465 44.302 1.00 34.33 101 ILE B N 1
ATOM 2750 C CA . ILE B 1 101 ? -17.189 -0.317 44.790 1.00 37.28 101 ILE B CA 1
ATOM 2751 C C . ILE B 1 101 ? -16.125 -0.198 43.706 1.00 39.64 101 ILE B C 1
ATOM 2752 O O . ILE B 1 101 ? -16.373 -0.487 42.565 1.00 41.71 101 ILE B O 1
ATOM 2757 N N . LYS B 1 102 ? -14.950 0.259 44.028 1.00 43.50 102 LYS B N 1
ATOM 2758 C CA . LYS B 1 102 ? -13.904 0.162 43.032 1.00 47.49 102 LYS B CA 1
ATOM 2759 C C . LYS B 1 102 ? -12.764 -0.648 43.580 1.00 47.93 102 LYS B C 1
ATOM 2760 O O . LYS B 1 102 ? -12.891 -1.310 44.631 1.00 48.35 102 LYS B O 1
ATOM 2766 N N . MET B 1 103 ? -11.674 -0.675 42.833 1.00 49.10 103 MET B N 1
ATOM 2767 C CA . MET B 1 103 ? -10.553 -1.473 43.262 1.00 50.56 103 MET B CA 1
ATOM 2768 C C . MET B 1 103 ? -9.380 -0.584 43.233 1.00 51.38 103 MET B C 1
ATOM 2769 O O . MET B 1 103 ? -9.423 0.435 42.501 1.00 52.69 103 MET B O 1
ATOM 2774 N N . ASP B 1 104 ? -8.356 -0.891 44.025 1.00 51.54 104 ASP B N 1
ATOM 2775 C CA . ASP B 1 104 ? -7.097 -0.102 43.936 1.00 53.30 104 ASP B CA 1
ATOM 2776 C C . ASP B 1 104 ? -6.400 -0.432 42.572 1.00 55.21 104 ASP B C 1
ATOM 2777 O O . ASP B 1 104 ? -6.856 -1.333 41.843 1.00 53.90 104 ASP B O 1
ATOM 2782 N N . ALA B 1 105 ? -5.301 0.263 42.247 1.00 58.22 105 ALA B N 1
ATOM 2783 C CA . ALA B 1 105 ? -4.423 -0.104 41.099 1.00 61.51 105 ALA B CA 1
ATOM 2784 C C . ALA B 1 105 ? -4.041 -1.584 40.976 1.00 62.41 105 ALA B C 1
ATOM 2785 O O . ALA B 1 105 ? -4.105 -2.126 39.865 1.00 64.06 105 ALA B O 1
ATOM 2787 N N . SER B 1 106 ? -3.632 -2.242 42.065 1.00 63.62 106 SER B N 1
ATOM 2788 C CA . SER B 1 106 ? -3.289 -3.679 42.002 1.00 65.06 106 SER B CA 1
ATOM 2789 C C . SER B 1 106 ? -4.507 -4.588 41.726 1.00 63.90 106 SER B C 1
ATOM 2790 O O . SER B 1 106 ? -4.405 -5.752 41.308 1.00 63.58 106 SER B O 1
ATOM 2793 N N . GLN B 1 107 ? -5.700 -4.043 41.922 1.00 63.43 107 GLN B N 1
ATOM 2794 C CA . GLN B 1 107 ? -6.900 -4.856 41.742 1.00 62.49 107 GLN B CA 1
ATOM 2795 C C . GLN B 1 107 ? -6.869 -6.110 42.672 1.00 61.91 107 GLN B C 1
ATOM 2796 O O . GLN B 1 107 ? -7.477 -7.113 42.358 1.00 61.88 107 GLN B O 1
ATOM 2802 N N . THR B 1 108 ? -6.217 -5.997 43.834 1.00 62.74 108 THR B N 1
ATOM 2803 C CA . THR B 1 108 ? -6.320 -6.938 44.958 1.00 62.70 108 THR B CA 1
ATOM 2804 C C . THR B 1 108 ? -7.267 -6.491 46.156 1.00 62.24 108 THR B C 1
ATOM 2805 O O . THR B 1 108 ? -7.476 -7.265 47.120 1.00 62.79 108 THR B O 1
ATOM 2809 N N . GLN B 1 109 ? -7.794 -5.241 46.121 1.00 59.43 109 GLN B N 1
ATOM 2810 C CA . GLN B 1 109 ? -8.585 -4.605 47.207 1.00 56.10 109 GLN B CA 1
ATOM 2811 C C . GLN B 1 109 ? -9.885 -3.999 46.634 1.00 51.19 109 GLN B C 1
ATOM 2812 O O . GLN B 1 109 ? -9.827 -3.127 45.724 1.00 49.86 109 GLN B O 1
ATOM 2818 N N . PHE B 1 110 ? -11.021 -4.393 47.192 1.00 46.37 110 PHE B N 1
ATOM 2819 C CA . PHE B 1 110 ? -12.318 -3.727 46.897 1.00 44.22 110 PHE B CA 1
ATOM 2820 C C . PHE B 1 110 ? -12.507 -2.556 47.855 1.00 43.51 110 PHE B C 1
ATOM 2821 O O . PHE B 1 110 ? -12.445 -2.738 49.083 1.00 42.13 110 PHE B O 1
ATOM 2829 N N . LEU B 1 111 ? -12.653 -1.354 47.304 1.00 42.12 111 LEU B N 1
ATOM 2830 C CA . LEU B 1 111 ? -12.876 -0.140 48.154 1.00 41.81 111 LEU B CA 1
ATOM 2831 C C . LEU B 1 111 ? -14.373 0.227 48.104 1.00 40.76 111 LEU B C 1
ATOM 2832 O O . LEU B 1 111 ? -14.913 0.455 47.001 1.00 40.41 111 LEU B O 1
ATOM 2837 N N . LEU B 1 112 ? -15.018 0.244 49.273 1.00 39.33 112 LEU B N 1
ATOM 2838 C CA . LEU B 1 112 ? -16.431 0.624 49.402 1.00 39.11 112 LEU B CA 1
ATOM 2839 C C . LEU B 1 112 ? -16.495 2.123 49.410 1.00 39.00 112 LEU B C 1
ATOM 2840 O O . LEU B 1 112 ? -16.117 2.747 50.392 1.00 37.75 112 LEU B O 1
ATOM 2845 N N . MET B 1 113 ? -17.013 2.723 48.355 1.00 38.74 113 MET B N 1
ATOM 2846 C CA . MET B 1 113 ? -17.022 4.173 48.364 1.00 40.20 113 MET B CA 1
ATOM 2847 C C . MET B 1 113 ? -18.326 4.946 48.350 1.00 39.42 113 MET B C 1
ATOM 2848 O O . MET B 1 113 ? -19.239 4.594 47.639 1.00 37.92 113 MET B O 1
ATOM 2853 N N . VAL B 1 114 ? -18.389 5.977 49.201 1.00 41.49 114 VAL B N 1
ATOM 2854 C CA . VAL B 1 114 ? -19.527 6.828 49.288 1.00 40.87 114 VAL B CA 1
ATOM 2855 C C . VAL B 1 114 ? -19.034 8.117 48.745 1.00 43.57 114 VAL B C 1
ATOM 2856 O O . VAL B 1 114 ? -18.286 8.821 49.401 1.00 45.08 114 VAL B O 1
ATOM 2860 N N . GLY B 1 115 ? -19.417 8.413 47.494 1.00 46.33 115 GLY B N 1
ATOM 2861 C CA . GLY B 1 115 ? -18.786 9.511 46.763 1.00 47.49 115 GLY B CA 1
ATOM 2862 C C . GLY B 1 115 ? -17.283 9.244 46.760 1.00 49.78 115 GLY B C 1
ATOM 2863 O O . GLY B 1 115 ? -16.808 8.228 46.235 1.00 47.49 115 GLY B O 1
ATOM 2864 N N . ASP B 1 116 ? -16.527 10.127 47.384 1.00 52.81 116 ASP B N 1
ATOM 2865 C CA . ASP B 1 116 ? -15.061 9.972 47.333 1.00 56.97 116 ASP B CA 1
ATOM 2866 C C . ASP B 1 116 ? -14.496 9.518 48.654 1.00 56.13 116 ASP B C 1
ATOM 2867 O O . ASP B 1 116 ? -13.294 9.486 48.828 1.00 58.31 116 ASP B O 1
ATOM 2872 N N . THR B 1 117 ? -15.360 9.173 49.598 1.00 53.97 117 THR B N 1
ATOM 2873 C CA . THR B 1 117 ? -14.875 8.705 50.889 1.00 53.28 117 THR B CA 1
ATOM 2874 C C . THR B 1 117 ? -14.859 7.173 50.793 1.00 51.40 117 THR B C 1
ATOM 2875 O O . THR B 1 117 ? -15.912 6.562 50.518 1.00 48.95 117 THR B O 1
ATOM 2879 N N . VAL B 1 118 ? -13.689 6.567 51.030 1.00 51.10 118 VAL B N 1
ATOM 2880 C CA . 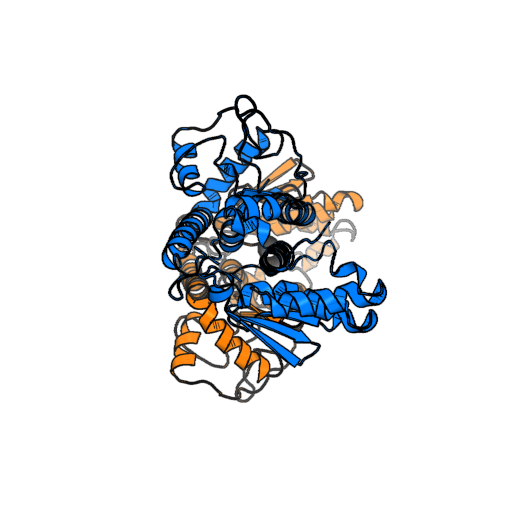VAL B 1 118 ? -13.671 5.151 51.351 1.00 48.83 118 VAL B CA 1
ATOM 2881 C C . VAL B 1 118 ? -14.099 4.810 52.776 1.00 48.51 118 VAL B C 1
ATOM 2882 O O . VAL B 1 118 ? -13.385 5.073 53.725 1.00 49.49 118 VAL B O 1
ATOM 2886 N N . ILE B 1 119 ? -15.302 4.250 52.932 1.00 45.87 119 ILE B N 1
ATOM 2887 C CA . ILE B 1 119 ? -15.811 3.923 54.276 1.00 45.16 119 ILE B CA 1
ATOM 2888 C C . ILE B 1 119 ? -15.278 2.580 54.808 1.00 45.74 119 ILE B C 1
ATOM 2889 O O . ILE B 1 119 ? -15.289 2.339 56.015 1.00 45.37 119 ILE B O 1
ATOM 2894 N N . SER B 1 120 ? -14.848 1.699 53.901 1.00 46.07 120 SER B N 1
ATOM 2895 C CA . SER B 1 120 ? -14.316 0.412 54.287 1.00 48.13 120 SER B CA 1
ATOM 2896 C C . SER B 1 120 ? -13.745 -0.303 53.078 1.00 48.98 120 SER B C 1
ATOM 2897 O O . SER B 1 120 ? -13.907 0.153 51.947 1.00 48.48 120 SER B O 1
ATOM 2900 N N . GLN B 1 121 ? -13.066 -1.414 53.315 1.00 51.51 121 GLN B N 1
ATOM 2901 C CA . GLN B 1 121 ? -12.348 -2.107 52.270 1.00 54.66 121 GLN B CA 1
ATOM 2902 C C . GLN B 1 121 ? -12.223 -3.599 52.548 1.00 56.91 121 GLN B C 1
ATOM 2903 O O . GLN B 1 121 ? -12.313 -3.994 53.690 1.00 58.57 121 GLN B O 1
ATOM 2909 N N . SER B 1 122 ? -12.102 -4.411 51.483 1.00 57.14 122 SER B N 1
ATOM 2910 C CA . SER B 1 122 ? -11.767 -5.871 51.560 1.00 58.16 122 SER B CA 1
ATOM 2911 C C . SER B 1 122 ? -10.830 -6.343 50.426 1.00 57.79 122 SER B C 1
ATOM 2912 O O . SER B 1 122 ? -11.012 -5.937 49.229 1.00 55.11 122 SER B O 1
ATOM 2915 N N . ASN B 1 123 ? -9.845 -7.168 50.816 1.00 57.78 123 ASN B N 1
ATOM 2916 C CA . ASN B 1 123 ? -9.066 -7.969 49.858 1.00 58.95 123 ASN B CA 1
ATOM 2917 C C . ASN B 1 123 ? -9.895 -9.124 49.350 1.00 55.16 123 ASN B C 1
ATOM 2918 O O . ASN B 1 123 ? -10.586 -9.863 50.114 1.00 52.58 123 ASN B O 1
ATOM 2923 N N . ILE B 1 124 ? -9.828 -9.246 48.033 1.00 54.19 124 ILE B N 1
ATOM 2924 C CA . I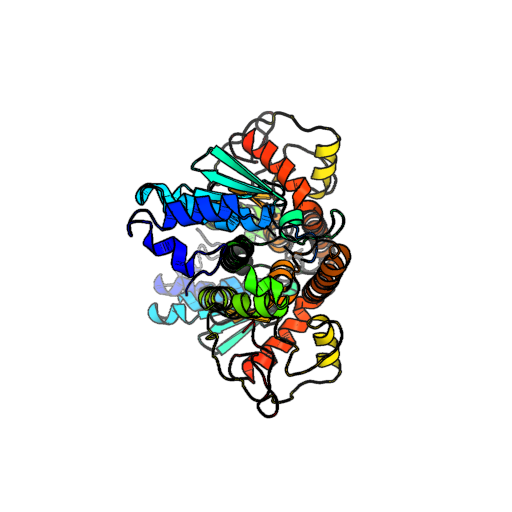LE B 1 124 ? -10.537 -10.279 47.305 1.00 52.32 124 ILE B CA 1
ATOM 2925 C C . ILE B 1 124 ? -10.181 -11.635 47.918 1.00 53.02 124 ILE B C 1
ATOM 2926 O O . ILE B 1 124 ? -11.050 -12.511 48.044 1.00 52.78 124 ILE B O 1
ATOM 2931 N N . LYS B 1 125 ? -8.918 -11.813 48.326 1.00 54.95 125 LYS B N 1
ATOM 2932 C CA . LYS B 1 125 ? -8.534 -13.062 49.012 1.00 56.86 125 LYS B CA 1
ATOM 2933 C C . LYS B 1 125 ? -9.329 -13.421 50.301 1.00 56.05 125 LYS B C 1
ATOM 2934 O O . LYS B 1 125 ? -9.633 -14.569 50.530 1.00 55.37 125 LYS B O 1
ATOM 2940 N N . ASP B 1 126 ? -9.667 -12.458 51.135 1.00 55.78 126 ASP B N 1
ATOM 2941 C CA . ASP B 1 126 ? -10.500 -12.763 52.293 1.00 57.29 126 ASP B CA 1
ATOM 2942 C C . ASP B 1 126 ? -11.986 -12.914 51.947 1.00 57.17 126 ASP B C 1
ATOM 2943 O O . ASP B 1 126 ? -12.695 -13.705 52.586 1.00 58.41 126 ASP B O 1
ATOM 2948 N N . ILE B 1 127 ? -12.473 -12.179 50.949 1.00 55.57 127 ILE B N 1
ATOM 2949 C CA . ILE B 1 127 ? -13.843 -12.465 50.439 1.00 53.74 127 ILE B CA 1
ATOM 2950 C C . ILE B 1 127 ? -13.974 -13.968 50.064 1.00 55.81 127 ILE B C 1
ATOM 2951 O O . ILE B 1 127 ? -14.862 -14.664 50.560 1.00 55.46 127 ILE B O 1
ATOM 2956 N N . LEU B 1 128 ? -13.005 -14.478 49.280 1.00 57.70 128 LEU B N 1
ATOM 2957 C CA . LEU B 1 128 ? -13.053 -15.827 48.700 1.00 58.76 128 LEU B CA 1
ATOM 2958 C C . LEU B 1 128 ? -12.755 -16.961 49.702 1.00 61.87 128 LEU B C 1
ATOM 2959 O O . LEU B 1 128 ? -12.826 -18.158 49.364 1.00 62.54 128 LEU B O 1
ATOM 2964 N N . ASN B 1 129 ? -12.339 -16.596 50.915 1.00 63.72 129 ASN B N 1
ATOM 2965 C CA . ASN B 1 129 ? -11.890 -17.579 51.891 1.00 65.63 129 ASN B CA 1
ATOM 2966 C C . ASN B 1 129 ? -10.817 -18.577 51.386 1.00 68.54 129 ASN B C 1
ATOM 2967 O O . ASN B 1 129 ? -10.921 -19.799 51.550 1.00 68.91 129 ASN B O 1
ATOM 2972 N N . ILE B 1 130 ? -9.795 -18.023 50.746 1.00 70.21 130 ILE B N 1
ATOM 2973 C CA . ILE B 1 130 ? -8.677 -18.783 50.244 1.00 73.45 130 ILE B CA 1
ATOM 2974 C C . ILE B 1 130 ? -7.463 -18.308 51.031 1.00 77.81 130 ILE B C 1
ATOM 2975 O O . ILE B 1 130 ? -7.550 -17.315 51.774 1.00 77.67 130 ILE B O 1
ATOM 2980 N N . SER B 1 131 ? -6.344 -19.018 50.936 1.00 82.16 131 SER B N 1
ATOM 2981 C CA . SER B 1 131 ? -5.163 -18.560 51.676 1.00 86.86 131 SER B CA 1
ATOM 2982 C C . SER B 1 131 ? -4.350 -17.545 50.881 1.00 88.38 131 SER B C 1
ATOM 2983 O O . SER B 1 131 ? -4.288 -17.605 49.642 1.00 87.64 131 SER B O 1
ATOM 2986 N N . ASP B 1 132 ? -3.848 -16.549 51.626 1.00 90.76 132 ASP B N 1
ATOM 2987 C CA . ASP B 1 132 ? -2.732 -15.661 51.270 1.00 92.62 132 ASP B CA 1
ATOM 2988 C C . ASP B 1 132 ? -1.918 -16.111 50.047 1.00 93.73 132 ASP B C 1
ATOM 2989 O O . ASP B 1 132 ? -1.646 -15.313 49.147 1.00 93.58 132 ASP B O 1
ATOM 2994 N N . ASP B 1 133 ? -1.546 -17.387 50.007 1.00 95.32 133 ASP B N 1
ATOM 2995 C CA . ASP B 1 133 ? -0.658 -17.884 48.945 1.00 96.70 133 ASP B CA 1
ATOM 2996 C C . ASP B 1 133 ? -1.368 -18.304 47.660 1.00 93.83 133 ASP B C 1
ATOM 2997 O O . ASP B 1 133 ? -0.768 -18.260 46.588 1.00 93.78 133 ASP B O 1
ATOM 3002 N N . ALA B 1 134 ? -2.635 -18.711 47.764 1.00 91.00 134 ALA B N 1
ATOM 3003 C CA . ALA B 1 134 ? -3.433 -19.036 46.571 1.00 88.02 134 ALA B CA 1
ATOM 3004 C C . ALA B 1 134 ? -3.459 -17.877 45.561 1.00 85.83 134 ALA B C 1
ATOM 3005 O O . ALA B 1 134 ? -3.587 -16.716 45.932 1.00 85.12 134 ALA B O 1
ATOM 3007 N N . VAL B 1 135 ? -3.274 -18.207 44.290 1.00 85.09 135 VAL B N 1
ATOM 3008 C CA . VAL B 1 135 ? -3.235 -17.206 43.247 1.00 83.68 135 VAL B CA 1
ATOM 3009 C C . VAL B 1 135 ? -4.648 -16.962 42.846 1.00 80.60 135 VAL B C 1
ATOM 3010 O O . VAL B 1 135 ? -5.475 -17.892 42.777 1.00 79.93 135 VAL B O 1
ATOM 3014 N N . ILE B 1 136 ? -4.931 -15.689 42.606 1.00 78.86 136 ILE B N 1
ATOM 3015 C CA . ILE B 1 136 ? -6.203 -15.278 42.081 1.00 74.95 136 ILE B CA 1
ATOM 3016 C C . ILE B 1 136 ? -5.896 -14.521 40.804 1.00 73.45 136 ILE B C 1
ATOM 3017 O O . ILE B 1 136 ? -5.274 -13.496 40.847 1.00 74.17 136 ILE B O 1
ATOM 3022 N N . GLU B 1 137 ? -6.270 -15.091 39.667 1.00 71.50 137 GLU B N 1
ATOM 3023 C CA . GLU B 1 137 ? -6.081 -14.478 38.364 1.00 70.91 137 GLU B CA 1
ATOM 3024 C C . GLU B 1 137 ? -6.892 -13.20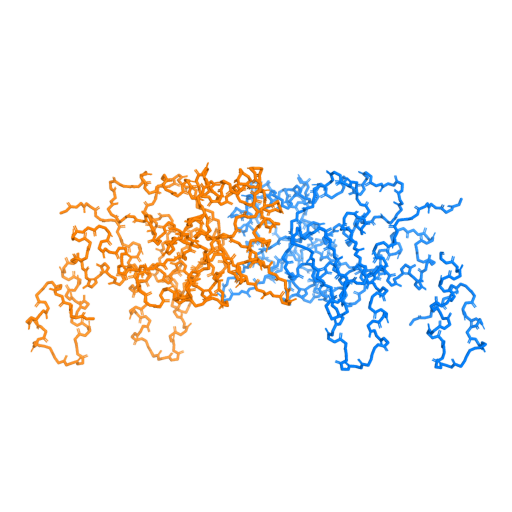5 38.233 1.00 69.39 137 GLU B C 1
ATOM 3025 O O . GLU B 1 137 ? -7.981 -13.077 38.826 1.00 67.68 137 GLU B O 1
ATOM 3031 N N . SER B 1 138 ? -6.397 -12.255 37.444 1.00 69.95 138 SER B N 1
ATOM 3032 C CA . SER B 1 138 ? -7.067 -10.942 37.371 1.00 68.36 138 SER B CA 1
ATOM 3033 C C . SER B 1 138 ? -8.399 -10.983 36.596 1.00 65.52 138 SER B C 1
ATOM 3034 O O . SER B 1 138 ? -8.668 -11.951 35.903 1.00 65.10 138 SER B O 1
ATOM 3037 N N . MET B 1 139 ? -9.214 -9.921 36.715 1.00 64.25 139 MET B N 1
ATOM 3038 C CA . MET B 1 139 ? -10.570 -9.881 36.129 1.00 60.70 139 MET B CA 1
ATOM 3039 C C . MET B 1 139 ? -10.792 -8.676 35.204 1.00 60.07 139 MET B C 1
ATOM 3040 O O . MET B 1 139 ? -10.258 -7.607 35.447 1.00 60.99 139 MET B O 1
ATOM 3045 N N . SER B 1 140 ? -11.560 -8.835 34.133 1.00 57.68 140 SER B N 1
ATOM 3046 C CA . SER B 1 140 ? -12.054 -7.674 33.392 1.00 57.14 140 SER B CA 1
ATOM 3047 C C . SER B 1 140 ? -13.072 -6.874 34.277 1.00 55.74 140 SER B C 1
ATOM 3048 O O . SER B 1 140 ? -13.605 -7.404 35.264 1.00 53.32 140 SER B O 1
ATOM 3051 N N . ARG B 1 141 ? -13.401 -5.640 33.899 1.00 55.44 141 ARG B N 1
ATOM 3052 C CA . ARG B 1 141 ? -14.452 -4.936 34.644 1.00 55.39 141 ARG B CA 1
ATOM 3053 C C . ARG B 1 141 ? -15.757 -5.737 34.719 1.00 53.43 141 ARG B C 1
ATOM 3054 O O . ARG B 1 141 ? -16.349 -5.780 35.788 1.00 51.91 141 ARG B O 1
ATOM 3062 N N . GLU B 1 142 ? -16.205 -6.290 33.575 1.00 51.65 142 GLU B N 1
ATOM 3063 C CA . GLU B 1 142 ? -17.452 -7.014 33.474 1.00 50.60 142 GLU B CA 1
ATOM 3064 C C . GLU B 1 142 ? -17.435 -8.138 34.485 1.00 47.09 142 GLU B C 1
ATOM 3065 O O . GLU B 1 142 ? -18.388 -8.350 35.175 1.00 44.90 142 GLU B O 1
ATOM 3071 N N . GLU B 1 143 ? -16.326 -8.862 34.529 1.00 46.87 143 GLU B N 1
ATOM 3072 C CA . GLU B 1 143 ? -16.106 -9.998 35.418 1.00 44.41 143 GLU B CA 1
ATOM 3073 C C . GLU B 1 143 ? -16.158 -9.638 36.905 1.00 43.07 143 GLU B C 1
ATOM 3074 O O . GLU B 1 143 ? -16.728 -10.345 37.730 1.00 43.68 143 GLU B O 1
ATOM 3080 N N . ARG B 1 144 ? -15.605 -8.512 37.243 1.00 42.41 144 ARG B N 1
ATOM 3081 C CA . ARG B 1 144 ? -15.533 -8.063 38.615 1.00 43.03 144 ARG B CA 1
ATOM 3082 C C . ARG B 1 144 ? -16.953 -7.652 39.053 1.00 41.17 144 ARG B C 1
ATOM 3083 O O . ARG B 1 144 ? -17.416 -7.985 40.109 1.00 38.64 144 ARG B O 1
ATOM 3091 N N . GLN B 1 145 ? -17.637 -6.955 38.173 1.00 40.29 145 GLN B N 1
ATOM 3092 C CA . GLN B 1 145 ? -19.022 -6.614 38.459 1.00 41.68 145 GLN B CA 1
ATOM 3093 C C . GLN B 1 145 ? -19.887 -7.876 38.775 1.00 38.33 145 GLN B C 1
ATOM 3094 O O . GLN B 1 145 ? -20.601 -7.897 39.796 1.00 38.37 145 GLN B O 1
ATOM 3100 N N . LEU B 1 146 ? -19.770 -8.928 37.945 1.00 37.34 146 LEU B N 1
ATOM 3101 C CA . LEU B 1 146 ? -20.494 -10.190 38.173 1.00 34.73 146 LEU B CA 1
ATOM 3102 C C . LEU B 1 146 ? -20.067 -10.828 39.469 1.00 34.83 146 LEU B C 1
ATOM 3103 O O . LEU B 1 146 ? -20.878 -11.336 40.257 1.00 33.63 146 LEU B O 1
ATOM 3108 N N . PHE B 1 147 ? -18.767 -10.781 39.738 1.00 35.36 147 PHE B N 1
ATOM 3109 C CA . PHE B 1 147 ? -18.246 -11.361 40.965 1.00 35.46 147 PHE B CA 1
ATOM 3110 C C . PHE B 1 147 ? -18.929 -10.697 42.194 1.00 35.55 147 PHE B C 1
ATOM 3111 O O . PHE B 1 147 ? -19.286 -11.374 43.193 1.00 35.92 147 PHE B O 1
ATOM 3119 N N . LEU B 1 148 ? -19.076 -9.359 42.133 1.00 35.23 148 LEU B N 1
ATOM 3120 C CA . LEU B 1 148 ? -19.609 -8.616 43.270 1.00 34.27 148 LEU B CA 1
ATOM 3121 C C . LEU B 1 148 ? -21.121 -8.858 43.377 1.00 33.42 148 LEU B C 1
ATOM 3122 O O . LEU B 1 148 ? -21.671 -8.916 44.474 1.00 35.17 148 LEU B O 1
ATOM 3127 N N . GLN B 1 149 ? -21.782 -9.030 42.240 1.00 33.57 149 GLN B N 1
ATOM 3128 C CA . GLN B 1 149 ? -23.199 -9.368 42.283 1.00 33.27 149 GLN B CA 1
ATOM 3129 C C . GLN B 1 149 ? -23.421 -10.729 42.975 1.00 31.52 149 GLN B C 1
ATOM 3130 O O . GLN B 1 149 ? -24.338 -10.876 43.800 1.00 31.24 149 GLN B O 1
ATOM 3136 N N . ILE B 1 150 ? -22.606 -11.707 42.636 1.00 30.10 150 ILE B N 1
ATOM 3137 C CA . ILE B 1 150 ? -22.702 -13.003 43.301 1.00 31.38 150 ILE B CA 1
ATOM 3138 C C . ILE B 1 150 ? -22.377 -12.845 44.814 1.00 32.79 150 ILE B C 1
ATOM 3139 O O . ILE B 1 150 ? -23.090 -13.375 45.658 1.00 35.56 150 ILE B O 1
ATOM 3144 N N . CYS B 1 151 ? -21.306 -12.130 45.180 1.00 33.42 151 CYS B N 1
ATOM 3145 C CA . CYS B 1 151 ? -21.056 -11.822 46.629 1.00 35.61 151 CYS B CA 1
ATOM 3146 C C . CYS B 1 151 ? -22.296 -11.253 47.354 1.00 34.41 151 CYS B C 1
ATOM 3147 O O . CYS B 1 151 ? -22.576 -11.671 48.472 1.00 35.50 151 CYS B O 1
ATOM 3150 N N . GLU B 1 152 ? -23.004 -10.304 46.726 1.00 32.48 152 GLU B N 1
ATOM 3151 C CA . GLU B 1 152 ? -24.187 -9.696 47.343 1.00 35.34 152 GLU B CA 1
ATOM 3152 C C . GLU B 1 152 ? -25.293 -10.710 47.598 1.00 36.82 152 GLU B C 1
ATOM 3153 O O . GLU B 1 152 ? -25.932 -10.685 48.670 1.00 36.14 152 GLU B O 1
ATOM 3159 N N . VAL B 1 153 ? -25.553 -11.574 46.589 1.00 35.82 153 VAL B N 1
ATOM 3160 C CA . VAL B 1 153 ? -26.542 -12.640 46.786 1.00 36.05 153 VAL B CA 1
ATOM 3161 C C . VAL B 1 153 ? -26.102 -13.615 47.915 1.00 37.87 153 VAL B C 1
ATOM 3162 O O . VAL B 1 153 ? -26.923 -14.030 48.763 1.00 38.63 153 VAL B O 1
ATOM 3166 N N . ILE B 1 154 ? -24.834 -14.030 47.892 1.00 37.94 154 ILE B N 1
ATOM 3167 C CA . ILE B 1 154 ? -24.398 -14.962 48.909 1.00 40.18 154 ILE B CA 1
ATOM 3168 C C . ILE B 1 154 ? -24.552 -14.280 50.273 1.00 41.85 154 ILE B C 1
ATOM 3169 O O . ILE B 1 154 ? -25.079 -14.891 51.202 1.00 42.41 154 ILE B O 1
ATOM 3174 N N . GLY B 1 155 ? -24.082 -13.019 50.376 1.00 40.91 155 GLY B N 1
ATOM 3175 C CA . GLY B 1 155 ? -24.249 -12.247 51.617 1.00 41.18 155 GLY B CA 1
ATOM 3176 C C . GLY B 1 155 ? -25.717 -12.115 52.011 1.00 41.75 155 GLY B C 1
ATOM 3177 O O . GLY B 1 155 ? -26.084 -12.234 53.189 1.00 42.55 155 GLY B O 1
ATOM 3178 N N . SER B 1 156 ? -26.568 -11.839 51.057 1.00 39.85 156 SER B N 1
ATOM 3179 C CA . SER B 1 156 ? -27.982 -11.744 51.407 1.00 41.25 156 SER B CA 1
ATOM 3180 C C . SER B 1 156 ? -28.493 -13.027 52.067 1.00 42.92 156 SER B C 1
ATOM 3181 O O . SER B 1 156 ? -29.179 -12.991 53.136 1.00 43.07 156 SER B O 1
ATOM 3184 N N . LYS B 1 157 ? -28.111 -14.159 51.475 1.00 41.80 157 LYS B N 1
ATOM 3185 C CA . LYS B 1 157 ? -28.591 -15.450 51.963 1.00 45.40 157 LYS B CA 1
ATOM 3186 C C . LYS B 1 157 ? -28.047 -15.785 53.360 1.00 47.76 157 LYS B C 1
ATOM 3187 O O . LYS B 1 157 ? -28.797 -16.188 54.258 1.00 50.42 157 LYS B O 1
ATOM 3193 N N . MET B 1 158 ? -26.749 -15.590 53.544 1.00 48.95 158 MET B N 1
ATOM 3194 C CA . MET B 1 158 ? -26.102 -15.778 54.845 1.00 50.98 158 MET B CA 1
ATOM 3195 C C . MET B 1 158 ? -26.513 -14.803 55.967 1.00 51.12 158 MET B C 1
ATOM 3196 O O . MET B 1 158 ? -26.459 -15.133 57.118 1.00 53.60 158 MET B O 1
ATOM 3201 N N . THR B 1 159 ? -26.969 -13.619 55.627 1.00 50.02 159 THR B N 1
ATOM 3202 C CA . THR B 1 159 ? -27.389 -12.650 56.609 1.00 49.18 159 THR B CA 1
ATOM 3203 C C . THR B 1 159 ? -28.848 -12.902 57.019 1.00 50.70 159 THR B C 1
ATOM 3204 O O . THR B 1 159 ? -29.208 -12.789 58.182 1.00 51.13 159 THR B O 1
ATOM 3208 N N . TRP B 1 160 ? -29.724 -13.140 56.065 1.00 50.41 160 TRP B N 1
ATOM 3209 C CA . TRP B 1 160 ? -31.148 -13.196 56.397 1.00 51.61 160 TRP B CA 1
ATOM 3210 C C . TRP B 1 160 ? -31.699 -14.638 56.484 1.00 53.47 160 TRP B C 1
ATOM 3211 O O . TRP B 1 160 ? -32.814 -14.826 56.989 1.00 53.81 160 TRP B O 1
ATOM 3222 N N . HIS B 1 161 ? -30.952 -15.636 55.983 1.00 53.24 161 HIS B N 1
ATOM 3223 C CA . HIS B 1 161 ? -31.397 -17.048 56.065 1.00 54.71 161 HIS B CA 1
ATOM 3224 C C . HIS B 1 161 ? -30.260 -17.915 56.504 1.00 55.89 161 HIS B C 1
ATOM 3225 O O . HIS B 1 161 ? -29.788 -18.779 55.733 1.00 55.38 161 HIS B O 1
ATOM 3232 N N . PRO B 1 162 ? -29.788 -17.677 57.742 1.00 57.83 162 PRO B N 1
ATOM 3233 C CA . PRO B 1 162 ? -28.677 -18.455 58.271 1.00 60.05 162 PRO B CA 1
ATOM 3234 C C . PRO B 1 162 ? -29.015 -19.955 58.405 1.00 63.07 162 PRO B C 1
ATOM 3235 O O . PRO B 1 162 ? -28.102 -20.745 58.607 1.00 64.26 162 PRO B O 1
ATOM 3239 N N . GLU B 1 163 ? -30.299 -20.309 58.233 1.00 64.72 163 GLU B N 1
ATOM 3240 C CA . GLU B 1 163 ? -30.816 -21.697 58.302 1.00 68.42 163 GLU B CA 1
ATOM 3241 C C . GLU B 1 163 ? -30.411 -22.485 57.077 1.00 68.56 163 GLU B C 1
ATOM 3242 O O . GLU B 1 163 ? -30.325 -23.708 57.144 1.00 70.40 163 GLU B O 1
ATOM 3248 N N . LEU B 1 164 ? -30.171 -21.791 55.961 1.00 66.70 164 LEU B N 1
ATOM 3249 C CA . LEU B 1 164 ? -29.708 -22.440 54.744 1.00 66.79 164 LEU B CA 1
ATOM 3250 C C . LEU B 1 164 ? -28.325 -23.049 54.994 1.00 69.08 164 LEU B C 1
ATOM 3251 O O . LEU B 1 164 ? -28.102 -24.198 54.691 1.00 70.81 164 LEU B O 1
ATOM 3256 N N . LEU B 1 165 ? -27.411 -22.303 55.598 1.00 70.84 165 LEU B N 1
ATOM 3257 C CA . LEU B 1 165 ? -26.041 -22.786 55.786 1.00 73.18 165 LEU B CA 1
ATOM 3258 C C . LEU B 1 165 ? -25.993 -23.890 56.832 1.00 77.07 165 LEU B C 1
ATOM 3259 O O . LEU B 1 165 ? -25.149 -24.787 56.755 1.00 78.07 165 LEU B O 1
ATOM 3264 N N . GLN B 1 166 ? -26.905 -23.812 57.798 1.00 79.86 166 GLN B N 1
ATOM 3265 C CA . GLN B 1 166 ? -27.092 -24.893 58.778 1.00 84.10 166 GLN B CA 1
ATOM 3266 C C . GLN B 1 166 ? -27.289 -26.230 58.082 1.00 85.69 166 GLN B C 1
ATOM 3267 O O . GLN B 1 166 ? -26.429 -27.107 58.185 1.00 87.86 166 GLN B O 1
ATOM 3273 N N . GLU B 1 167 ? -28.400 -26.387 57.361 1.00 84.99 167 GLU B N 1
ATOM 3274 C CA . GLU B 1 167 ? -28.684 -27.664 56.741 1.00 85.77 167 GLU B CA 1
ATOM 3275 C C . GLU B 1 167 ? -27.398 -28.228 56.172 1.00 85.53 167 GLU B C 1
ATOM 3276 O O . GLU B 1 167 ? -26.961 -29.301 56.584 1.00 87.94 167 GLU B O 1
ATOM 3282 N N . SER B 1 168 ? -26.778 -27.467 55.273 1.00 82.83 168 SER B N 1
ATOM 3283 C CA . SER B 1 168 ? -25.707 -27.943 54.403 1.00 81.95 168 SER B CA 1
ATOM 3284 C C . SER B 1 168 ? -25.218 -26.807 53.517 1.00 79.11 168 SER B C 1
ATOM 3285 O O . SER B 1 168 ? -25.905 -25.796 53.3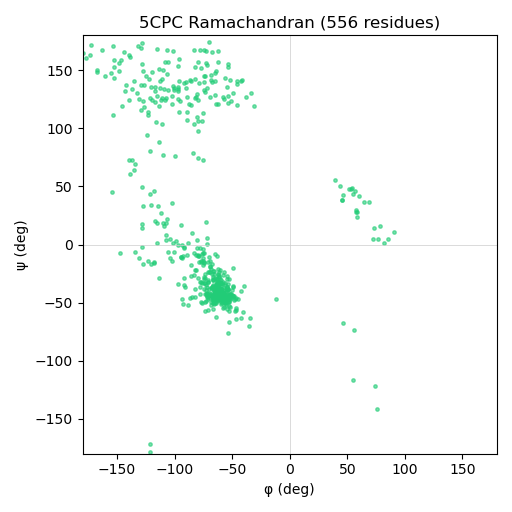31 1.00 77.08 168 SER B O 1
ATOM 3288 N N . ILE B 1 169 ? -24.060 -27.002 52.908 1.00 77.80 169 ILE B N 1
ATOM 3289 C CA . ILE B 1 169 ? -23.539 -25.967 52.074 1.00 74.46 169 ILE B CA 1
ATOM 3290 C C . ILE B 1 169 ? -24.279 -25.971 50.759 1.00 72.56 169 ILE B C 1
ATOM 3291 O O . ILE B 1 169 ? -24.494 -24.922 50.148 1.00 70.02 169 ILE B O 1
ATOM 3296 N N . SER B 1 170 ? -24.691 -27.163 50.358 1.00 72.44 170 SER B N 1
ATOM 3297 C CA . SER B 1 170 ? -25.468 -27.374 49.165 1.00 71.02 170 SER B CA 1
ATOM 3298 C C . SER B 1 170 ? -26.851 -26.717 49.225 1.00 69.28 170 SER B C 1
ATOM 3299 O O . SER B 1 170 ? -27.354 -26.242 48.212 1.00 66.99 170 SER B O 1
ATOM 3302 N N . THR B 1 171 ? -27.479 -26.702 50.400 1.00 69.89 171 THR B N 1
ATOM 3303 C CA . THR B 1 171 ? -28.725 -25.960 50.533 1.00 68.41 171 THR B CA 1
ATOM 3304 C C . THR B 1 171 ? -28.478 -24.447 50.288 1.00 65.96 171 THR B C 1
ATOM 3305 O O . THR B 1 171 ? -29.362 -23.778 49.763 1.00 65.44 171 THR B O 1
ATOM 3309 N N . LEU B 1 172 ? -27.292 -23.931 50.632 1.00 63.37 172 LEU B N 1
ATOM 3310 C CA . LEU B 1 172 ? -26.970 -22.481 50.390 1.00 60.94 172 LEU B CA 1
ATOM 3311 C C . LEU B 1 172 ? -26.656 -22.215 48.927 1.00 58.34 172 LEU B C 1
ATOM 3312 O O . LEU B 1 172 ? -27.224 -21.299 48.330 1.00 56.53 172 LEU B O 1
ATOM 3317 N N . ARG B 1 173 ? -25.757 -23.023 48.362 1.00 58.27 173 ARG B N 1
ATOM 3318 C CA . ARG B 1 173 ? -25.388 -22.937 46.954 1.00 58.03 173 ARG B CA 1
ATOM 3319 C C . ARG B 1 173 ? -26.590 -22.930 46.035 1.00 56.57 173 ARG B C 1
ATOM 3320 O O . ARG B 1 173 ? -26.659 -22.115 45.118 1.00 54.99 173 ARG B O 1
ATOM 3328 N N . LYS B 1 174 ? -27.517 -23.852 46.312 1.00 57.81 174 LYS B N 1
ATOM 3329 C CA . LYS B 1 174 ? -28.745 -24.077 45.540 1.00 58.22 174 LYS B CA 1
ATOM 3330 C C . LYS B 1 174 ? -29.502 -22.789 45.469 1.00 55.51 174 LYS B C 1
ATOM 3331 O O . LYS B 1 174 ? -29.994 -22.429 44.417 1.00 54.94 174 LYS B O 1
ATOM 3337 N N . GLU B 1 175 ? -29.591 -22.092 46.594 1.00 55.50 175 GLU B N 1
ATOM 3338 C CA . GLU B 1 175 ? -30.313 -20.806 46.646 1.00 54.25 175 GLU B CA 1
ATOM 3339 C C . GLU B 1 175 ? -29.604 -19.650 45.910 1.00 51.02 175 GLU B C 1
ATOM 3340 O O . GLU B 1 175 ? -30.224 -18.668 45.523 1.00 49.39 175 GLU B O 1
ATOM 3346 N N . VAL B 1 176 ? -28.301 -19.770 45.747 1.00 48.76 176 VAL B N 1
ATOM 3347 C CA . VAL B 1 176 ? -27.528 -18.746 45.049 1.00 46.86 176 VAL B CA 1
ATOM 3348 C C . VAL B 1 176 ? -27.503 -19.048 43.543 1.00 46.34 176 VAL B C 1
ATOM 3349 O O . VAL B 1 176 ? -27.859 -18.213 42.753 1.00 45.87 176 VAL B O 1
ATOM 3353 N N . THR B 1 177 ? -27.121 -20.259 43.170 1.00 47.08 177 THR B N 1
ATOM 3354 C CA . THR B 1 177 ? -27.068 -20.626 41.763 1.00 47.75 177 THR B CA 1
ATOM 3355 C C . THR B 1 177 ? -28.461 -20.733 41.188 1.00 47.44 177 THR B C 1
ATOM 3356 O O . THR B 1 177 ? -28.617 -20.579 39.987 1.00 48.09 177 THR B O 1
ATOM 3360 N N . GLY B 1 178 ? -29.454 -20.969 42.052 1.00 49.65 178 GLY B N 1
ATOM 3361 C CA . GLY B 1 178 ? -30.873 -21.017 41.664 1.00 50.01 178 GLY B CA 1
ATOM 3362 C C . GLY B 1 178 ? -31.497 -19.640 41.514 1.00 50.43 178 GLY B C 1
ATOM 3363 O O . GLY B 1 178 ? -32.639 -19.533 41.024 1.00 50.67 178 GLY B O 1
ATOM 3364 N N . ASN B 1 179 ? -30.757 -18.593 41.924 1.00 48.76 179 ASN B N 1
ATOM 3365 C CA . ASN B 1 179 ? -31.308 -17.224 42.056 1.00 47.86 179 ASN B CA 1
ATOM 3366 C C . ASN B 1 179 ? -31.515 -16.636 40.672 1.00 48.05 179 ASN B C 1
ATOM 3367 O O . ASN B 1 179 ? -30.587 -16.626 39.844 1.00 45.83 179 ASN B O 1
ATOM 3372 N N . ALA B 1 180 ? -32.708 -16.085 40.446 1.00 48.06 180 ALA B N 1
ATOM 3373 C CA . ALA B 1 180 ? -33.082 -15.719 39.115 1.00 48.20 180 ALA B CA 1
ATOM 3374 C C . ALA B 1 180 ? -32.246 -14.569 38.625 1.00 45.97 180 ALA B C 1
ATOM 3375 O O . ALA B 1 180 ? -31.829 -14.572 37.473 1.00 42.36 180 ALA B O 1
ATOM 3377 N N . GLN B 1 181 ? -31.903 -13.604 39.478 1.00 46.46 181 GLN B N 1
ATOM 3378 C CA . GLN B 1 181 ? -31.084 -12.469 38.928 1.00 47.24 181 GLN B CA 1
ATOM 3379 C C . GLN B 1 181 ? -29.611 -12.855 38.655 1.00 44.42 181 GLN B C 1
ATOM 3380 O O . GLN B 1 181 ? -28.975 -12.308 37.777 1.00 44.87 181 GLN B O 1
ATOM 3386 N N . ILE B 1 182 ? -29.095 -13.795 39.403 1.00 42.04 182 ILE B N 1
ATOM 3387 C CA . ILE B 1 182 ? -27.776 -14.265 39.170 1.00 40.70 182 ILE B CA 1
ATOM 3388 C C . ILE B 1 182 ? -27.768 -15.094 37.890 1.00 39.68 182 ILE B C 1
ATOM 3389 O O . ILE B 1 182 ? -26.842 -14.977 37.060 1.00 37.49 182 ILE B O 1
ATOM 3394 N N . LYS B 1 183 ? -28.781 -15.943 37.704 1.00 39.27 183 LYS B N 1
ATOM 3395 C CA . LYS B 1 183 ? -28.779 -16.781 36.473 1.00 40.73 183 LYS B CA 1
ATOM 3396 C C . LYS B 1 183 ? -28.793 -15.874 35.273 1.00 39.83 183 LYS B C 1
ATOM 3397 O O . LYS B 1 183 ? -28.076 -16.087 34.317 1.00 39.31 183 LYS B O 1
ATOM 3403 N N . THR B 1 184 ? -29.600 -14.820 35.340 1.00 39.71 184 THR B N 1
ATOM 3404 C CA . THR B 1 184 ? -29.716 -13.863 34.237 1.00 40.64 184 THR B CA 1
ATOM 3405 C C . THR B 1 184 ? -28.427 -13.092 34.039 1.00 39.17 184 THR B C 1
ATOM 3406 O O . THR B 1 184 ? -27.984 -12.888 32.919 1.00 41.67 184 THR B O 1
ATOM 3410 N N . ALA B 1 185 ? -27.818 -12.643 35.112 1.00 38.24 185 ALA B N 1
ATOM 3411 C CA . ALA B 1 185 ? -26.590 -11.864 34.915 1.00 39.10 185 ALA B CA 1
ATOM 3412 C C . ALA B 1 185 ? -25.473 -12.780 34.364 1.00 38.00 185 ALA B C 1
ATOM 3413 O O . ALA B 1 185 ? -24.780 -12.402 33.497 1.00 38.82 185 ALA B O 1
ATOM 3415 N N . VAL B 1 186 ? -25.393 -14.050 34.791 1.00 37.86 186 VAL B N 1
ATOM 3416 C CA . VAL B 1 186 ? -24.280 -14.942 34.346 1.00 36.48 186 VAL B CA 1
ATOM 3417 C C . VAL B 1 186 ? -24.417 -15.179 32.850 1.00 37.99 186 VAL B C 1
ATOM 3418 O O . VAL B 1 186 ? -23.439 -15.031 32.067 1.00 36.18 186 VAL B O 1
ATOM 3422 N N . TYR B 1 187 ? -25.654 -15.495 32.445 1.00 36.86 187 TYR B N 1
ATOM 3423 C CA . TYR B 1 187 ? -25.944 -15.774 31.032 1.00 38.08 187 TYR B CA 1
ATOM 3424 C C . TYR B 1 187 ? -25.785 -14.526 30.175 1.00 39.46 187 TYR B C 1
ATOM 3425 O O . TYR B 1 187 ? -25.368 -14.625 29.006 1.00 41.49 187 TYR B O 1
ATOM 3434 N N . GLU B 1 188 ? -26.169 -13.372 30.711 1.00 40.69 188 GLU B N 1
ATOM 3435 C CA . GLU B 1 188 ? -26.082 -12.125 29.924 1.00 43.59 188 GLU B CA 1
ATOM 3436 C C . GLU B 1 188 ? -24.616 -11.822 29.628 1.00 42.78 188 GLU B C 1
ATOM 3437 O O . GLU B 1 188 ? -24.263 -11.585 28.506 1.00 43.02 188 GLU B O 1
ATOM 3443 N N . MET B 1 189 ? -23.780 -11.852 30.660 1.00 41.80 189 MET B N 1
ATOM 3444 C CA . MET B 1 189 ? -22.382 -11.815 30.450 1.00 43.02 189 MET B CA 1
ATOM 3445 C C . MET B 1 189 ? -21.722 -12.899 29.536 1.00 43.43 189 MET B C 1
ATOM 3446 O O . MET B 1 189 ? -20.978 -12.540 28.624 1.00 44.37 189 MET B O 1
ATOM 3451 N N . MET B 1 190 ? -22.012 -14.189 29.738 1.00 42.50 190 MET B N 1
ATOM 3452 C CA . MET B 1 190 ? -21.262 -15.285 29.062 1.00 42.05 190 MET B CA 1
ATOM 3453 C C . MET B 1 190 ? -21.883 -15.855 27.813 1.00 41.33 190 MET B C 1
ATOM 3454 O O . MET B 1 190 ? -21.194 -16.309 26.906 1.00 40.97 190 MET B O 1
ATOM 3459 N N . ARG B 1 191 ? -23.213 -15.905 27.783 1.00 40.85 191 ARG B N 1
ATOM 3460 C CA . ARG B 1 191 ? -23.899 -16.412 26.602 1.00 41.41 191 ARG B CA 1
ATOM 3461 C C . ARG B 1 191 ? -25.139 -15.515 26.366 1.00 43.76 191 ARG B C 1
ATOM 3462 O O . ARG B 1 191 ? -26.271 -15.975 26.624 1.00 42.83 191 ARG B O 1
ATOM 3470 N N . PRO B 1 192 ? -24.940 -14.259 25.887 1.00 45.34 192 PRO B N 1
ATOM 3471 C CA . PRO B 1 192 ? -26.070 -13.307 25.787 1.00 46.40 192 PRO B CA 1
ATOM 3472 C C . PRO B 1 192 ? -27.199 -13.764 24.897 1.00 47.56 192 PRO B C 1
ATOM 3473 O O . PRO B 1 192 ? -28.347 -13.484 25.201 1.00 48.59 192 PRO B O 1
ATOM 3477 N N . ALA B 1 193 ? -26.910 -14.497 23.843 1.00 48.08 193 ALA B N 1
ATOM 3478 C CA . ALA B 1 193 ? -27.984 -14.955 22.949 1.00 49.28 193 ALA B CA 1
ATOM 3479 C C . ALA B 1 193 ? -28.718 -16.183 23.464 1.00 48.70 193 ALA B C 1
ATOM 3480 O O . ALA B 1 193 ? -29.667 -16.616 22.815 1.00 49.51 193 ALA B O 1
ATOM 3482 N N . GLU B 1 194 ? -28.298 -16.750 24.597 1.00 46.31 194 GLU B N 1
ATOM 3483 C CA . GLU B 1 194 ? -28.895 -18.009 25.075 1.00 45.73 194 GLU B CA 1
ATOM 3484 C C . GLU B 1 194 ? -29.715 -17.787 26.349 1.00 47.07 194 GLU B C 1
ATOM 3485 O O . GLU B 1 194 ? -29.184 -17.278 27.349 1.00 46.17 194 GLU B O 1
ATOM 3491 N N . ALA B 1 195 ? -30.983 -18.205 26.361 1.00 47.66 195 ALA B N 1
ATOM 3492 C CA . ALA B 1 195 ? -31.764 -18.109 27.617 1.00 48.53 195 ALA B CA 1
ATOM 3493 C C . ALA B 1 195 ? -31.228 -19.082 28.696 1.00 47.43 195 ALA B C 1
ATOM 3494 O O . ALA B 1 195 ? -30.926 -20.239 28.391 1.00 47.01 195 ALA B O 1
ATOM 3496 N N . PRO B 1 196 ? -31.186 -18.639 29.955 1.00 47.90 196 PRO B N 1
ATOM 3497 C CA . PRO B 1 196 ? -30.983 -19.554 31.086 1.00 49.06 196 PRO B CA 1
ATOM 3498 C C . PRO B 1 196 ? -31.735 -20.878 30.935 1.00 51.39 196 PRO B C 1
ATOM 3499 O O . PRO B 1 196 ? -31.168 -21.892 31.289 1.00 51.89 196 PRO B O 1
ATOM 3503 N N . ASP B 1 197 ? -32.952 -20.873 30.348 1.00 53.32 197 ASP B N 1
ATOM 3504 C CA . ASP B 1 197 ? -33.766 -22.078 30.194 1.00 54.76 197 ASP B CA 1
ATOM 3505 C C . ASP B 1 197 ? -33.606 -22.817 28.872 1.00 54.64 197 ASP B C 1
ATOM 3506 O O . ASP B 1 197 ? -34.304 -23.801 28.639 1.00 54.99 197 ASP B O 1
ATOM 3511 N N . HIS B 1 198 ? -32.762 -22.308 27.979 1.00 52.44 198 HIS B N 1
ATOM 3512 C CA . HIS B 1 198 ? -32.499 -22.954 26.698 1.00 51.60 198 HIS B CA 1
ATOM 3513 C C . HIS B 1 198 ? -32.555 -24.491 26.789 1.00 51.90 198 HIS B C 1
ATOM 3514 O O . HIS B 1 198 ? -31.931 -25.041 27.692 1.00 50.58 198 HIS B O 1
ATOM 3521 N N . PRO B 1 199 ? -33.294 -25.192 25.884 1.00 52.75 199 PRO B N 1
ATOM 3522 C CA . PRO B 1 199 ? -33.326 -26.650 25.975 1.00 52.36 199 PRO B CA 1
ATOM 3523 C C . PRO B 1 199 ? -32.109 -27.287 25.322 1.00 52.32 199 PRO B C 1
ATOM 3524 O O . PRO B 1 199 ? -31.679 -26.850 24.242 1.00 53.01 199 PRO B O 1
ATOM 3528 N N . LEU B 1 200 ? -31.588 -28.360 25.912 1.00 50.50 200 LEU B N 1
ATOM 3529 C CA . LEU B 1 200 ? -30.400 -28.998 25.342 1.00 50.02 200 LEU B CA 1
ATOM 3530 C C . LEU B 1 200 ? -30.546 -29.377 23.860 1.00 49.98 200 LEU B C 1
ATOM 3531 O O . LEU B 1 200 ? -31.609 -29.698 23.401 1.00 50.84 200 LEU B O 1
ATOM 3536 N N . VAL B 1 201 ? -29.428 -29.422 23.149 1.00 49.66 201 VAL B N 1
ATOM 3537 C CA . VAL B 1 201 ? -29.348 -29.932 21.796 1.00 47.89 201 VAL B CA 1
ATOM 3538 C C . VAL B 1 201 ? -28.605 -31.244 21.846 1.00 49.44 201 VAL B C 1
ATOM 3539 O O . VAL B 1 201 ? -27.544 -31.349 22.461 1.00 47.37 201 VAL B O 1
ATOM 3543 N N . GLU B 1 202 ? -29.153 -32.244 21.147 1.00 51.21 202 GLU B N 1
ATOM 3544 C CA . GLU B 1 202 ? -28.697 -33.615 21.220 1.00 52.88 202 GLU B CA 1
ATOM 3545 C C . GLU B 1 202 ? -27.310 -33.777 20.576 1.00 52.80 202 GLU B C 1
ATOM 3546 O O . GLU B 1 202 ? -27.103 -33.339 19.422 1.00 53.35 202 GLU B O 1
ATOM 3552 N N . TRP B 1 203 ? -26.366 -34.357 21.338 1.00 52.29 203 TRP B N 1
ATOM 3553 C CA . TRP B 1 203 ? -24.974 -34.550 20.930 1.00 54.39 203 TRP B CA 1
ATOM 3554 C C . TRP B 1 203 ? -24.930 -35.286 19.586 1.00 57.53 203 TRP B C 1
ATOM 3555 O O . TRP B 1 203 ? -25.588 -36.304 19.402 1.00 57.54 203 TRP B O 1
ATOM 3566 N N . GLN B 1 204 ? -24.198 -34.719 18.635 1.00 60.56 204 GLN B N 1
ATOM 3567 C CA . GLN B 1 204 ? -24.040 -35.255 17.275 1.00 65.43 204 GLN B CA 1
ATOM 3568 C C . GLN B 1 204 ? -22.549 -35.385 17.163 1.00 66.93 204 GLN B C 1
ATOM 3569 O O . GLN B 1 204 ? -21.871 -34.374 16.866 1.00 69.19 204 GLN B O 1
ATOM 3575 N N . ASP B 1 205 ? -22.017 -36.570 17.461 1.00 68.40 205 ASP B N 1
ATOM 3576 C CA . ASP B 1 205 ? -20.602 -36.706 17.798 1.00 70.13 205 ASP B CA 1
ATOM 3577 C C . ASP B 1 205 ? -19.711 -36.713 16.570 1.00 71.25 205 ASP B C 1
ATOM 3578 O O . ASP B 1 205 ? -19.502 -37.752 15.955 1.00 72.27 205 ASP B O 1
ATOM 3583 N N . SER B 1 206 ? -19.159 -35.546 16.274 1.00 71.51 206 SER B N 1
ATOM 3584 C CA . SER B 1 206 ? -18.417 -35.276 15.049 1.00 72.72 206 SER B CA 1
ATOM 3585 C C . SER B 1 206 ? -16.929 -34.994 15.369 1.00 71.88 206 SER B C 1
ATOM 3586 O O . SER B 1 206 ? -16.261 -34.187 14.700 1.00 72.58 206 SER B O 1
ATOM 3589 N N . LEU B 1 207 ? -16.418 -35.649 16.409 1.00 70.31 207 LEU B N 1
ATOM 3590 C CA . LEU B 1 207 ? -15.077 -35.360 16.930 1.00 68.56 207 LEU B CA 1
ATOM 3591 C C . LEU B 1 207 ? -14.139 -36.555 16.893 1.00 68.95 207 LEU B C 1
ATOM 3592 O O . LEU B 1 207 ? -14.528 -37.632 17.308 1.00 68.38 207 LEU B O 1
ATOM 3597 N N . THR B 1 208 ? -12.898 -36.336 16.461 1.00 68.11 208 THR B N 1
ATOM 3598 C CA . THR B 1 208 ? -11.843 -37.338 16.544 1.00 68.85 208 THR B CA 1
ATOM 3599 C C . THR B 1 208 ? -11.271 -37.442 17.965 1.00 68.05 208 THR B C 1
ATOM 3600 O O . THR B 1 208 ? -11.512 -36.573 18.823 1.00 66.88 208 THR B O 1
ATOM 3604 N N . ALA B 1 209 ? -10.502 -38.502 18.192 1.00 68.20 209 ALA B N 1
ATOM 3605 C CA . ALA B 1 209 ? -9.834 -38.765 19.467 1.00 67.85 209 ALA B CA 1
ATOM 3606 C C . ALA B 1 209 ? -8.864 -37.620 19.839 1.00 67.75 209 ALA B C 1
ATOM 3607 O O . ALA B 1 209 ? -8.777 -37.220 21.022 1.00 66.85 209 ALA B O 1
ATOM 3609 N N . ASP B 1 210 ? -8.165 -37.084 18.827 1.00 66.80 210 ASP B N 1
ATOM 3610 C CA . ASP B 1 210 ? -7.308 -35.889 18.992 1.00 66.05 210 ASP B CA 1
ATOM 3611 C C . ASP B 1 210 ? -8.124 -34.675 19.506 1.00 61.85 210 ASP B C 1
ATOM 3612 O O . ASP B 1 210 ? -7.755 -33.963 20.446 1.00 60.55 210 ASP B O 1
ATOM 3617 N N . GLU B 1 211 ? -9.258 -34.445 18.886 1.00 59.45 211 GLU B N 1
ATOM 3618 C CA . GLU B 1 211 ? -10.107 -33.318 19.319 1.00 56.33 211 GLU B CA 1
ATOM 3619 C C . GLU B 1 211 ? -10.515 -33.421 20.819 1.00 54.68 211 GLU B C 1
ATOM 3620 O O . GLU B 1 211 ? -10.370 -32.436 21.621 1.00 53.15 211 GLU B O 1
ATOM 3626 N N . LYS B 1 212 ? -10.921 -34.626 21.227 1.00 54.22 212 LYS B N 1
ATOM 3627 C CA . LYS B 1 212 ? -11.349 -34.831 22.614 1.00 54.07 212 LYS B CA 1
ATOM 3628 C C . LYS B 1 212 ? -10.184 -34.559 23.564 1.00 55.42 212 LYS B C 1
ATOM 3629 O O . LYS B 1 212 ? -10.305 -33.786 24.542 1.00 52.18 212 LYS B O 1
ATOM 3635 N N . SER B 1 213 ? -9.033 -35.131 23.239 1.00 56.78 213 SER B N 1
ATOM 3636 C CA . SER B 1 213 ? -7.869 -34.900 24.048 1.00 60.11 213 SER B CA 1
ATOM 3637 C C . SER B 1 213 ? -7.558 -33.423 24.071 1.00 60.19 213 SER B C 1
ATOM 3638 O O . SER B 1 213 ? -7.251 -32.860 25.130 1.00 59.76 213 SER B O 1
ATOM 3641 N N . MET B 1 214 ? -7.668 -32.770 22.909 1.00 61.15 214 MET B N 1
ATOM 3642 C CA . MET B 1 214 ? -7.504 -31.341 22.890 1.00 61.41 214 MET B CA 1
ATOM 3643 C C . MET B 1 214 ? -8.479 -30.707 23.878 1.00 60.85 214 MET B C 1
ATOM 3644 O O . MET B 1 214 ? -8.044 -29.897 24.702 1.00 61.65 214 MET B O 1
ATOM 3649 N N . LEU B 1 215 ? -9.779 -31.068 23.821 1.00 59.62 215 LEU B N 1
ATOM 3650 C CA . LEU B 1 215 ? -10.761 -30.399 24.695 1.00 57.67 215 LEU B CA 1
ATOM 3651 C C . LEU B 1 215 ? -10.635 -30.739 26.174 1.00 59.08 215 LEU B C 1
ATOM 3652 O O . LEU B 1 215 ? -11.299 -30.073 27.017 1.00 57.39 215 LEU B O 1
ATOM 3657 N N . ALA B 1 216 ? -9.819 -31.756 26.499 1.00 60.22 216 ALA B N 1
ATOM 3658 C CA . ALA B 1 216 ? -9.720 -32.297 27.875 1.00 62.48 216 ALA B CA 1
ATOM 3659 C C . ALA B 1 216 ? -9.403 -31.296 28.982 1.00 63.44 216 ALA B C 1
ATOM 3660 O O . ALA B 1 216 ? -9.944 -31.393 30.093 1.00 63.20 216 ALA B O 1
ATOM 3662 N N . CYS B 1 217 ? -8.569 -30.312 28.678 1.00 65.23 217 CYS B N 1
ATOM 3663 C CA . CYS B 1 217 ? -8.198 -29.316 29.658 1.00 67.06 217 CYS B CA 1
ATOM 3664 C C . CYS B 1 217 ? -9.304 -28.302 30.046 1.00 66.80 217 CYS B C 1
ATOM 3665 O O . CYS B 1 217 ? -9.155 -27.577 31.052 1.00 67.49 217 CYS B O 1
ATOM 3668 N N . ILE B 1 218 ? -10.387 -28.197 29.274 1.00 66.38 218 ILE B N 1
ATOM 3669 C CA . ILE B 1 218 ? -11.488 -27.309 29.736 1.00 65.51 218 ILE B CA 1
ATOM 3670 C C . ILE B 1 218 ? -12.347 -27.923 30.849 1.00 66.45 218 ILE B C 1
ATOM 3671 O O . ILE B 1 218 ? -13.068 -27.199 31.485 1.00 66.48 218 ILE B O 1
ATOM 3676 N N . ASN B 1 219 ? -12.251 -29.238 31.104 1.00 68.32 219 ASN B N 1
ATOM 3677 C CA . ASN B 1 219 ? -12.939 -29.843 32.270 1.00 69.59 219 ASN B CA 1
ATOM 3678 C C . ASN B 1 219 ? -12.083 -30.842 33.026 1.00 71.47 219 ASN B C 1
ATOM 3679 O O . ASN B 1 219 ? -12.271 -32.066 32.929 1.00 72.47 219 ASN B O 1
ATOM 3684 N N . ALA B 1 220 ? -11.108 -30.304 33.752 1.00 72.19 220 ALA B N 1
ATOM 3685 C CA . ALA B 1 220 ? -10.249 -31.096 34.672 1.00 74.10 220 ALA B CA 1
ATOM 3686 C C . ALA B 1 220 ? -9.442 -32.250 34.077 1.00 74.60 220 ALA B C 1
ATOM 3687 O O . ALA B 1 220 ? -9.079 -33.169 34.808 1.00 77.37 220 ALA B O 1
ATOM 3689 N N . GLY B 1 221 ? -9.150 -32.224 32.777 1.00 72.70 221 GLY B N 1
ATOM 3690 C CA . GLY B 1 221 ? -8.385 -33.331 32.161 1.00 72.36 221 GLY B CA 1
ATOM 3691 C C . GLY B 1 221 ? -9.103 -34.597 31.672 1.00 71.21 221 GLY B C 1
ATOM 3692 O O . GLY B 1 221 ? -8.431 -35.568 31.270 1.00 73.10 221 GLY B O 1
ATOM 3693 N N . ASN B 1 222 ? -10.440 -34.641 31.718 1.00 67.73 222 ASN B N 1
ATOM 3694 C CA . ASN B 1 222 ? -11.147 -35.702 30.984 1.00 66.91 222 ASN B CA 1
ATOM 3695 C C . ASN B 1 222 ? -12.220 -35.095 30.126 1.00 63.37 222 ASN B C 1
ATOM 3696 O O . ASN B 1 222 ? -12.514 -33.892 30.194 1.00 62.62 222 ASN B O 1
ATOM 3701 N N . PHE B 1 223 ? -12.763 -35.928 29.260 1.00 61.46 223 PHE B N 1
ATOM 3702 C CA . PHE B 1 223 ? -13.742 -35.488 28.292 1.00 57.91 223 PHE B CA 1
ATOM 3703 C C . PHE B 1 223 ? -15.080 -36.184 28.537 1.00 56.65 223 PHE B C 1
ATOM 3704 O O . PHE B 1 223 ? -15.147 -37.418 28.697 1.00 56.09 223 PHE B O 1
ATOM 3712 N N . GLU B 1 224 ? -16.138 -35.383 28.548 1.00 53.85 224 GLU B N 1
ATOM 3713 C CA . GLU B 1 224 ? -17.463 -35.918 28.769 1.00 52.68 224 GLU B CA 1
ATOM 3714 C C . GLU B 1 224 ? -18.422 -34.952 28.080 1.00 51.23 224 GLU B C 1
ATOM 3715 O O . GLU B 1 224 ? -18.510 -33.783 28.494 1.00 49.23 224 GLU B O 1
ATOM 3721 N N . PRO B 1 225 ? -19.083 -35.398 26.981 1.00 50.96 225 PRO B N 1
ATOM 3722 C CA . PRO B 1 225 ? -19.987 -34.549 26.154 1.00 50.23 225 PRO B CA 1
ATOM 3723 C C . PRO B 1 225 ? -21.081 -33.725 26.907 1.00 49.11 225 PRO B C 1
ATOM 3724 O O . PRO B 1 225 ? -21.341 -32.601 26.535 1.00 48.24 225 PRO B O 1
ATOM 3728 N N . THR B 1 226 ? -21.643 -34.274 27.977 1.00 49.56 226 THR B N 1
ATOM 3729 C CA . THR B 1 226 ? -22.674 -33.616 28.769 1.00 48.58 226 THR B CA 1
ATOM 3730 C C . THR B 1 226 ? -22.171 -32.577 29.734 1.00 47.77 226 THR B C 1
ATOM 3731 O O . THR B 1 226 ? -23.018 -31.904 30.321 1.00 46.84 226 THR B O 1
ATOM 3735 N N . THR B 1 227 ? -20.841 -32.457 29.949 1.00 46.34 227 THR B N 1
ATOM 3736 C CA . THR B 1 227 ? -20.296 -31.516 30.978 1.00 46.15 227 THR B CA 1
ATOM 3737 C C . THR B 1 227 ? -19.122 -30.690 30.508 1.00 46.15 227 THR B C 1
ATOM 3738 O O . THR B 1 227 ? -18.678 -29.783 31.216 1.00 45.79 227 THR B O 1
ATOM 3742 N N . GLN B 1 228 ? -18.632 -30.986 29.316 1.00 45.46 228 GLN B N 1
ATOM 3743 C CA . GLN B 1 228 ? -17.385 -30.441 28.874 1.00 46.53 228 GLN B CA 1
ATOM 3744 C C . GLN B 1 228 ? -17.428 -28.909 28.741 1.00 44.60 228 GLN B C 1
ATOM 3745 O O . GLN B 1 228 ? -16.415 -28.208 28.919 1.00 44.53 228 GLN B O 1
ATOM 3751 N N . PHE B 1 229 ? -18.609 -28.388 28.446 1.00 42.36 229 PHE B N 1
ATOM 3752 C CA . PHE B 1 229 ? -18.740 -26.991 28.101 1.00 40.50 229 PHE B CA 1
ATOM 3753 C C . PHE B 1 229 ? -19.444 -26.163 29.132 1.00 38.75 229 PHE B C 1
ATOM 3754 O O . PHE B 1 229 ? -19.840 -25.103 28.800 1.00 37.78 229 PHE B O 1
ATOM 3762 N N . CYS B 1 230 ? -19.569 -26.605 30.377 1.00 39.20 230 CYS B N 1
ATOM 3763 C CA . CYS B 1 230 ? -20.327 -25.853 31.373 1.00 39.88 230 CYS B CA 1
ATOM 3764 C C . CYS B 1 230 ? -19.611 -24.568 31.733 1.00 40.85 230 CYS B C 1
ATOM 3765 O O . CYS B 1 230 ? -20.223 -23.685 32.299 1.00 40.91 230 CYS B O 1
ATOM 3768 N N . LYS B 1 231 ? -18.321 -24.477 31.434 1.00 40.97 231 LYS B N 1
ATOM 3769 C CA . LYS B 1 231 ? -17.555 -23.262 31.734 1.00 41.35 231 LYS B CA 1
ATOM 3770 C C . LYS B 1 231 ? -17.329 -22.366 30.531 1.00 41.03 231 LYS B C 1
ATOM 3771 O O . LYS B 1 231 ? -16.698 -21.308 30.667 1.00 41.38 231 LYS B O 1
ATOM 3777 N N . ILE B 1 232 ? -17.860 -22.769 29.365 1.00 41.42 232 ILE B N 1
ATOM 3778 C CA . ILE B 1 232 ? -17.645 -22.012 28.108 1.00 42.30 232 ILE B CA 1
ATOM 3779 C C . ILE B 1 232 ? -18.768 -21.037 27.727 1.00 42.02 232 ILE B C 1
ATOM 3780 O O . ILE B 1 232 ? -19.961 -21.396 27.706 1.00 40.79 232 ILE B O 1
ATOM 3785 N N . GLY B 1 233 ? -18.371 -19.772 27.528 1.00 43.03 233 GLY B N 1
ATOM 3786 C CA . GLY B 1 233 ? -19.262 -18.730 27.037 1.00 42.75 233 GLY B CA 1
ATOM 3787 C C . GLY B 1 233 ? -19.014 -18.488 25.556 1.00 44.84 233 GLY B C 1
ATOM 3788 O O . GLY B 1 233 ? -18.028 -18.974 25.016 1.00 44.45 233 GLY B O 1
ATOM 3789 N N . TYR B 1 234 ? -19.926 -17.776 24.896 1.00 45.14 234 TYR B N 1
ATOM 3790 C CA . TYR B 1 234 ? -19.851 -17.500 23.481 1.00 47.29 234 TYR B CA 1
ATOM 3791 C C . TYR B 1 234 ? -20.867 -16.418 23.111 1.00 49.43 234 TYR B C 1
ATOM 3792 O O . TYR B 1 234 ? -21.940 -16.342 23.716 1.00 48.56 234 TYR B O 1
ATOM 3801 N N . GLN B 1 235 ? -20.537 -15.617 22.108 1.00 51.91 235 GLN B N 1
ATOM 3802 C CA . GLN B 1 235 ? -21.454 -14.582 21.512 1.00 56.03 235 GLN B CA 1
ATOM 3803 C C . GLN B 1 235 ? -21.042 -14.300 20.098 1.00 56.71 235 GLN B C 1
ATOM 3804 O O . GLN B 1 235 ? -19.882 -14.435 19.787 1.00 56.70 235 GLN B O 1
ATOM 3810 N N . GLU B 1 236 ? -22.013 -13.988 19.251 1.00 59.86 236 GLU B N 1
ATOM 3811 C CA . GLU B 1 236 ? -21.790 -13.509 17.890 1.00 65.09 236 GLU B CA 1
ATOM 3812 C C . GLU B 1 236 ? -21.508 -12.034 18.079 1.00 66.77 236 GLU B C 1
ATOM 3813 O O . GLU B 1 236 ? -22.295 -11.348 18.757 1.00 66.05 236 GLU B O 1
ATOM 3819 N N . VAL B 1 237 ? -20.392 -11.558 17.535 1.00 68.74 237 VAL B N 1
ATOM 3820 C CA . VAL B 1 237 ? -20.205 -10.109 17.339 1.00 71.52 237 VAL B CA 1
ATOM 3821 C C . VAL B 1 237 ? -19.816 -9.885 15.885 1.00 73.47 237 VAL B C 1
ATOM 3822 O O . VAL B 1 237 ? -18.851 -10.470 15.375 1.00 73.77 237 VAL B O 1
ATOM 3826 N N . GLN B 1 238 ? -20.617 -9.061 15.219 1.00 75.20 238 GLN B N 1
ATOM 3827 C CA . GLN B 1 238 ? -20.541 -8.862 13.758 1.00 77.43 238 GLN B CA 1
ATOM 3828 C C . GLN B 1 238 ? -20.446 -10.166 13.028 1.00 76.09 238 GLN B C 1
ATOM 3829 O O . GLN B 1 238 ? -19.647 -10.291 12.085 1.00 77.50 238 GLN B O 1
ATOM 3835 N N . GLY B 1 239 ? -21.241 -11.141 13.469 1.00 72.99 239 GLY B N 1
ATOM 3836 C CA . GLY B 1 239 ? -21.396 -12.405 12.720 1.00 71.61 239 GLY B CA 1
ATOM 3837 C C . GLY B 1 239 ? -20.273 -13.426 12.869 1.00 69.76 239 GLY B C 1
ATOM 3838 O O . GLY B 1 239 ? -20.187 -14.394 12.116 1.00 69.69 239 GLY B O 1
ATOM 3839 N N . GLU B 1 240 ? -19.453 -13.210 13.896 1.00 68.20 240 GLU B N 1
ATOM 3840 C CA . GLU B 1 240 ? -18.302 -14.020 14.243 1.00 66.14 240 GLU B CA 1
ATOM 3841 C C . GLU B 1 240 ? -18.410 -14.458 15.707 1.00 62.69 240 GLU B C 1
ATOM 3842 O O . GLU B 1 240 ? -18.422 -13.627 16.612 1.00 62.66 240 GLU B O 1
ATOM 3848 N N . VAL B 1 241 ? -18.479 -15.760 15.963 1.00 60.44 241 VAL B N 1
ATOM 3849 C CA . VAL B 1 241 ? -18.598 -16.234 17.362 1.00 56.87 241 VAL B CA 1
ATOM 3850 C C . VAL B 1 241 ? -17.244 -16.259 18.110 1.00 55.37 241 VAL B C 1
ATOM 3851 O O . VAL B 1 241 ? -16.255 -16.781 17.620 1.00 55.86 241 VAL B O 1
ATOM 3855 N N . ALA B 1 242 ? -17.239 -15.668 19.291 1.00 53.46 242 ALA B N 1
ATOM 3856 C CA . ALA B 1 242 ? -16.105 -15.582 20.171 1.00 52.31 242 ALA B CA 1
ATOM 3857 C C . ALA B 1 242 ? -16.424 -16.424 21.395 1.00 50.41 242 ALA B C 1
ATOM 3858 O O . ALA B 1 242 ? -17.512 -16.319 21.933 1.00 49.94 242 ALA B O 1
ATOM 3860 N N . PHE B 1 243 ? -15.468 -17.245 21.833 1.00 49.39 243 PHE B N 1
ATOM 3861 C CA . PHE B 1 243 ? -15.634 -18.193 22.940 1.00 48.08 243 PHE B CA 1
ATOM 3862 C C . PHE B 1 243 ? -14.733 -17.715 24.030 1.00 47.99 243 PHE B C 1
ATOM 3863 O O . PHE B 1 243 ? -13.695 -17.116 23.738 1.00 50.09 243 PHE B O 1
ATOM 3871 N N . SER B 1 244 ? -15.099 -18.003 25.269 1.00 47.07 244 SER B N 1
ATOM 3872 C CA . SER B 1 244 ? -14.284 -17.696 26.446 1.00 48.20 244 SER B CA 1
ATOM 3873 C C . SER B 1 244 ? -14.637 -18.697 27.537 1.00 47.32 244 SER B C 1
ATOM 3874 O O . SER B 1 244 ? -15.598 -19.468 27.407 1.00 46.31 244 SER B O 1
ATOM 3877 N N . MET B 1 245 ? -13.866 -18.680 28.612 1.00 47.38 245 MET B N 1
ATOM 3878 C CA . MET B 1 245 ? -14.129 -19.502 29.746 1.00 46.19 245 MET B CA 1
ATOM 3879 C C . MET B 1 245 ? -14.517 -18.662 30.928 1.00 46.97 245 MET B C 1
ATOM 3880 O O . MET B 1 245 ? -13.931 -17.597 31.138 1.00 46.52 245 MET B O 1
ATOM 3885 N N . MET B 1 246 ? -15.488 -19.146 31.707 1.00 46.66 246 MET B N 1
ATOM 3886 C CA . MET B 1 246 ? -15.729 -18.611 33.051 1.00 45.70 246 MET B CA 1
ATOM 3887 C C . MET B 1 246 ? -14.469 -18.428 33.883 1.00 46.63 246 MET B C 1
ATOM 3888 O O . MET B 1 246 ? -13.595 -19.329 33.985 1.00 46.61 246 MET B O 1
ATOM 3893 N N . HIS B 1 247 ? -14.451 -17.287 34.584 1.00 45.93 247 HIS B N 1
ATOM 3894 C CA . HIS B 1 247 ? -13.295 -16.851 35.309 1.00 45.24 247 HIS B CA 1
ATOM 3895 C C . HIS B 1 247 ? -13.242 -17.791 36.468 1.00 45.62 247 HIS B C 1
ATOM 3896 O O . HIS B 1 247 ? -14.269 -18.059 37.073 1.00 45.65 247 HIS B O 1
ATOM 3903 N N . PRO B 1 248 ? -12.048 -18.333 36.786 1.00 46.37 248 PRO B N 1
ATOM 3904 C CA . PRO B 1 248 ? -12.010 -19.277 37.880 1.00 47.17 248 PRO B CA 1
ATOM 3905 C C . PRO B 1 248 ? -12.645 -18.714 39.134 1.00 47.37 248 PRO B C 1
ATOM 3906 O O . PRO B 1 248 ? -13.139 -19.470 39.976 1.00 46.27 248 PRO B O 1
ATOM 3910 N N . CYS B 1 249 ? -12.588 -17.389 39.308 1.00 47.86 249 CYS B N 1
ATOM 3911 C CA . CYS B 1 249 ? -13.113 -16.817 40.560 1.00 48.00 249 CYS B CA 1
ATOM 3912 C C . CYS B 1 249 ? -14.653 -16.886 40.571 1.00 45.10 249 CYS B C 1
ATOM 3913 O O . CYS B 1 249 ? -15.260 -17.191 41.587 1.00 46.33 249 CYS B O 1
ATOM 3916 N N . ILE B 1 250 ? -15.273 -16.594 39.451 1.00 42.18 250 ILE B N 1
ATOM 3917 C CA . ILE B 1 250 ? -16.706 -16.801 39.339 1.00 41.64 250 ILE B CA 1
ATOM 3918 C C . ILE B 1 250 ? -17.073 -18.333 39.446 1.00 42.83 250 ILE B C 1
ATOM 3919 O O . ILE B 1 250 ? -17.927 -18.701 40.261 1.00 42.28 250 ILE B O 1
ATOM 3924 N N . SER B 1 251 ? -16.359 -19.221 38.720 1.00 43.55 251 SER B N 1
ATOM 3925 C CA . SER B 1 251 ? -16.633 -20.674 38.861 1.00 43.46 251 SER B CA 1
ATOM 3926 C C . SER B 1 251 ? -16.533 -21.026 40.309 1.00 44.76 251 SER B C 1
ATOM 3927 O O . SER B 1 251 ? -17.393 -21.698 40.877 1.00 44.47 251 SER B O 1
ATOM 3930 N N . TYR B 1 252 ? -15.500 -20.523 40.962 1.00 45.98 252 TYR B N 1
ATOM 3931 C CA . TYR B 1 252 ? -15.324 -20.923 42.346 1.00 46.78 252 TYR B CA 1
ATOM 3932 C C . TYR B 1 252 ? -16.462 -20.379 43.207 1.00 46.64 252 TYR B C 1
ATOM 3933 O O . TYR B 1 252 ? -17.061 -21.096 44.009 1.00 47.02 252 TYR B O 1
ATOM 3942 N N . LEU B 1 253 ? -16.786 -19.100 43.078 1.00 46.00 253 LEU B N 1
ATOM 3943 C CA . LEU B 1 253 ? -17.798 -18.563 44.013 1.00 46.16 253 LEU B CA 1
ATOM 3944 C C . LEU B 1 253 ? -19.194 -19.236 43.849 1.00 46.95 253 LEU B C 1
ATOM 3945 O O . LEU B 1 253 ? -19.969 -19.389 44.825 1.00 47.47 253 LEU B O 1
ATOM 3950 N N . LEU B 1 254 ? -19.535 -19.572 42.614 1.00 46.23 254 LEU B N 1
ATOM 3951 C CA . LEU B 1 254 ? -20.853 -20.221 42.334 1.00 47.54 254 LEU B CA 1
ATOM 3952 C C . LEU B 1 254 ? -20.954 -21.673 42.845 1.00 49.04 254 LEU B C 1
ATOM 3953 O O . LEU B 1 254 ? -21.954 -22.053 43.488 1.00 49.58 254 LEU B O 1
ATOM 3958 N N . HIS B 1 255 ? -19.907 -22.462 42.588 1.00 51.36 255 HIS B N 1
ATOM 3959 C CA . HIS B 1 255 ? -19.964 -23.960 42.723 1.00 53.62 255 HIS B CA 1
ATOM 3960 C C . HIS B 1 255 ? -19.042 -24.582 43.746 1.00 56.18 255 HIS B C 1
ATOM 3961 O O . HIS B 1 255 ? -19.213 -25.739 44.065 1.00 58.14 255 HIS B O 1
ATOM 3968 N N . SER B 1 256 ? -18.030 -23.852 44.217 1.00 57.34 256 SER B N 1
ATOM 3969 C CA . SER B 1 256 ? -17.072 -24.458 45.175 1.00 60.60 256 SER B CA 1
ATOM 3970 C C . SER B 1 256 ? -16.837 -23.691 46.485 1.00 61.62 256 SER B C 1
ATOM 3971 O O . SER B 1 256 ? -16.320 -24.262 47.456 1.00 63.78 256 SER B O 1
ATOM 3974 N N . TYR B 1 257 ? -17.213 -22.409 46.526 1.00 59.90 257 TYR B N 1
ATOM 3975 C CA . TYR B 1 257 ? -16.980 -21.601 47.713 1.00 60.41 257 TYR B CA 1
ATOM 3976 C C . TYR B 1 257 ? -17.517 -22.326 48.904 1.00 62.25 257 TYR B C 1
ATOM 3977 O O . TYR B 1 257 ? -18.584 -22.906 48.826 1.00 62.21 257 TYR B O 1
ATOM 3986 N N . SER B 1 258 ? -16.788 -22.222 50.008 1.00 64.67 258 SER B N 1
ATOM 3987 C CA . SER B 1 258 ? -17.275 -22.590 51.316 1.00 66.62 258 SER B CA 1
ATOM 3988 C C . SER B 1 258 ? -16.842 -21.526 52.314 1.00 67.55 258 SER B C 1
ATOM 3989 O O . SER B 1 258 ? -15.665 -21.122 52.288 1.00 67.13 258 SER B O 1
ATOM 3992 N N . PRO B 1 259 ? -17.786 -21.069 53.190 1.00 68.12 259 PRO B N 1
ATOM 3993 C CA . PRO B 1 259 ? -17.631 -20.035 54.226 1.00 68.96 259 PRO B CA 1
ATOM 3994 C C . PRO B 1 259 ? -16.832 -20.441 55.451 1.00 72.72 259 PRO B C 1
ATOM 3995 O O . PRO B 1 259 ? -15.961 -19.700 55.889 1.00 73.38 259 PRO B O 1
ATOM 3999 N N . PHE B 1 260 ? -17.166 -21.589 56.029 1.00 75.88 260 PHE B N 1
ATOM 4000 C CA . PHE B 1 260 ? -16.392 -22.196 57.093 1.00 79.43 260 PHE B CA 1
ATOM 4001 C C . PHE B 1 260 ? -14.895 -22.120 56.819 1.00 81.09 260 PHE B C 1
ATOM 4002 O O . PHE B 1 260 ? -14.454 -22.266 55.671 1.00 80.19 260 PHE B O 1
ATOM 4010 N N . SER B 1 261 ? -14.108 -21.862 57.853 1.00 83.56 261 SER B N 1
ATOM 4011 C CA . SER B 1 261 ? -12.699 -21.547 57.634 1.00 85.22 261 SER B CA 1
ATOM 4012 C C . SER B 1 261 ? -11.732 -22.601 58.144 1.00 89.24 261 SER B C 1
ATOM 4013 O O . SER B 1 261 ? -10.603 -22.272 58.503 1.00 91.81 261 SER B O 1
ATOM 4016 N N . GLU B 1 262 ? -12.178 -23.854 58.211 1.00 90.65 262 GLU B N 1
ATOM 4017 C CA . GLU B 1 262 ? -11.285 -25.007 58.418 1.00 93.26 262 GLU B CA 1
ATOM 4018 C C . GLU B 1 262 ? -11.160 -25.615 57.028 1.00 91.83 262 GLU B C 1
ATOM 4019 O O . GLU B 1 262 ? -11.081 -26.826 56.847 1.00 92.94 262 GLU B O 1
ATOM 4021 N N . PHE B 1 263 ? -11.144 -24.716 56.048 1.00 88.76 263 PHE B N 1
ATOM 4022 C CA . PHE B 1 263 ? -11.558 -25.011 54.701 1.00 86.27 263 PHE B CA 1
ATOM 4023 C C . PHE B 1 263 ? -10.785 -24.221 53.664 1.00 84.63 263 PHE B C 1
ATOM 4024 O O . PHE B 1 263 ? -10.932 -24.458 52.464 1.00 83.51 263 PHE B O 1
ATOM 4032 N N . LYS B 1 264 ? -9.966 -23.284 54.125 1.00 84.98 264 LYS B N 1
ATOM 4033 C CA . LYS B 1 264 ? -9.139 -22.450 53.239 1.00 83.97 264 LYS B CA 1
ATOM 4034 C C . LYS B 1 264 ? -8.279 -23.220 52.216 1.00 84.08 264 LYS B C 1
ATOM 4035 O O . LYS B 1 264 ? -8.332 -22.890 51.036 1.00 81.85 264 LYS B O 1
ATOM 4041 N N . PRO B 1 265 ? -7.448 -24.205 52.665 1.00 86.53 265 PRO B N 1
ATOM 4042 C CA . PRO B 1 265 ? -6.727 -25.011 51.664 1.00 86.78 265 PRO B CA 1
ATOM 4043 C C . PRO B 1 265 ? -7.665 -25.767 50.705 1.00 84.27 265 PRO B C 1
ATOM 4044 O O . PRO B 1 265 ? -7.450 -25.733 49.488 1.00 83.21 265 PRO B O 1
ATOM 4048 N N . THR B 1 266 ? -8.702 -26.410 51.238 1.00 82.84 266 THR B N 1
ATOM 4049 C CA . THR B 1 266 ? -9.727 -27.035 50.396 1.00 80.18 266 THR B CA 1
ATOM 4050 C C . THR B 1 266 ? -10.188 -26.071 49.274 1.00 76.48 266 THR B C 1
ATOM 4051 O O . THR B 1 266 ? -9.952 -26.339 48.091 1.00 76.19 266 THR B O 1
ATOM 4055 N N . ASN B 1 267 ? -10.796 -24.942 49.648 1.00 73.47 267 ASN B N 1
ATOM 4056 C CA . ASN B 1 267 ? -11.128 -23.882 48.689 1.00 69.51 267 ASN B CA 1
ATOM 4057 C C . ASN B 1 267 ? -9.974 -23.501 47.730 1.00 69.10 267 ASN B C 1
ATOM 4058 O O . ASN B 1 267 ? -10.176 -23.379 46.517 1.00 66.11 267 ASN B O 1
ATOM 4063 N N . SER B 1 268 ? -8.773 -23.319 48.289 1.00 71.13 268 SER B N 1
ATOM 4064 C CA . SER B 1 268 ? -7.553 -22.943 47.537 1.00 72.32 268 SER B CA 1
ATOM 4065 C C . SER B 1 268 ? -7.199 -23.992 46.521 1.00 72.84 268 SER B C 1
ATOM 4066 O O . SER B 1 268 ? -6.555 -23.688 45.513 1.00 73.27 268 SER B O 1
ATOM 4069 N N . GLY B 1 269 ? -7.588 -25.232 46.829 1.00 73.72 269 GLY B N 1
ATOM 4070 C CA . GLY B 1 269 ? -7.376 -26.388 45.971 1.00 73.98 269 GLY B CA 1
ATOM 4071 C C . GLY B 1 269 ? -8.308 -26.242 44.795 1.00 71.41 269 GLY B C 1
ATOM 4072 O O . GLY B 1 269 ? -7.837 -26.195 43.647 1.00 71.33 269 GLY B O 1
ATOM 4073 N N . PHE B 1 270 ? -9.619 -26.106 45.069 1.00 69.00 270 PHE B N 1
ATOM 4074 C CA . PHE B 1 270 ? -10.585 -25.876 43.985 1.00 65.55 270 PHE B CA 1
ATOM 4075 C C . PHE B 1 270 ? -10.138 -24.762 43.092 1.00 63.68 270 PHE B C 1
ATOM 4076 O O . PHE B 1 270 ? -10.180 -24.919 41.860 1.00 62.56 270 PHE B O 1
ATOM 4084 N N . LEU B 1 271 ? -9.653 -23.663 43.688 1.00 62.94 271 LEU B N 1
ATOM 4085 C CA . LEU B 1 271 ? -9.284 -22.494 42.899 1.00 60.79 271 LEU B CA 1
ATOM 4086 C C . LEU B 1 271 ? -8.060 -22.795 42.057 1.00 62.03 271 LEU B C 1
ATOM 4087 O O . LEU B 1 271 ? -8.071 -22.550 40.843 1.00 60.60 271 LEU B O 1
ATOM 4092 N N . LYS B 1 272 ? -7.017 -23.355 42.679 1.00 65.07 272 LYS B N 1
ATOM 4093 C CA . LYS B 1 272 ? -5.908 -23.906 41.881 1.00 67.49 272 LYS B CA 1
ATOM 4094 C C . LYS B 1 272 ? -6.349 -24.816 40.691 1.00 66.62 272 LYS B C 1
ATOM 4095 O O . LYS B 1 272 ? -6.070 -24.482 39.531 1.00 66.11 272 LYS B O 1
ATOM 4101 N N . LYS B 1 273 ? -7.103 -25.888 40.949 1.00 66.35 273 LYS B N 1
ATOM 4102 C CA . LYS B 1 273 ? -7.724 -26.649 39.842 1.00 65.89 273 LYS B CA 1
ATOM 4103 C C . LYS B 1 273 ? -8.367 -25.724 38.790 1.00 63.41 273 LYS B C 1
ATOM 4104 O O . LYS B 1 273 ? -8.126 -25.878 37.572 1.00 64.06 273 LYS B O 1
ATOM 4110 N N . LEU B 1 274 ? -9.135 -24.730 39.256 1.00 61.19 274 LEU B N 1
ATOM 4111 C CA . LEU B 1 274 ? -9.935 -23.919 38.337 1.00 57.52 274 LEU B CA 1
ATOM 4112 C C . LEU B 1 274 ? -9.026 -23.046 37.513 1.00 57.49 274 LEU B C 1
ATOM 4113 O O . LEU B 1 274 ? -9.204 -22.954 36.278 1.00 56.34 274 LEU B O 1
ATOM 4118 N N . ASN B 1 275 ? -8.008 -22.466 38.177 1.00 58.13 275 ASN B N 1
ATOM 4119 C CA . ASN B 1 275 ? -6.927 -21.729 37.487 1.00 58.99 275 ASN B CA 1
ATOM 4120 C C . ASN B 1 275 ? -6.240 -22.551 36.412 1.00 59.73 275 ASN B C 1
ATOM 4121 O O . ASN B 1 275 ? -6.065 -22.095 35.268 1.00 59.29 275 ASN B O 1
ATOM 4126 N N . GLN B 1 276 ? -5.893 -23.777 36.770 1.00 61.09 276 GLN B N 1
ATOM 4127 C CA . GLN B 1 276 ? -5.208 -24.658 35.829 1.00 63.31 276 GLN B CA 1
ATOM 4128 C C . GLN B 1 276 ? -6.014 -24.917 34.566 1.00 61.69 276 GLN B C 1
ATOM 4129 O O . GLN B 1 276 ? -5.503 -24.689 33.450 1.00 60.46 276 GLN B O 1
ATOM 4135 N N . ASP B 1 277 ? -7.286 -25.319 34.729 1.00 60.16 277 ASP B N 1
ATOM 4136 C CA . ASP B 1 277 ? -8.178 -25.392 33.549 1.00 59.69 277 ASP B CA 1
ATOM 4137 C C . ASP B 1 277 ? -8.104 -24.147 32.663 1.00 58.37 277 ASP B C 1
ATOM 4138 O O . ASP B 1 277 ? -7.877 -24.234 31.444 1.00 58.47 277 ASP B O 1
ATOM 4143 N N . TYR B 1 278 ? -8.328 -22.996 33.299 1.00 57.22 278 TYR B N 1
ATOM 4144 C CA . TYR B 1 278 ? -8.414 -21.716 32.642 1.00 55.72 278 TYR B CA 1
ATOM 4145 C C . TYR B 1 278 ? -7.099 -21.286 32.001 1.00 57.58 278 TYR B C 1
ATOM 4146 O O . TYR B 1 278 ? -7.073 -20.835 30.852 1.00 57.16 278 TYR B O 1
ATOM 4155 N N . ASN B 1 279 ? -5.998 -21.378 32.736 1.00 59.84 279 ASN B N 1
ATOM 4156 C CA . ASN B 1 279 ? -4.669 -21.222 32.052 1.00 63.14 279 ASN B CA 1
ATOM 4157 C C . ASN B 1 279 ? -4.387 -22.190 30.874 1.00 63.48 279 ASN B C 1
ATOM 4158 O O . ASN B 1 279 ? -3.906 -21.752 29.801 1.00 63.56 279 ASN B O 1
ATOM 4163 N N . ASP B 1 280 ? -4.757 -23.465 31.034 1.00 62.44 280 ASP B N 1
ATOM 4164 C CA . ASP B 1 280 ? -4.526 -24.419 29.938 1.00 64.11 280 ASP B CA 1
ATOM 4165 C C . ASP B 1 280 ? -5.369 -24.084 28.726 1.00 62.49 280 ASP B C 1
ATOM 4166 O O . ASP B 1 280 ? -4.861 -24.178 27.591 1.00 61.92 280 ASP B O 1
ATOM 4171 N N . TYR B 1 281 ? -6.638 -23.663 28.976 1.00 60.25 281 TYR B N 1
ATOM 4172 C CA . TYR B 1 281 ? -7.528 -23.213 27.918 1.00 57.84 281 TYR B CA 1
ATOM 4173 C C . TYR B 1 281 ? -6.889 -22.052 27.193 1.00 59.59 281 TYR B C 1
ATOM 4174 O O . TYR B 1 281 ? -6.863 -22.040 25.965 1.00 59.84 281 TYR B O 1
ATOM 4183 N N . HIS B 1 282 ? -6.374 -21.059 27.921 1.00 61.33 282 HIS B N 1
ATOM 4184 C CA . HIS B 1 282 ? -5.781 -19.895 27.205 1.00 64.60 282 HIS B CA 1
ATOM 4185 C C . HIS B 1 282 ? -4.494 -20.238 26.479 1.00 66.82 282 HIS B C 1
ATOM 4186 O O . HIS B 1 282 ? -4.303 -19.861 25.320 1.00 67.79 282 HIS B O 1
ATOM 4193 N N . ALA B 1 283 ? -3.632 -21.007 27.118 1.00 69.08 283 ALA B N 1
ATOM 4194 C CA . ALA B 1 283 ? -2.436 -21.456 26.401 1.00 72.71 283 ALA B CA 1
ATOM 4195 C C . ALA B 1 283 ? -2.791 -22.057 25.010 1.00 72.74 283 ALA B C 1
ATOM 4196 O O . ALA B 1 283 ? -2.173 -21.712 24.009 1.00 74.75 283 ALA B O 1
ATOM 4198 N N . LYS B 1 284 ? -3.825 -22.902 24.939 1.00 71.14 284 LYS B N 1
ATOM 4199 C CA . LYS B 1 284 ? -4.120 -23.659 23.703 1.00 70.47 284 LYS B CA 1
ATOM 4200 C C . LYS B 1 284 ? -5.356 -23.107 22.984 1.00 67.48 284 LYS B C 1
ATOM 4201 O O . LYS B 1 284 ? -6.009 -23.789 22.140 1.00 65.58 284 LYS B O 1
ATOM 4207 N N . LYS B 1 285 ? -5.634 -21.850 23.296 1.00 65.96 285 LYS B N 1
ATOM 4208 C CA . LYS B 1 285 ? -6.896 -21.260 22.979 1.00 64.11 285 LYS B CA 1
ATOM 4209 C C . LYS B 1 285 ? -7.237 -21.346 21.496 1.00 64.68 285 LYS B C 1
ATOM 4210 O O . LYS B 1 285 ? -8.391 -21.612 21.161 1.00 63.87 285 LYS B O 1
ATOM 4216 N N . MET B 1 286 ? -6.262 -21.178 20.602 1.00 66.25 286 MET B N 1
ATOM 4217 C CA . MET B 1 286 ? -6.554 -21.209 19.157 1.00 67.06 286 MET B CA 1
ATOM 4218 C C . MET B 1 286 ? -6.907 -22.587 18.589 1.00 66.60 286 MET B C 1
ATOM 4219 O O . MET B 1 286 ? -7.691 -22.702 17.620 1.00 67.16 286 MET B O 1
ATOM 4224 N N . PHE B 1 287 ? -6.333 -23.647 19.151 1.00 65.24 287 PHE B N 1
ATOM 4225 C CA . PHE B 1 287 ? -6.711 -24.966 18.697 1.00 62.82 287 PHE B CA 1
ATOM 4226 C C . PHE B 1 287 ? -8.154 -25.311 19.195 1.00 60.05 287 PHE B C 1
ATOM 4227 O O . PHE B 1 287 ? -8.989 -25.752 18.413 1.00 59.12 287 PHE B O 1
ATOM 4235 N N . ILE B 1 288 ? -8.440 -25.033 20.468 1.00 57.45 288 ILE B N 1
ATOM 4236 C CA . ILE B 1 288 ? -9.736 -25.295 21.093 1.00 55.40 288 ILE B CA 1
ATOM 4237 C C . ILE B 1 288 ? -10.926 -24.592 20.435 1.00 54.38 288 ILE B C 1
ATOM 4238 O O . ILE B 1 288 ? -11.957 -25.230 20.136 1.00 53.86 288 ILE B O 1
ATOM 4243 N N . ASP B 1 289 ? -10.783 -23.295 20.173 1.00 54.24 289 ASP B N 1
ATOM 4244 C CA . ASP B 1 289 ? -11.855 -22.531 19.595 1.00 52.76 289 ASP B CA 1
ATOM 4245 C C . ASP B 1 289 ? -12.191 -23.018 18.223 1.00 53.12 289 ASP B C 1
ATOM 4246 O O . ASP B 1 289 ? -13.359 -22.955 17.851 1.00 53.22 289 ASP B O 1
ATOM 4251 N N . VAL B 1 290 ? -11.236 -23.562 17.481 1.00 54.14 290 VAL B N 1
ATOM 4252 C CA . VAL B 1 290 ? -11.618 -24.221 16.223 1.00 56.00 290 VAL B CA 1
ATOM 4253 C C . VAL B 1 290 ? -12.587 -25.419 16.498 1.00 55.14 290 VAL B C 1
ATOM 4254 O O . VAL B 1 290 ? -13.603 -25.651 15.784 1.00 55.43 290 VAL B O 1
ATOM 4258 N N . ILE B 1 291 ? -12.288 -26.182 17.541 1.00 53.70 291 ILE B N 1
ATOM 4259 C CA . ILE B 1 291 ? -13.134 -27.306 17.800 1.00 51.72 291 ILE B CA 1
ATOM 4260 C C . ILE B 1 291 ? -14.490 -26.829 18.315 1.00 50.49 291 ILE B C 1
ATOM 4261 O O . ILE B 1 291 ? -15.529 -27.300 17.815 1.00 51.54 291 ILE B O 1
ATOM 4266 N N . LEU B 1 292 ? -14.495 -25.900 19.269 1.00 48.71 292 LEU B N 1
ATOM 4267 C CA . LEU B 1 292 ? -15.768 -25.315 19.789 1.00 47.96 292 LEU B CA 1
ATOM 4268 C C . LEU B 1 292 ? -16.607 -24.780 18.640 1.00 49.86 292 LEU B C 1
ATOM 4269 O O . LEU B 1 292 ? -17.811 -25.019 18.604 1.00 47.89 292 LEU B O 1
ATOM 4274 N N . GLU B 1 293 ? -15.969 -24.050 17.691 1.00 52.54 293 GLU B N 1
ATOM 4275 C CA . GLU B 1 293 ? -16.770 -23.395 16.645 1.00 54.03 293 GLU B CA 1
ATOM 4276 C C . GLU B 1 293 ? -17.547 -24.408 15.830 1.00 54.70 293 GLU B C 1
ATOM 4277 O O . GLU B 1 293 ? -18.746 -24.176 15.602 1.00 54.90 293 GLU B O 1
ATOM 4283 N N . LYS B 1 294 ? -16.872 -25.479 15.375 1.00 54.23 294 LYS B N 1
ATOM 4284 C CA . LYS B 1 294 ? -17.531 -26.589 14.710 1.00 55.97 294 LYS B CA 1
ATOM 4285 C C . LYS B 1 294 ? -18.731 -27.151 15.539 1.00 54.15 294 LYS B C 1
ATOM 4286 O O . LYS B 1 294 ? -19.860 -27.418 15.017 1.00 52.87 294 LYS B O 1
ATOM 4292 N N . LEU B 1 295 ? -18.473 -27.362 16.833 1.00 52.57 295 LEU B N 1
ATOM 4293 C CA . LEU B 1 295 ? -19.494 -27.950 17.712 1.00 50.14 295 LEU B CA 1
ATOM 4294 C C . LEU B 1 295 ? -20.647 -26.974 17.811 1.00 48.93 295 LEU B C 1
ATOM 4295 O O . LEU B 1 295 ? -21.800 -27.358 17.691 1.00 48.99 295 LEU B O 1
ATOM 4300 N N . TYR B 1 296 ? -20.340 -25.698 17.955 1.00 48.48 296 TYR B N 1
ATOM 4301 C CA . TYR B 1 296 ? -21.372 -24.672 18.054 1.00 48.89 296 TYR B CA 1
ATOM 4302 C C . TYR B 1 296 ? -22.318 -24.638 16.845 1.00 50.47 296 TYR B C 1
ATOM 4303 O O . TYR B 1 296 ? -23.568 -24.532 16.975 1.00 49.94 296 TYR B O 1
ATOM 4312 N N . LEU B 1 297 ? -21.713 -24.755 15.663 1.00 52.98 297 LEU B N 1
ATOM 4313 C CA . LEU B 1 297 ? -22.433 -24.680 14.428 1.00 56.12 297 LEU B CA 1
ATOM 4314 C C . LEU B 1 297 ? -23.224 -25.952 14.182 1.00 56.76 297 LEU B C 1
ATOM 4315 O O . LEU B 1 297 ? -24.241 -25.923 13.515 1.00 58.14 297 LEU B O 1
ATOM 4320 N N . THR B 1 298 ? -22.783 -27.095 14.693 1.00 56.77 298 THR B N 1
ATOM 4321 C CA . THR B 1 298 ? -23.564 -28.274 14.398 1.00 56.86 298 THR B CA 1
ATOM 4322 C C . THR B 1 298 ? -24.606 -28.538 15.479 1.00 56.27 298 THR B C 1
ATOM 4323 O O . THR B 1 298 ? -25.437 -29.439 15.341 1.00 55.95 298 THR B O 1
ATOM 4327 N N . HIS B 1 299 ? -24.594 -27.714 16.529 1.00 54.69 299 HIS B N 1
ATOM 4328 C CA . HIS B 1 299 ? -25.500 -27.903 17.672 1.00 53.17 299 HIS B CA 1
ATOM 4329 C C . HIS B 1 299 ? -26.352 -26.687 17.855 1.00 52.44 299 HIS B C 1
ATOM 4330 O O . HIS B 1 299 ? -26.602 -26.226 18.972 1.00 51.35 299 HIS B O 1
ATOM 4337 N N . GLU B 1 300 ? -26.833 -26.189 16.721 1.00 52.33 300 GLU B N 1
ATOM 4338 C CA . GLU B 1 300 ? -27.804 -25.099 16.682 1.00 52.23 300 GLU B CA 1
ATOM 4339 C C . GLU B 1 300 ? -27.302 -23.913 17.454 1.00 50.83 300 GLU B C 1
ATOM 4340 O O . GLU B 1 300 ? -28.049 -23.304 18.213 1.00 51.47 300 GLU B O 1
ATOM 4346 N N . ARG B 1 301 ? -26.019 -23.571 17.282 1.00 49.98 301 ARG B N 1
ATOM 4347 C CA . ARG B 1 301 ? -25.524 -22.297 17.844 1.00 48.22 301 ARG B CA 1
ATOM 4348 C C . ARG B 1 301 ? -25.579 -22.299 19.389 1.00 46.40 301 ARG B C 1
ATOM 4349 O O . ARG B 1 301 ? -25.853 -21.285 20.071 1.00 45.33 301 ARG B O 1
ATOM 4357 N N . SER B 1 302 ? -25.286 -23.473 19.932 1.00 45.75 302 SER B N 1
ATOM 4358 C CA . SER B 1 302 ? -25.163 -23.647 21.343 1.00 44.43 302 SER B CA 1
ATOM 4359 C C . SER B 1 302 ? -24.093 -24.690 21.593 1.00 43.16 302 SER B C 1
ATOM 4360 O O . SER B 1 302 ? -23.772 -25.486 20.705 1.00 44.20 302 SER B O 1
ATOM 4363 N N . LEU B 1 303 ? -23.554 -24.661 22.799 1.00 41.08 303 LEU B N 1
ATOM 4364 C CA . LEU B 1 303 ? -22.884 -25.784 23.362 1.00 39.86 303 LEU B CA 1
ATOM 4365 C C . LEU B 1 303 ? -23.626 -26.321 24.598 1.00 39.96 303 LEU B C 1
ATOM 4366 O O . LEU B 1 303 ? -23.053 -27.061 25.377 1.00 38.53 303 LEU B O 1
ATOM 4371 N N . HIS B 1 304 ? -24.903 -25.964 24.751 1.00 41.50 304 HIS B N 1
ATOM 4372 C CA . HIS B 1 304 ? -25.756 -26.635 25.748 1.00 41.01 304 HIS B CA 1
ATOM 4373 C C . HIS B 1 304 ? -26.212 -27.973 25.134 1.00 42.16 304 HIS B C 1
ATOM 4374 O O . HIS B 1 304 ? -27.336 -28.183 24.721 1.00 44.45 304 HIS B O 1
ATOM 4381 N N . ILE B 1 305 ? -25.266 -28.891 25.103 1.00 41.21 305 ILE B N 1
ATOM 4382 C CA . ILE B 1 305 ? -25.331 -30.160 24.417 1.00 41.93 305 ILE B CA 1
ATOM 4383 C C . ILE B 1 305 ? -25.626 -31.300 25.408 1.00 42.12 305 ILE B C 1
ATOM 4384 O O . ILE B 1 305 ? -25.092 -31.319 26.518 1.00 42.45 305 ILE B O 1
ATOM 4389 N N . GLY B 1 306 ? -26.516 -32.208 25.045 1.00 42.36 306 GLY B N 1
ATOM 4390 C CA . GLY B 1 306 ? -26.954 -33.194 25.996 1.00 41.92 306 GLY B CA 1
ATOM 4391 C C . GLY B 1 306 ? -26.863 -34.516 25.318 1.00 44.72 306 GLY B C 1
ATOM 4392 O O . GLY B 1 306 ? -26.640 -34.597 24.067 1.00 45.34 306 GLY B O 1
ATOM 4393 N N . LYS B 1 307 ? -27.038 -35.580 26.093 1.00 45.60 307 LYS B N 1
ATOM 4394 C CA . LYS B 1 307 ? -27.026 -36.868 25.521 1.00 47.10 307 LYS B CA 1
ATOM 4395 C C . LYS B 1 307 ? -28.124 -37.691 26.192 1.00 48.25 307 LYS B C 1
ATOM 4396 O O . LYS B 1 307 ? -28.168 -37.793 27.392 1.00 46.55 307 LYS B O 1
ATOM 4402 N N . ASP B 1 308 ? -29.015 -38.232 25.369 1.00 48.88 308 ASP B N 1
ATOM 4403 C CA . ASP B 1 308 ? -30.154 -39.000 25.832 1.00 51.80 308 ASP B CA 1
ATOM 4404 C C . ASP B 1 308 ? -30.970 -38.222 26.825 1.00 50.89 308 ASP B C 1
ATOM 4405 O O . ASP B 1 308 ? -31.314 -38.722 27.883 1.00 52.14 308 ASP B O 1
ATOM 4410 N N . GLY B 1 309 ? -31.278 -36.985 26.480 1.00 49.61 309 GLY B N 1
ATOM 4411 C CA . GLY B 1 309 ? -32.036 -36.188 27.386 1.00 50.86 309 GLY B CA 1
ATOM 4412 C C . GLY B 1 309 ? -31.294 -35.589 28.599 1.00 51.52 309 GLY B C 1
ATOM 4413 O O . GLY B 1 309 ? -31.939 -34.927 29.423 1.00 51.69 309 GLY B O 1
ATOM 4414 N N . CYS B 1 310 ? -29.954 -35.748 28.706 1.00 49.65 310 CYS B N 1
ATOM 4415 C CA . CYS B 1 310 ? -29.214 -35.301 29.928 1.00 48.56 310 CYS B CA 1
ATOM 4416 C C . CYS B 1 310 ? -28.037 -34.369 29.573 1.00 45.36 310 CYS B C 1
ATOM 4417 O O . CYS B 1 310 ? -27.298 -34.651 28.643 1.00 43.49 310 CYS B O 1
ATOM 4420 N N . SER B 1 311 ? -27.872 -33.301 30.332 1.00 43.27 311 SER B N 1
ATOM 4421 C CA . SER B 1 311 ? -26.844 -32.329 30.083 1.00 42.58 311 SER B CA 1
ATOM 4422 C C . SER B 1 311 ? -26.487 -31.673 31.398 1.00 42.06 311 SER B C 1
ATOM 4423 O O . SER B 1 311 ? -27.368 -31.429 32.216 1.00 41.33 311 SER B O 1
ATOM 4426 N N . ARG B 1 312 ? -25.209 -31.354 31.594 1.00 41.39 312 ARG B N 1
ATOM 4427 C CA . ARG B 1 312 ? -24.842 -30.403 32.630 1.00 40.62 312 ARG B CA 1
ATOM 4428 C C . ARG B 1 312 ? -23.970 -29.334 31.952 1.00 41.43 312 ARG B C 1
ATOM 4429 O O . ARG B 1 312 ? -23.051 -28.719 32.562 1.00 39.46 312 ARG B O 1
ATOM 4437 N N . ASN B 1 313 ? -24.295 -29.068 30.675 1.00 40.95 313 ASN B N 1
ATOM 4438 C CA . ASN B 1 313 ? -23.646 -27.984 29.978 1.00 40.39 313 ASN B CA 1
ATOM 4439 C C . ASN B 1 313 ? -24.209 -26.606 30.151 1.00 40.76 313 ASN B C 1
ATOM 4440 O O . ASN B 1 313 ? -23.808 -25.670 29.449 1.00 41.75 313 ASN B O 1
ATOM 4445 N N . ILE B 1 314 ? -25.122 -26.450 31.086 1.00 42.21 314 ILE B N 1
ATOM 4446 C CA . ILE B 1 314 ? -25.537 -25.107 31.521 1.00 41.91 314 ILE B CA 1
ATOM 4447 C C . ILE B 1 314 ? -24.474 -24.375 32.349 1.00 42.31 314 ILE B C 1
ATOM 4448 O O . ILE B 1 314 ? -23.661 -24.986 33.039 1.00 43.93 314 ILE B O 1
ATOM 4453 N N . LEU B 1 315 ? -24.524 -23.061 32.340 1.00 41.07 315 LEU B N 1
ATOM 4454 C CA . LEU B 1 315 ? -23.610 -22.247 33.126 1.00 41.28 315 LEU B CA 1
ATOM 4455 C C . LEU B 1 315 ? -23.809 -22.387 34.613 1.00 42.44 315 LEU B C 1
ATOM 4456 O O . LEU B 1 315 ? -22.866 -22.302 35.359 1.00 43.53 315 LEU B O 1
ATOM 4461 N N . LEU B 1 316 ? -25.057 -22.558 35.037 1.00 43.46 316 LEU B N 1
ATOM 4462 C CA . LEU B 1 316 ? -25.440 -22.720 36.434 1.00 46.38 316 LEU B CA 1
ATOM 4463 C C . LEU B 1 316 ? -26.949 -22.966 36.418 1.00 48.00 316 LEU B C 1
ATOM 4464 O O . LEU B 1 316 ? -27.639 -22.611 35.450 1.00 48.87 316 LEU B O 1
ATOM 4469 N N . THR B 1 317 ? -27.483 -23.522 37.492 1.00 50.98 317 THR B N 1
ATOM 4470 C CA . THR B 1 317 ? -28.932 -23.652 37.578 1.00 52.69 317 THR B CA 1
ATOM 4471 C C . THR B 1 317 ? -29.406 -23.727 39.019 1.00 54.25 317 THR B C 1
ATOM 4472 O O . THR B 1 317 ? -28.566 -23.934 39.924 1.00 53.67 317 THR B O 1
#

Radius of gyration: 28.29 Å; Cα contacts (8 Å, |Δi|>4): 794; chains: 2; bounding box: 64×58×90 Å

Nearest PDB structures (foldseek):
  5cpc-assembly1_A  TM=1.004E+00  e=9.813E-50  Salmonella enterica subsp. enterica serovar Typhimurium str. LT2
  5cpc-assembly2_B  TM=9.998E-01  e=1.080E-45  Salmonella enterica subsp. enterica serovar Typhimurium str. LT2
  7bwt-assembly1_A  TM=9.942E-01  e=7.472E-46  Salmonella enterica subsp. enterica serovar Typhimurium
  5cq9-assembly1_A  TM=8.798E-01  e=3.485E-24  Salmonella enterica subsp. enterica serovar Typhimurium str. LT2
  5cq9-assembly2_B  TM=8.646E-01  e=1.231E-23  Salmonella enterica subsp. enterica serovar Typhimurium str. LT2

Solvent-accessible surface area: 28378 Å² total; per-residue (Å²): 226,65,30,92,17,33,43,12,72,166,53,47,112,150,79,170,89,125,104,59,108,125,14,13,64,71,23,23,78,130,77,150,137,107,117,110,65,34,20,73,26,1,24,61,1,42,36,11,66,41,79,37,126,145,23,80,122,91,96,42,86,83,26,41,36,27,10,41,26,21,62,30,46,0,28,8,26,42,29,142,87,74,92,33,68,2,64,1,56,51,0,0,0,3,26,93,133,13,96,31,47,72,17,60,71,62,27,9,121,4,0,16,56,0,0,54,24,4,0,25,42,27,6,27,27,43,66,29,30,153,133,41,44,70,30,5,56,144,62,4,9,35,24,64,125,4,53,67,17,0,6,120,57,12,0,63,102,15,58,46,127,42,108,54,20,85,33,131,73,60,14,81,85,121,31,60,79,54,0,22,18,1,24,64,57,82,55,58,20,5,25,1,0,37,26,0,0,10,88,88,38,137,70,25,31,41,10,52,8,3,1,2,1,0,4,0,3,1,79,25,7,12,0,41,27,115,35,64,90,73,1,18,37,102,1,156,143,30,11,101,10,30,65,38,0,81,88,77,47,99,106,0,5,58,9,0,56,71,0,8,90,77,0,140,131,1,0,13,0,0,89,124,53,87,23,135,0,38,4,4,102,177,77,32,106,9,43,17,11,65,147,52,51,119,148,78,160,83,130,120,54,114,130,15,14,61,76,21,26,78,128,89,142,148,98,81,67,42,13,67,30,1,18,62,0,36,38,11,104,43,77,47,137,144,23,85,118,90,103,43,109,88,26,44,34,32,7,44,27,19,61,49,44,0,33,6,18,46,28,141,86,69,85,34,87,0,55,2,65,52,0,0,0,3,21,112,119,17,83,32,59,78,24,60,85,126,27,10,120,6,0,16,64,0,0,36,22,3,0,25,28,18,4,28,18,48,62,26,23,136,142,38,39,51,26,4,63,133,56,3,11,36,30,72,131,4,48,66,23,0,4,115,41,12,1,70,105,14,51,46,117,41,104,53,17,85,32,121,80,63,17,83,80,115,30,60,82,53,0,18,16,0,37,94,54,116,30,78,16,23,32,0,0,32,21,0,0,10,81,69,45,129,60,23,26,39,11,45,5,3,1,1,0,0,4,0,3,1,84,17,6,2,0,30,38,76,67,70,102,69,1,16,25,82,0,129,136,29,6,98,13,24,62,52,0,76,88,80,52,87,112,0,16,67,13,0,52,77,0,10,88,61,0,132,145,1,0,13,0,0,98,122,56,79,27,172,0,41,2,6,106

Secondary structure (DSSP, 8-state):
----GGGHHHHGGGS-GGGHHHHHHHHHHHH--PPPB--HHHHHHHHHHHHHHHS-GGGGGGEEEEE-TTS-EEEEEETTEEEEEEEHHHHTT--SS-------HHHHHHHHHHHHHHHHHHHH-THHHHH-HHHHHHHHHT-HHHHHHHHHHHSTTS-TT-PPEEP-----HHHHHHHGGGGTT---TTTTTTTEEEEEETTEEEEEE--HHHHIIIII---BTT-HHHHHHHHHHHHHHHHHHHHTHHHHHHHHHHHHHHTTS---EESTT----SS--/----GGGHHHHGGGS-GGGHHHHHHHHHHHH----B--HHHHHHHHHHHHHHHS-GGGGGGEEEEE-TTS-EEEEEETTEEEEEEEHHHHTT--TTS------HHHHHHHHHHHHHHHHHHHH-HHHHHH-HHHHHHHHHT-HHHHHHHHHHH-TTS-TT---EE------HHHHHHHGGGGTT---TTTTTTTEEEEEETTEEEEEE--HHHHHHHHT---BSS-HHHHHHHHHHHHHHHHHHHHTHHHHHHHHHHHHHHTTS---EEBTTB---SS--

GO terms:
  GO:0033644 host cell membrane (C, IDA)
  GO:0044164 host cell cytosol (C, IDA)
  GO:0030254 protein secretion by the type III secretion system (P, IMP)
  GO:0005515 protein binding (F, IPI)

Foldseek 3Di:
DDFCPPNCVVVVVVDDPVCSVVVLVVSLVVDVLDFAFQAPQLLVLLVLVVVLVPDPPVQSVQFDWDADPVNQKIFTGRNPDRPDIDGVLSSQLADDPFDADDDDPLLVVLLSVLSNQLSVCCRRPVVQPNPPVVSSLCCSLVDDVNLVSVCCVFAVPARLPHAAFADDDPADPVLQQLLCLLPQNDRDLQASQLFKGWDADPNRIDIDGRRLSNVLSNPPGDRRNPVNVVSSVSSVSNVRSRVSCVVCVVVNVVSVVVCCVVRVNDSRHDHPRDHPSRNTD/DDFPQPNCVPVVVVDDPVCRVVVLVVSLVVRPVFDFQAPVLLVLLVLVVVLVPDDVVQSVQFDWDAPPVNQKTFTGRNNDRPDIDGPCSNQLADPPQDADHDDPLQVVLLSVLSNQLSVCCRRPVVQVVVHVVSSLCSSLVPPVSLQSVCCVFAVVADLPHAAFADPDPDDPVLQQLLQLLPLRHGDLQASQLQKGWDQDPRDIDIAGHRLSVVCSNPPGDRRNVCRVVSSVSSVSSVRSRVSCVVSVVVNVVSVVVRCVVRVNDSQYAHPRGHPSHNTD